Protein AF-0000000070559034 (afdb_homodimer)

Solvent-accessible surface area (backbone atoms only — not comparable to full-atom values): 26800 Å² total; per-residue (Å²): 141,83,85,79,80,79,79,81,79,82,80,80,78,82,80,79,87,78,80,76,80,77,80,80,73,84,75,80,79,71,88,69,76,77,86,72,80,87,74,88,77,80,75,73,76,69,76,69,76,65,72,72,71,69,72,69,67,62,80,67,70,68,70,63,50,72,65,54,49,49,46,54,49,37,53,53,28,54,74,70,65,40,36,67,64,34,40,59,58,45,58,78,49,70,82,71,62,47,26,74,49,27,33,51,46,18,52,31,37,36,65,66,19,70,84,44,60,68,71,55,23,52,52,25,39,52,52,20,50,50,33,38,52,49,13,43,75,47,67,24,75,87,37,31,65,42,24,42,51,50,17,51,49,58,62,66,58,81,82,58,94,40,72,66,54,43,50,53,47,52,49,49,25,52,54,24,26,52,52,14,32,74,66,36,72,83,47,62,65,41,29,27,53,41,9,52,50,47,62,61,39,69,78,32,60,68,54,45,54,53,47,44,45,60,64,41,53,74,47,74,79,64,60,76,74,77,101,142,82,86,78,79,78,80,81,80,82,80,79,76,81,77,77,85,76,78,74,76,75,76,76,70,77,70,83,75,76,79,75,75,78,82,70,76,86,70,83,73,76,78,70,77,66,78,66,75,62,72,74,67,70,70,68,66,61,78,66,67,68,69,64,50,72,65,54,48,48,45,52,48,37,53,53,26,54,76,70,64,42,36,67,64,33,39,60,59,43,58,78,50,70,82,70,59,47,25,73,51,27,33,52,47,18,50,30,36,34,66,66,19,70,84,45,60,66,72,55,24,52,50,25,38,52,53,18,50,50,32,40,53,50,12,42,75,47,68,24,75,86,37,31,64,42,25,41,51,50,16,51,49,58,62,64,58,80,82,59,95,38,71,66,54,43,50,53,48,53,50,49,26,51,55,24,26,51,52,14,32,74,65,37,72,82,48,62,65,41,28,26,52,40,9,52,51,46,59,62,39,68,77,31,61,69,53,42,55,51,44,44,44,60,66,40,52,75,48,75,79,59,60,77,73,79,98

pLDDT: mean 70.37, std 31.16, range [18.69, 98.75]

Organism: Amblyomma americanum (NCBI:txid6943)

Nearest PDB structures (foldseek):
  1zu2-assembly1_A  TM=6.435E-01  e=8.577E-03  Arabidopsis thaliana
  3edt-assembly1_B  TM=3.805E-01  e=6.101E-02  Homo sapiens
  3edt-assembly3_H  TM=3.540E-01  e=9.289E-02  Homo sapiens
  7ai4-assembly1_A  TM=3.501E-01  e=3.772E-01  Homo sapiens
  1zu2-assembly1_A  TM=7.200E-01  e=9.153E-03  Arabidopsis thaliana

Secondary structure (DSSP, 8-state):
-----------------------------------------------------------------HHHHHHHHHHHHHHHT-HHHHHHHHHTTTTS--HHHHHHHHHHHHHHHTTS-HHHHHHHHHHHHHHHHHHHHTTGGG-HHHHHHHHHHHHT----SSHHHHHHHHHHHHHHHHHHHHH-TT-HHHHHHHHHHHHHHHT-HHHHHHHHHHHHTTS-THHHHH-/-----------------------------------------------------------------HHHHHHHHHHHHHHHT-HHHHHHHHHTTTTS--HHHHHHHHHHHHHHHTTS-HHHHHHHHHHHHHHHHHHHHTTGGG-HHHHHHHHHHHHT----SSHHHHHHHHHHHHHHHHHHHHH-TT-HHHHHHHHHHHHHHHT-HHHHHHHHHHHHTTS-THHHHH-

Foldseek 3Di:
DDPCPPPPDPCPPPPDPCPPPPPPPPDPDDPDDDDDDDDDDDPPPPVPVPVCPVCCCVCCPVPCPPLNVLLVVLVVCVVVLNLVVNLVSLVVCLPVLALSSLLSNLVSLQSVCVPPPDVSNVVSLVVSLVSLVSSVVSPCQLPLSSLLSNLVSLLSNDDDPDPVSVLVSLLSNVVSLVSSCVNPVPDVSSVVSVVVSCVVCVVPVVSVVVSCCVVCVVVPPPPDPVD/DDPCPPPPDPCPPPPDPPPPPVPCPPPPDPPVDDPDDPDDDPPPPPVPVPVPPVCCCVCCPVPCPPLNVLLVVLVVCVVVLNLVVNLVSLVVCLPVLALSSLLSNLVSLQSVCVPPPDVSNVVSLVVSLVSLVSSVVSPCQLPLSSLLSNLVSLLSNDDDPDPVSVLVSLLSNVVSLVSSCVNPVPDVSSVVSVVVSCVVCVVPVVSVVVSCCVVCVVVPPPPDPVD

Sequence (454 aa):
MCYRARLWSLRYGFAPFAIGLRVRSAGLSSKFQGWRHLTAAGQLAVSGVVPQVFLLCGLALLDMSEVERAKQEADRLHEAGDHEASYKMLLHHKECGDPDLLWRLARVTFKRCELAPKAEKEAGLAEGIAYLDKAVQCGGEDLGPVHKWYSILIGSKKDHPTTKERIHDGFLIKKHVQRAIELMPQDPLNYYVLGNWCYEVAGTPWLIRKAGQLVFSEIPSSTYEEAMCYRARLWSLRYGFAPFAIGLRVRSAGLSSKFQGWRHLTAAGQLAVSGVVPQVFLLCGLALLDMSEVERAKQEADRLHEAGDHEASYKMLLHHKECGDPDLLWRLARVTFKRCELAPKAEKEAGLAEGIAYLDKAVQCGGEDLGPVHKWYSILIGSKKDHPTTKERIHDGFLIKKHVQRAIELMPQDPLNYYVLGNWCYEVAGTPWLIRKAGQLVFSEIPSSTYEEA

Radius of gyration: 35.91 Å; Cα contacts (8 Å, |Δi|>4): 394; chains: 2; bounding box: 131×72×112 Å

Structure (mmCIF, N/CA/C/O backbone):
data_AF-0000000070559034-model_v1
#
loop_
_entity.id
_entity.type
_entity.pdbx_description
1 polymer 'Regulator of microtubule dynamics protein 1'
#
loop_
_atom_site.group_PDB
_atom_site.id
_atom_site.type_symbol
_atom_site.label_atom_id
_atom_site.label_alt_id
_atom_site.label_comp_id
_atom_site.label_asym_id
_atom_site.label_entity_id
_atom_site.label_seq_id
_atom_site.pdbx_PDB_ins_code
_atom_site.Cartn_x
_atom_site.Cartn_y
_atom_site.Cartn_z
_atom_site.occupancy
_atom_site.B_iso_or_equiv
_atom_site.auth_seq_id
_atom_site.auth_comp_id
_atom_site.auth_asym_id
_atom_site.auth_atom_id
_atom_site.pdbx_PDB_model_num
ATOM 1 N N . MET A 1 1 ? 31.078 -31.828 34.5 1 23.58 1 MET A N 1
ATOM 2 C CA . MET A 1 1 ? 30.625 -31.828 33.125 1 23.58 1 MET A CA 1
ATOM 3 C C . MET A 1 1 ? 30.391 -30.406 32.625 1 23.58 1 MET A C 1
ATOM 5 O O . MET A 1 1 ? 29.422 -29.766 33 1 23.58 1 MET A O 1
ATOM 9 N N . CYS A 1 2 ? 31.438 -29.516 32.344 1 24.84 2 CYS A N 1
ATOM 10 C CA . CYS A 1 2 ? 31.922 -28.141 32.312 1 24.84 2 CYS A CA 1
ATOM 11 C C . CYS A 1 2 ? 31.453 -27.438 31.047 1 24.84 2 CYS A C 1
ATOM 13 O O . CYS A 1 2 ? 31.766 -27.875 29.938 1 24.84 2 CYS A O 1
ATOM 15 N N . TYR A 1 3 ? 30.25 -26.688 31.062 1 24.77 3 TYR A N 1
ATOM 16 C CA . TYR A 1 3 ? 29.453 -25.953 30.094 1 24.77 3 TYR A CA 1
ATOM 17 C C . TYR A 1 3 ? 30.25 -24.812 29.484 1 24.77 3 TYR A C 1
ATOM 19 O O . TYR A 1 3 ? 30.438 -23.766 30.109 1 24.77 3 TYR A O 1
ATOM 27 N N . ARG A 1 4 ? 31.359 -25.031 28.641 1 24.3 4 ARG A N 1
ATOM 28 C CA . ARG A 1 4 ? 32.312 -24.078 28.062 1 24.3 4 ARG A CA 1
ATOM 29 C C . ARG A 1 4 ? 31.625 -23.156 27.078 1 24.3 4 ARG A C 1
ATOM 31 O O . ARG A 1 4 ? 31.172 -23.594 26.016 1 24.3 4 ARG A O 1
ATOM 38 N N . ALA A 1 5 ? 30.984 -22 27.516 1 25.67 5 ALA A N 1
ATOM 39 C CA . ALA A 1 5 ? 30.234 -20.891 26.922 1 25.67 5 ALA A CA 1
ATOM 40 C C . ALA A 1 5 ? 31.094 -20.125 25.938 1 25.67 5 ALA A C 1
ATOM 42 O O . ALA A 1 5 ? 31.938 -19.312 26.328 1 25.67 5 ALA A O 1
ATOM 43 N N . ARG A 1 6 ? 31.719 -20.812 24.828 1 24.73 6 ARG A N 1
ATOM 44 C CA . ARG A 1 6 ? 32.719 -20.156 23.969 1 24.73 6 ARG A CA 1
ATOM 45 C C . ARG A 1 6 ? 32.094 -18.969 23.25 1 24.73 6 ARG A C 1
ATOM 47 O O . ARG A 1 6 ? 31.062 -19.109 22.562 1 24.73 6 ARG A O 1
ATOM 54 N N . LEU A 1 7 ? 32.312 -17.688 23.672 1 24.23 7 LEU A N 1
ATOM 55 C CA . LEU A 1 7 ? 31.984 -16.297 23.359 1 24.23 7 LEU A CA 1
ATOM 56 C C . LEU A 1 7 ? 32.438 -15.945 21.938 1 24.23 7 LEU A C 1
ATOM 58 O O . LEU A 1 7 ? 33.625 -15.852 21.672 1 24.23 7 LEU A O 1
ATOM 62 N N . TRP A 1 8 ? 31.859 -16.672 20.828 1 23.02 8 TRP A N 1
ATOM 63 C CA . TRP A 1 8 ? 32.438 -16.453 19.5 1 23.02 8 TRP A CA 1
ATOM 64 C C . TRP A 1 8 ? 32.281 -14.984 19.078 1 23.02 8 TRP A C 1
ATOM 66 O O . TRP A 1 8 ? 31.203 -14.406 19.172 1 23.02 8 TRP A O 1
ATOM 76 N N . SER A 1 9 ? 33.375 -14.109 19.156 1 22.61 9 SER A N 1
ATOM 77 C CA . SER A 1 9 ? 33.719 -12.719 18.875 1 22.61 9 SER A CA 1
ATOM 78 C C . SER A 1 9 ? 33.406 -12.336 17.438 1 22.61 9 SER A C 1
ATOM 80 O O . SER A 1 9 ? 33.875 -12.977 16.5 1 22.61 9 SER A O 1
ATOM 82 N N . LEU A 1 10 ? 32.156 -11.906 17.094 1 22.2 10 LEU A N 1
ATOM 83 C CA . LEU A 1 10 ? 31.578 -11.461 15.836 1 22.2 10 LEU A CA 1
ATOM 84 C C . LEU A 1 10 ? 32.375 -10.305 15.25 1 22.2 10 LEU A C 1
ATOM 86 O O . LEU A 1 10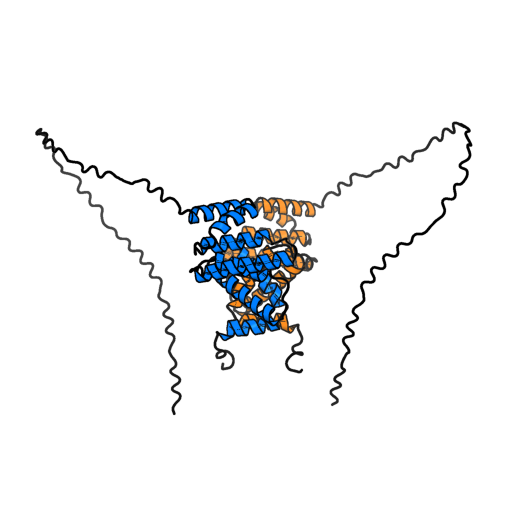 ? 32.375 -9.195 15.797 1 22.2 10 LEU A O 1
ATOM 90 N N . ARG A 1 11 ? 33.562 -10.555 14.609 1 23.16 11 ARG A N 1
ATOM 91 C CA . ARG A 1 11 ? 34.5 -9.656 13.961 1 23.16 11 ARG A CA 1
ATOM 92 C C . ARG A 1 11 ? 33.844 -8.891 12.82 1 23.16 11 ARG A C 1
ATOM 94 O O . ARG A 1 11 ? 33.5 -9.477 11.797 1 23.16 11 ARG A O 1
ATOM 101 N N . TYR A 1 12 ? 32.938 -7.906 13.023 1 21.98 12 TYR A N 1
ATOM 102 C CA . TYR A 1 12 ? 32.219 -7.027 12.102 1 21.98 12 TYR A CA 1
ATOM 103 C C . TYR A 1 12 ? 33.188 -6.18 11.289 1 21.98 12 TYR A C 1
ATOM 105 O O . TYR A 1 12 ? 33.75 -5.203 11.797 1 21.98 12 TYR A O 1
ATOM 113 N N . GLY A 1 13 ? 34.156 -6.801 10.469 1 21.5 13 GLY A N 1
ATOM 114 C CA . GLY A 1 13 ? 35.156 -6.016 9.773 1 21.5 13 GLY A CA 1
ATOM 115 C C . GLY A 1 13 ? 34.562 -5.07 8.742 1 21.5 13 GLY A C 1
ATOM 116 O O . GLY A 1 13 ? 33.75 -5.48 7.906 1 21.5 13 GLY A O 1
ATOM 117 N N . PHE A 1 14 ? 34.312 -3.779 9 1 23.31 14 PHE A N 1
ATOM 118 C CA . PHE A 1 14 ? 33.875 -2.613 8.234 1 23.31 14 PHE A CA 1
ATOM 119 C C . PHE A 1 14 ? 34.875 -2.326 7.105 1 23.31 14 PHE A C 1
ATOM 121 O O . PHE A 1 14 ? 36 -1.911 7.355 1 23.31 14 PHE A O 1
ATOM 128 N N . ALA A 1 15 ? 34.906 -3.186 6.008 1 22.55 15 ALA A N 1
ATOM 129 C CA . ALA A 1 15 ? 35.906 -3.006 4.941 1 22.55 15 ALA A CA 1
ATOM 130 C C . ALA A 1 15 ? 35.719 -1.661 4.246 1 22.55 15 ALA A C 1
ATOM 132 O O . ALA A 1 15 ? 34.594 -1.28 3.906 1 22.55 15 ALA A O 1
ATOM 133 N N . PRO A 1 16 ? 36.688 -0.667 4.297 1 23.83 16 PRO A N 1
ATOM 134 C CA . PRO A 1 16 ? 36.75 0.713 3.811 1 23.83 16 PRO A CA 1
ATOM 135 C C . PRO A 1 16 ? 36.781 0.802 2.287 1 23.83 16 PRO A C 1
ATOM 137 O O . PRO A 1 16 ? 37.219 -0.134 1.614 1 23.83 16 PRO A O 1
ATOM 140 N N . PHE A 1 17 ? 35.812 1.451 1.566 1 23.25 17 PHE A N 1
ATOM 141 C CA . PHE A 1 17 ? 35.562 1.746 0.165 1 23.25 17 PHE A CA 1
ATOM 142 C C . PHE A 1 17 ? 36.688 2.529 -0.459 1 23.25 17 PHE A C 1
ATOM 144 O O . PHE A 1 17 ? 36.875 3.711 -0.165 1 23.25 17 PHE A O 1
ATOM 151 N N . ALA A 1 18 ? 37.938 1.87 -0.698 1 20.27 18 ALA A N 1
ATOM 152 C CA . ALA A 1 18 ? 39.094 2.566 -1.259 1 20.27 18 ALA A CA 1
ATOM 153 C C . ALA A 1 18 ? 38.844 2.982 -2.705 1 20.27 18 ALA A C 1
ATOM 155 O O . ALA A 1 18 ? 38.625 2.133 -3.574 1 20.27 18 ALA A O 1
ATOM 156 N N . ILE A 1 19 ? 38.281 4.121 -3.043 1 21.56 19 ILE A N 1
ATOM 157 C CA . ILE A 1 19 ? 37.969 4.738 -4.332 1 21.56 19 ILE A CA 1
ATOM 158 C C . ILE A 1 19 ? 39.25 5.082 -5.055 1 21.56 19 ILE A C 1
ATOM 160 O O . ILE A 1 19 ? 39.938 6.043 -4.688 1 21.56 19 ILE A O 1
ATOM 164 N N . GLY A 1 20 ? 40.25 4.027 -5.289 1 19.23 20 GLY A N 1
ATOM 165 C CA . GLY A 1 20 ? 41.531 4.453 -5.848 1 19.23 20 GLY A CA 1
ATOM 166 C C . GLY A 1 20 ? 41.406 4.969 -7.27 1 19.23 20 GLY A C 1
ATOM 167 O O . GLY A 1 20 ? 40.875 4.277 -8.148 1 19.23 20 GLY A O 1
ATOM 168 N N . LEU A 1 21 ? 41.344 6.301 -7.508 1 21.3 21 LEU A N 1
ATOM 169 C CA . LEU A 1 21 ? 41.281 7.125 -8.711 1 21.3 21 LEU A CA 1
ATOM 170 C C . LEU A 1 21 ? 42.594 6.984 -9.516 1 21.3 21 LEU A C 1
ATOM 172 O O . LEU A 1 21 ? 43.625 7.512 -9.133 1 21.3 21 LEU A O 1
ATOM 176 N N . ARG A 1 22 ? 43.031 5.707 -9.922 1 21.31 22 ARG A N 1
ATOM 177 C CA . ARG A 1 22 ? 44.344 5.715 -10.523 1 21.31 22 ARG A CA 1
ATOM 178 C C . ARG A 1 22 ? 44.344 6.438 -11.867 1 21.31 22 ARG A C 1
ATOM 180 O O . ARG A 1 22 ? 43.562 6.09 -12.758 1 21.31 22 ARG A O 1
ATOM 187 N N . VAL A 1 23 ? 44.906 7.688 -11.961 1 21.83 23 VAL A N 1
ATOM 188 C CA . VAL A 1 23 ? 45.062 8.695 -13.008 1 21.83 23 VAL A CA 1
ATOM 189 C C . VAL A 1 23 ? 46.094 8.227 -14.016 1 21.83 23 VAL A C 1
ATOM 191 O O . VAL A 1 23 ? 47.312 8.211 -13.711 1 21.83 23 VAL A O 1
ATOM 194 N N . ARG A 1 24 ? 46.062 6.953 -14.602 1 21.45 24 ARG A N 1
ATOM 195 C CA . ARG A 1 24 ? 47.219 6.586 -15.383 1 21.45 24 ARG A CA 1
ATOM 196 C C . ARG A 1 24 ? 47.406 7.512 -16.578 1 21.45 24 ARG A C 1
ATOM 198 O O . ARG A 1 24 ? 46.438 7.738 -17.328 1 21.45 24 ARG A O 1
ATOM 205 N N . SER A 1 25 ? 48.469 8.344 -16.609 1 20.41 25 SER A N 1
ATOM 206 C CA . SER A 1 25 ? 48.969 9.43 -17.453 1 20.41 25 SER A CA 1
ATOM 207 C C . SER A 1 25 ? 49.469 8.906 -18.781 1 20.41 25 SER A C 1
ATOM 209 O O . SER A 1 25 ? 50.062 9.664 -19.562 1 20.41 25 SER A O 1
ATOM 211 N N . ALA A 1 26 ? 49.188 7.613 -19.266 1 23.27 26 ALA A N 1
ATOM 212 C CA . ALA A 1 26 ? 50.219 7.125 -20.203 1 23.27 26 ALA A CA 1
ATOM 213 C C . ALA A 1 26 ? 50.25 7.988 -21.453 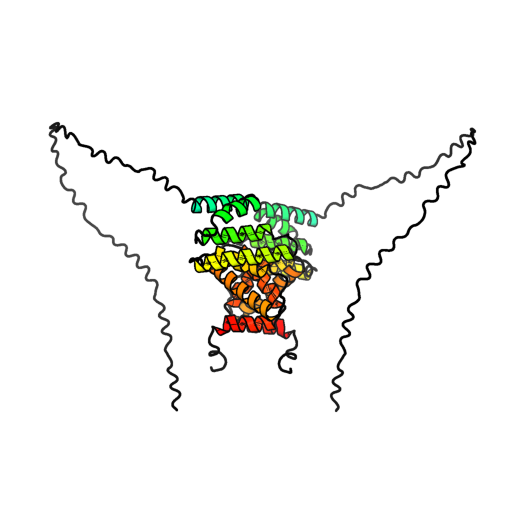1 23.27 26 ALA A C 1
ATOM 215 O O . ALA A 1 26 ? 49.219 8.336 -22.031 1 23.27 26 ALA A O 1
ATOM 216 N N . GLY A 1 27 ? 51.406 8.664 -21.641 1 20.17 27 GLY A N 1
ATOM 217 C CA . GLY A 1 27 ? 51.969 9.68 -22.516 1 20.17 27 GLY A CA 1
ATOM 218 C C . GLY A 1 27 ? 51.969 9.258 -23.984 1 20.17 27 GLY A C 1
ATOM 219 O O . GLY A 1 27 ? 52.281 8.109 -24.297 1 20.17 27 GLY A O 1
ATOM 220 N N . LEU A 1 28 ? 51.25 9.898 -24.906 1 22.48 28 LEU A N 1
ATOM 221 C CA . LEU A 1 28 ? 50.781 9.805 -26.281 1 22.48 28 LEU A CA 1
ATOM 222 C C . LEU A 1 28 ? 51.938 10.062 -27.25 1 22.48 28 LEU A C 1
ATOM 224 O O . LEU A 1 28 ? 52.156 11.195 -27.688 1 22.48 28 LEU A O 1
ATOM 228 N N . SER A 1 29 ? 53.219 9.422 -26.891 1 20.84 29 SER A N 1
ATOM 229 C CA . SER A 1 29 ? 54.281 9.992 -27.719 1 20.84 29 SER A CA 1
ATOM 230 C C . SER A 1 29 ? 54 9.773 -29.203 1 20.84 29 SER A C 1
ATOM 232 O O . SER A 1 29 ? 53.375 8.781 -29.578 1 20.84 29 SER A O 1
ATOM 234 N N . SER A 1 30 ? 54.312 10.781 -30.125 1 21.8 30 SER A N 1
ATOM 235 C CA . SER A 1 30 ? 53.969 11.422 -31.391 1 21.8 30 SER A CA 1
ATOM 236 C C . SER A 1 30 ? 54.656 10.75 -32.562 1 21.8 30 SER A C 1
ATOM 238 O O . SER A 1 30 ? 54.625 11.258 -33.688 1 21.8 30 SER A O 1
ATOM 240 N N . LYS A 1 31 ? 55.188 9.438 -32.406 1 24.55 31 LYS A N 1
ATOM 241 C CA . LYS A 1 31 ? 56.281 9.188 -33.312 1 24.55 31 LYS A CA 1
ATOM 242 C C . LYS A 1 31 ? 55.812 9.219 -34.781 1 24.55 31 LYS A C 1
ATOM 244 O O . LYS A 1 31 ? 55.031 8.359 -35.188 1 24.55 31 LYS A O 1
ATOM 249 N N . PHE A 1 32 ? 55.562 10.359 -35.406 1 20.92 32 PHE A N 1
ATOM 250 C CA . PHE A 1 32 ? 54.844 10.609 -36.656 1 20.92 32 PHE A CA 1
ATOM 251 C C . PHE A 1 32 ? 55.562 10.008 -37.844 1 20.92 32 PHE A C 1
ATOM 253 O O . PHE A 1 32 ? 54.938 9.43 -38.719 1 20.92 32 PHE A O 1
ATOM 260 N N . GLN A 1 33 ? 56.844 10.117 -37.906 1 20.33 33 GLN A N 1
ATOM 261 C CA . GLN A 1 33 ? 57.219 10.797 -39.125 1 20.33 33 GLN A CA 1
ATOM 262 C C . GLN A 1 33 ? 57.219 9.836 -40.312 1 20.33 33 GLN A C 1
ATOM 264 O O . GLN A 1 33 ? 56.719 10.172 -41.406 1 20.33 33 GLN A O 1
ATOM 269 N N . GLY A 1 34 ? 58.031 8.703 -40.375 1 20.09 34 GLY A N 1
ATOM 270 C CA . GLY A 1 34 ? 59 8.734 -41.469 1 20.09 34 GLY A CA 1
ATOM 271 C C . GLY A 1 34 ? 58.469 8.117 -42.75 1 20.09 34 GLY A C 1
ATOM 272 O O . GLY A 1 34 ? 59.188 8.039 -43.75 1 20.09 34 GLY A O 1
ATOM 273 N N . TRP A 1 35 ? 57.156 7.59 -42.844 1 20.89 35 TRP A N 1
ATOM 274 C CA . TRP A 1 35 ? 57.125 6.406 -43.688 1 20.89 35 TRP A CA 1
ATOM 275 C C . TRP A 1 35 ? 57.281 6.789 -45.156 1 20.89 35 TRP A C 1
ATOM 277 O O . TRP A 1 35 ? 56.531 7.629 -45.688 1 20.89 35 TRP A O 1
ATOM 287 N N . ARG A 1 36 ? 58.438 6.641 -45.656 1 24.53 36 ARG A N 1
ATOM 288 C CA . ARG A 1 36 ? 58.969 6.898 -46.969 1 24.53 36 ARG A CA 1
ATOM 289 C C . ARG A 1 36 ? 58.156 6.203 -48.062 1 24.53 36 ARG A C 1
ATOM 291 O O . ARG A 1 36 ? 57.625 5.113 -47.812 1 24.53 36 ARG A O 1
ATOM 298 N N . HIS A 1 37 ? 58.156 6.715 -49.375 1 25.19 37 HIS A N 1
ATOM 299 C CA . HIS A 1 37 ? 57.375 6.848 -50.594 1 25.19 37 HIS A CA 1
ATOM 300 C C . HIS A 1 37 ? 57.375 5.562 -51.406 1 25.19 37 HIS A C 1
ATOM 302 O O . HIS A 1 37 ? 56.781 5.5 -52.469 1 25.19 37 HIS A O 1
ATOM 308 N N . LEU A 1 38 ? 58 4.406 -50.969 1 24.72 38 LEU A N 1
ATOM 309 C CA . LEU A 1 38 ? 58.562 3.666 -52.094 1 24.72 38 LEU A CA 1
ATOM 310 C C . LEU A 1 38 ? 57.469 3.094 -52.969 1 24.72 38 LEU A C 1
ATOM 312 O O . LEU A 1 38 ? 56.5 2.482 -52.469 1 24.72 38 LEU A O 1
ATOM 316 N N . THR A 1 39 ? 57.438 3.404 -54.25 1 21.95 39 THR A N 1
ATOM 317 C CA . THR A 1 39 ? 56.438 3.486 -55.312 1 21.95 39 THR A CA 1
ATOM 318 C C . THR A 1 39 ? 55.938 2.094 -55.688 1 21.95 39 THR A C 1
ATOM 320 O O . THR A 1 39 ? 54.75 1.866 -55.812 1 21.95 39 THR A O 1
ATOM 323 N N . ALA A 1 40 ? 56.812 1.279 -56.375 1 24.98 40 ALA A N 1
ATOM 324 C CA . ALA A 1 40 ? 56.438 0.722 -57.688 1 24.98 40 ALA A CA 1
ATOM 325 C C . ALA A 1 40 ? 55.375 -0.379 -57.5 1 24.98 40 ALA A C 1
ATOM 327 O O . ALA A 1 40 ? 55.219 -0.912 -56.406 1 24.98 40 ALA A O 1
ATOM 328 N N . ALA A 1 41 ? 55.25 -1.415 -58.688 1 25.67 41 ALA A N 1
ATOM 329 C CA . ALA A 1 41 ? 54.25 -1.87 -59.656 1 25.67 41 ALA A CA 1
ATOM 330 C C . ALA A 1 41 ? 53.594 -3.168 -59.219 1 25.67 41 ALA A C 1
ATOM 332 O O . ALA A 1 41 ? 52.406 -3.377 -59.469 1 25.67 41 ALA A O 1
ATOM 333 N N . GLY A 1 42 ? 54.438 -4.141 -58.844 1 26.67 42 GLY A N 1
ATOM 334 C CA . GLY A 1 42 ? 54.219 -5.5 -59.281 1 26.67 42 GLY A CA 1
ATOM 335 C C . GLY A 1 42 ? 52.969 -6.117 -58.719 1 26.67 42 GLY A C 1
ATOM 336 O O . GLY A 1 42 ? 52.812 -6.199 -57.5 1 26.67 42 GLY A O 1
ATOM 337 N N . GLN A 1 43 ? 51.812 -5.957 -59.344 1 29.27 43 GLN A N 1
ATOM 338 C CA . GLN A 1 43 ? 50.469 -6.133 -58.75 1 29.27 43 GLN A CA 1
ATOM 339 C C . GLN A 1 43 ? 50.25 -7.566 -58.281 1 29.27 43 GLN A C 1
ATOM 341 O O . GLN A 1 43 ? 50.25 -8.5 -59.094 1 29.27 43 GLN A O 1
ATOM 346 N N . LEU A 1 44 ? 51.125 -7.965 -57.25 1 26.97 44 LEU A N 1
ATOM 347 C CA . LEU A 1 44 ? 50.906 -9.328 -56.781 1 26.97 44 LEU A CA 1
ATOM 348 C C . LEU A 1 44 ? 49.406 -9.586 -56.5 1 26.97 44 LEU A C 1
ATOM 350 O O . LEU A 1 44 ? 48.781 -8.875 -55.719 1 26.97 44 LEU A O 1
ATOM 354 N N . ALA A 1 45 ? 48.656 -10.023 -57.562 1 30.92 45 ALA A N 1
ATOM 355 C CA . ALA A 1 45 ? 47.25 -10.414 -57.469 1 30.92 45 ALA A CA 1
ATOM 356 C C . ALA A 1 45 ? 47 -11.375 -56.312 1 30.92 45 ALA A C 1
ATOM 358 O O . ALA A 1 45 ? 47.438 -12.523 -56.344 1 30.92 45 ALA A O 1
ATOM 359 N N . VAL A 1 46 ? 47.469 -10.953 -55.094 1 31.31 46 VAL A N 1
ATOM 360 C CA . VAL A 1 46 ? 47.125 -11.875 -54 1 31.31 46 VAL A CA 1
ATOM 361 C C . VAL A 1 46 ? 45.625 -12.148 -54.031 1 31.31 46 VAL A C 1
ATOM 363 O O . VAL A 1 46 ? 44.812 -11.234 -53.875 1 31.31 46 VAL A O 1
ATOM 366 N N . SER A 1 47 ? 45.188 -13.062 -54.906 1 34.84 47 SER A N 1
ATOM 367 C CA . SER A 1 47 ? 43.844 -13.609 -54.844 1 34.84 47 SER A CA 1
ATOM 368 C C . SER A 1 47 ? 43.438 -13.922 -53.406 1 34.84 47 SER A C 1
ATOM 370 O O . SER A 1 47 ? 43.969 -14.828 -52.781 1 34.84 47 SER A O 1
ATOM 372 N N . GLY A 1 48 ? 43.5 -12.906 -52.594 1 32.06 48 GLY A N 1
ATOM 373 C CA . GLY A 1 48 ? 43.062 -13.148 -51.219 1 32.06 48 GLY A CA 1
ATOM 374 C C . GLY A 1 48 ? 41.719 -13.852 -51.125 1 32.06 48 GLY A C 1
ATOM 375 O O . GLY A 1 48 ? 40.719 -13.375 -51.688 1 32.06 48 GLY A O 1
ATOM 376 N N . VAL A 1 49 ? 41.781 -15.203 -51.188 1 40.12 49 VAL A N 1
ATOM 377 C CA . VAL A 1 49 ? 40.656 -16.016 -50.781 1 40.12 49 VAL A CA 1
ATOM 378 C C . VAL A 1 49 ? 40.031 -15.414 -49.531 1 40.12 49 VAL A C 1
ATOM 380 O O . VAL A 1 49 ? 40.625 -15.391 -48.469 1 40.12 49 VAL A O 1
ATOM 383 N N . VAL A 1 50 ? 39.469 -14.234 -49.656 1 37.72 50 VAL A N 1
ATOM 384 C CA . VAL A 1 50 ? 38.656 -13.812 -48.531 1 37.72 50 VAL A CA 1
ATOM 385 C C . VAL A 1 50 ? 37.75 -14.945 -48.094 1 37.72 50 VAL A C 1
ATOM 387 O O . VAL A 1 50 ? 36.969 -15.461 -48.906 1 37.72 50 VAL A O 1
ATOM 390 N N . PRO A 1 51 ? 38.281 -15.719 -47.125 1 42.34 51 PRO A N 1
ATOM 391 C CA . PRO A 1 51 ? 37.25 -16.625 -46.625 1 42.34 51 PRO A CA 1
ATOM 392 C C . PRO A 1 51 ? 35.875 -15.945 -46.438 1 42.34 51 PRO A C 1
ATOM 394 O O . PRO A 1 51 ? 35.812 -14.828 -45.938 1 42.34 51 PRO A O 1
ATOM 397 N N . GLN A 1 52 ? 35.062 -16.031 -47.5 1 38.78 52 GLN A N 1
ATOM 398 C CA . GLN A 1 52 ? 33.656 -15.719 -47.25 1 38.78 52 GLN A CA 1
ATOM 399 C C . GLN A 1 52 ? 33.219 -16.203 -45.875 1 38.78 52 GLN A C 1
ATOM 401 O O . GLN A 1 52 ? 33.031 -17.406 -45.688 1 38.78 52 GLN A O 1
ATOM 406 N N . VAL A 1 53 ? 33.875 -15.695 -44.812 1 41.66 53 VAL A N 1
ATOM 407 C CA . VAL A 1 53 ? 33.094 -15.805 -43.594 1 41.66 53 VAL A CA 1
ATOM 408 C C . VAL A 1 53 ? 31.625 -15.492 -43.875 1 41.66 53 VAL A C 1
ATOM 410 O O . VAL A 1 53 ? 31.266 -14.344 -44.156 1 41.66 53 VAL A O 1
ATOM 413 N N . PHE A 1 54 ? 31.016 -16.281 -44.781 1 39.25 54 PHE A N 1
ATOM 414 C CA . PHE A 1 54 ? 29.562 -16.25 -44.688 1 39.25 54 PHE A CA 1
ATOM 415 C C . PHE A 1 54 ? 29.109 -16.062 -43.25 1 39.25 54 PHE A C 1
ATOM 417 O O . PHE A 1 54 ? 29.359 -16.906 -42.406 1 39.25 54 PHE A O 1
ATOM 424 N N . LEU A 1 55 ? 29.109 -14.758 -42.812 1 37.38 55 LEU A N 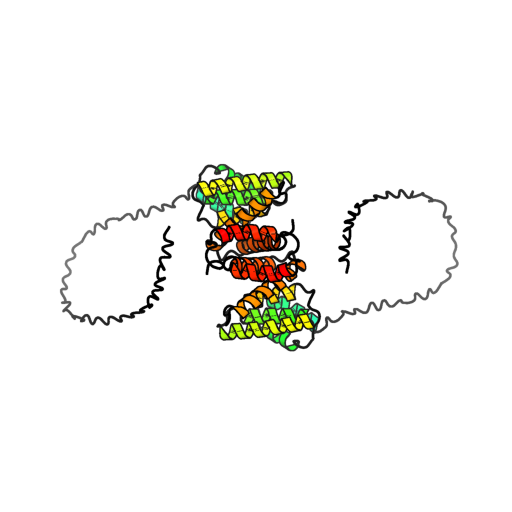1
ATOM 425 C CA . LEU A 1 55 ? 28.234 -14.312 -41.75 1 37.38 55 LEU A CA 1
ATOM 426 C C . LEU A 1 55 ? 26.891 -15.039 -41.781 1 37.38 55 LEU A C 1
ATOM 428 O O . LEU A 1 55 ? 26.016 -14.664 -42.562 1 37.38 55 LEU A O 1
ATOM 432 N N . LEU A 1 56 ? 26.828 -16.297 -42.031 1 37.94 56 LEU A N 1
ATOM 433 C CA . LEU A 1 56 ? 25.609 -16.938 -41.531 1 37.94 56 LEU A CA 1
ATOM 434 C C . LEU A 1 56 ? 25.188 -16.375 -40.188 1 37.94 56 LEU A C 1
ATOM 436 O O . LEU A 1 56 ? 25.594 -16.891 -39.156 1 37.94 56 LEU A O 1
ATOM 440 N N . CYS A 1 57 ? 25.516 -15.078 -39.906 1 42.03 57 CYS A N 1
ATOM 441 C CA . CYS A 1 57 ? 24.547 -14.562 -38.938 1 42.03 57 CYS A CA 1
ATOM 442 C C . CYS A 1 57 ? 23.141 -15.062 -39.281 1 42.03 57 CYS A C 1
ATOM 444 O O . CYS A 1 57 ? 22.469 -14.523 -40.156 1 42.03 57 CYS A O 1
ATOM 446 N N . GLY A 1 58 ? 23.016 -16.234 -39.75 1 38.59 58 GLY A N 1
ATOM 447 C CA . GLY A 1 58 ? 21.656 -16.766 -39.719 1 38.59 58 GLY A CA 1
ATOM 448 C C . GLY A 1 58 ? 20.75 -16.031 -38.781 1 38.59 58 GLY A C 1
ATOM 449 O O . GLY A 1 58 ? 21.141 -15.711 -37.656 1 38.59 58 GLY A O 1
ATOM 450 N N . LEU A 1 59 ? 19.922 -15.086 -39.156 1 39.94 59 LEU A N 1
ATOM 451 C CA . LEU A 1 59 ? 18.688 -14.602 -38.562 1 39.94 59 LEU A CA 1
ATOM 452 C C . LEU A 1 59 ? 18.078 -15.664 -37.656 1 39.94 59 LEU A C 1
ATOM 454 O O . LEU A 1 59 ? 17.328 -16.531 -38.125 1 39.94 59 LEU A O 1
ATOM 458 N N . ALA A 1 60 ? 18.734 -16.453 -36.969 1 38.16 60 ALA A N 1
ATOM 459 C CA . ALA A 1 60 ? 18.094 -17.062 -35.781 1 38.16 60 ALA A CA 1
ATOM 460 C C . ALA A 1 60 ? 17.078 -16.125 -35.156 1 38.16 60 ALA A C 1
ATOM 462 O O . ALA A 1 60 ? 17.438 -15.234 -34.375 1 38.16 60 ALA A O 1
ATOM 463 N N . LEU A 1 61 ? 16.344 -15.328 -35.875 1 42 61 LEU A N 1
ATOM 464 C CA . LEU A 1 61 ? 15.055 -15.047 -35.25 1 42 61 LEU A CA 1
ATOM 465 C C . LEU A 1 61 ? 14.695 -16.141 -34.25 1 42 61 LEU A C 1
ATOM 467 O O . LEU A 1 61 ? 14.383 -17.266 -34.625 1 42 61 LEU A O 1
ATOM 471 N N . LEU A 1 62 ? 15.445 -16.5 -33.312 1 43.69 62 LEU A N 1
ATOM 472 C CA . LEU A 1 62 ? 15.164 -17.312 -32.156 1 43.69 62 LEU A CA 1
ATOM 473 C C . LEU A 1 62 ? 13.664 -17.391 -31.891 1 43.69 62 LEU A C 1
ATOM 475 O O . LEU A 1 62 ? 13.023 -16.375 -31.609 1 43.69 62 LEU A O 1
ATOM 479 N N . ASP A 1 63 ? 12.82 -17.953 -32.688 1 53.16 63 ASP A N 1
ATOM 480 C CA . ASP A 1 63 ? 11.414 -18.297 -32.531 1 53.16 63 ASP A CA 1
ATOM 481 C C . ASP A 1 63 ? 11.023 -18.422 -31.062 1 53.16 63 ASP A C 1
ATOM 483 O O . ASP A 1 63 ? 11.586 -19.234 -30.328 1 53.16 63 ASP A O 1
ATOM 487 N N . MET A 1 64 ? 10.812 -17.281 -30.484 1 64.62 64 MET A N 1
ATOM 488 C CA . MET A 1 64 ? 10.258 -17.344 -29.141 1 64.62 64 MET A CA 1
ATOM 489 C C . MET A 1 64 ? 9.43 -18.609 -28.938 1 64.62 64 MET A C 1
ATOM 491 O O . MET A 1 64 ? 8.641 -18.969 -29.812 1 64.62 64 MET A O 1
ATOM 495 N N . SER A 1 65 ? 9.883 -19.547 -28.156 1 82.75 65 SER A N 1
ATOM 496 C CA . SER A 1 65 ? 9.102 -20.734 -27.828 1 82.75 65 SER A CA 1
ATOM 497 C C . SER A 1 65 ? 7.621 -20.391 -27.672 1 82.75 65 SER A C 1
ATOM 499 O O . SER A 1 65 ? 7.262 -19.234 -27.5 1 82.75 65 SER A O 1
ATOM 501 N N . GLU A 1 66 ? 6.832 -21.172 -28.188 1 89.75 66 GLU A N 1
ATOM 502 C CA . GLU A 1 66 ? 5.387 -21.031 -28.062 1 89.75 66 GLU A CA 1
ATOM 503 C C . GLU A 1 66 ? 5.008 -20.547 -26.656 1 89.75 66 GLU A C 1
ATOM 505 O O . GLU A 1 66 ? 4.117 -19.703 -26.516 1 89.75 66 GLU A O 1
ATOM 510 N N . VAL A 1 67 ? 5.789 -20.938 -25.75 1 90.88 67 VAL A N 1
ATOM 511 C CA . VAL A 1 67 ? 5.531 -20.578 -24.359 1 90.88 67 VAL A CA 1
ATOM 512 C C . VAL A 1 67 ? 5.875 -19.109 -24.141 1 90.88 67 VAL A C 1
ATOM 514 O O . VAL A 1 67 ? 5.121 -18.375 -23.484 1 90.88 67 VAL A O 1
ATOM 517 N N . GLU A 1 68 ? 6.934 -18.641 -24.703 1 94.38 68 GLU A N 1
ATOM 518 C CA . GLU A 1 68 ? 7.324 -17.234 -24.562 1 94.38 68 GLU A CA 1
ATOM 519 C C . GLU A 1 68 ? 6.312 -16.312 -25.25 1 94.38 68 GLU A C 1
ATOM 521 O O . GLU A 1 68 ? 5.969 -15.258 -24.719 1 94.38 68 GLU A O 1
ATOM 526 N N . ARG A 1 69 ? 5.879 -16.75 -26.359 1 94.25 69 ARG A N 1
ATOM 527 C CA . ARG A 1 69 ? 4.875 -15.977 -27.062 1 94.25 69 ARG A CA 1
ATOM 528 C C . ARG A 1 69 ? 3.576 -15.898 -26.266 1 94.25 69 ARG A C 1
ATOM 530 O O . ARG A 1 69 ? 2.932 -14.844 -26.219 1 94.25 69 ARG A O 1
ATOM 537 N N . ALA A 1 70 ? 3.221 -16.984 -25.672 1 95.88 70 ALA A N 1
ATOM 538 C CA . ALA A 1 70 ? 2.012 -17.031 -24.859 1 95.88 70 ALA A CA 1
ATOM 539 C C . ALA A 1 70 ? 2.115 -16.078 -23.672 1 95.88 70 ALA A C 1
ATOM 541 O O . ALA A 1 70 ? 1.146 -15.383 -23.328 1 95.88 70 ALA A O 1
ATOM 542 N N . LYS A 1 71 ? 3.273 -15.953 -23.109 1 97.5 71 LYS A N 1
ATOM 543 C CA . LYS A 1 71 ? 3.486 -15.055 -21.969 1 97.5 71 LYS A CA 1
ATOM 544 C C . LYS A 1 71 ? 3.328 -13.594 -22.391 1 97.5 71 LYS A C 1
ATOM 546 O O . LYS A 1 71 ? 2.648 -12.828 -21.703 1 97.5 71 LYS A O 1
ATOM 551 N N . GLN A 1 72 ? 3.873 -13.266 -23.469 1 96.81 72 GLN A N 1
ATOM 552 C CA . GLN A 1 72 ? 3.785 -11.891 -23.953 1 96.81 72 GLN A CA 1
ATOM 553 C C . GLN A 1 72 ? 2.35 -11.523 -24.312 1 96.81 72 GLN A C 1
ATOM 555 O O . GLN A 1 72 ? 1.876 -10.438 -23.984 1 96.81 72 GLN A O 1
ATOM 560 N N . GLU A 1 73 ? 1.766 -12.508 -24.953 1 96.94 73 GLU A N 1
ATOM 561 C CA . GLU A 1 73 ? 0.374 -12.273 -25.328 1 96.94 73 GLU A CA 1
ATOM 562 C C . GLU A 1 73 ? -0.521 -12.172 -24.094 1 96.94 73 GLU A C 1
ATOM 564 O O . GLU A 1 73 ? -1.448 -11.359 -24.062 1 96.94 73 GLU A O 1
ATOM 569 N N . ALA A 1 74 ? -0.25 -12.961 -23.125 1 97.88 74 ALA A N 1
ATOM 570 C CA . ALA A 1 74 ? -1.001 -12.914 -21.875 1 97.88 74 ALA A CA 1
ATOM 571 C C . ALA A 1 74 ? -0.896 -11.539 -21.219 1 97.88 74 ALA A C 1
ATOM 573 O O . ALA A 1 74 ? -1.888 -11.008 -20.719 1 97.88 74 ALA A O 1
ATOM 574 N N . ASP A 1 75 ? 0.284 -10.945 -21.25 1 97.81 75 ASP A N 1
ATOM 575 C CA . ASP A 1 75 ? 0.487 -9.617 -20.672 1 97.81 75 ASP A CA 1
ATOM 576 C C . ASP A 1 75 ? -0.284 -8.555 -21.453 1 97.81 75 ASP A C 1
ATOM 578 O O . ASP A 1 75 ? -0.878 -7.652 -20.859 1 97.81 75 ASP A O 1
ATOM 582 N N . ARG A 1 76 ? -0.256 -8.703 -22.75 1 97.62 76 ARG A N 1
ATOM 583 C CA . ARG A 1 76 ? -1.005 -7.781 -23.594 1 97.62 76 ARG A CA 1
ATOM 584 C C . ARG A 1 76 ? -2.5 -7.871 -23.312 1 97.62 76 ARG A C 1
ATOM 586 O O . ARG A 1 76 ? -3.172 -6.848 -23.172 1 97.62 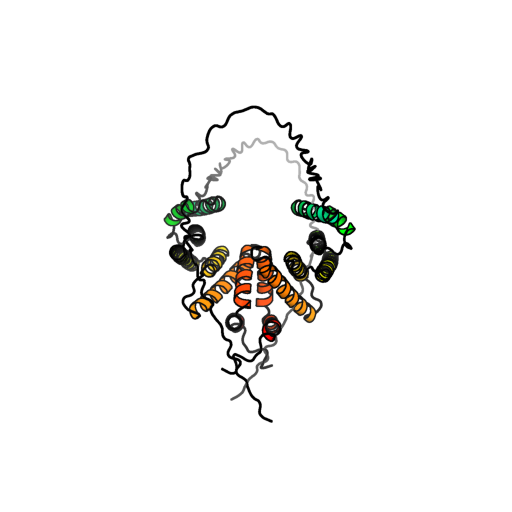76 ARG A O 1
ATOM 593 N N . LEU A 1 77 ? -3.006 -9.086 -23.25 1 97.69 77 LEU A N 1
ATOM 594 C CA . LEU A 1 77 ? -4.422 -9.312 -23 1 97.69 77 LEU A CA 1
ATOM 595 C C . LEU A 1 77 ? -4.809 -8.828 -21.594 1 97.69 77 LEU A C 1
ATOM 597 O O . LEU A 1 77 ? -5.918 -8.344 -21.391 1 97.69 77 LEU A O 1
ATOM 601 N N . HIS A 1 78 ? -3.906 -8.922 -20.641 1 97.19 78 HIS A N 1
ATOM 602 C CA . HIS A 1 78 ? -4.137 -8.43 -19.281 1 97.19 78 HIS A CA 1
ATOM 603 C C . HIS A 1 78 ? -4.324 -6.918 -19.266 1 97.19 78 HIS A C 1
ATOM 605 O O . HIS A 1 78 ? -5.254 -6.41 -18.641 1 97.19 78 HIS A O 1
ATOM 611 N N . GLU A 1 79 ? -3.484 -6.27 -20 1 96.06 79 GLU A N 1
ATOM 612 C CA . GLU A 1 79 ? -3.574 -4.816 -20.094 1 96.06 79 GLU A CA 1
ATOM 613 C C . GLU A 1 79 ? -4.867 -4.387 -20.781 1 96.06 79 GLU A C 1
ATOM 615 O O . GLU A 1 79 ? -5.453 -3.359 -20.438 1 96.06 79 GLU A O 1
ATOM 620 N N . ALA A 1 80 ? -5.312 -5.199 -21.672 1 96.25 80 ALA A N 1
ATOM 621 C CA . ALA A 1 80 ? -6.527 -4.906 -22.438 1 96.25 80 ALA A CA 1
ATOM 622 C C . ALA A 1 80 ? -7.773 -5.305 -21.656 1 96.25 80 ALA A C 1
ATOM 624 O O . ALA A 1 80 ? -8.891 -4.945 -22.016 1 96.25 80 ALA A O 1
ATOM 625 N N . GLY A 1 81 ? -7.648 -6.109 -20.625 1 95.88 81 GLY A N 1
ATOM 626 C CA . GLY A 1 81 ? -8.758 -6.531 -19.781 1 95.88 81 GLY A CA 1
ATOM 627 C C . GLY A 1 81 ? -9.492 -7.742 -20.328 1 95.88 81 GLY A C 1
ATOM 628 O O . GLY A 1 81 ? -10.602 -8.062 -19.891 1 95.88 81 GLY A O 1
ATOM 629 N N . ASP A 1 82 ? -8.945 -8.328 -21.344 1 96.81 82 ASP A N 1
ATOM 630 C CA . ASP A 1 82 ? -9.555 -9.523 -21.922 1 96.81 82 ASP A CA 1
ATOM 631 C C . ASP A 1 82 ? -9.102 -10.781 -21.188 1 96.81 82 ASP A C 1
ATOM 633 O O . ASP A 1 82 ? -8.32 -11.578 -21.719 1 96.81 82 ASP A O 1
ATOM 637 N N . HIS A 1 83 ? -9.703 -11.078 -20.078 1 97.06 83 HIS A N 1
ATOM 638 C CA . HIS A 1 83 ? -9.258 -12.141 -19.188 1 97.06 83 HIS A CA 1
ATOM 639 C C . HIS A 1 83 ? -9.695 -13.508 -19.688 1 97.06 83 HIS A C 1
ATOM 641 O O . HIS A 1 83 ? -8.977 -14.492 -19.531 1 97.06 83 HIS A O 1
ATOM 647 N N . GLU A 1 84 ? -10.812 -13.555 -20.297 1 96.88 84 GLU A N 1
ATOM 648 C CA . GLU A 1 84 ? -11.32 -14.836 -20.781 1 96.88 84 GLU A CA 1
ATOM 649 C C . GLU A 1 84 ? -10.43 -15.391 -21.891 1 96.88 84 GLU A C 1
ATOM 651 O O . GLU A 1 84 ? -10.031 -16.562 -21.844 1 96.88 84 GLU A O 1
ATOM 656 N N . ALA A 1 85 ? -10.078 -14.57 -22.844 1 97.38 85 ALA A N 1
ATOM 657 C CA . ALA A 1 85 ? -9.195 -15 -23.922 1 97.38 85 ALA A CA 1
ATOM 658 C C . ALA A 1 85 ? -7.82 -15.398 -23.391 1 97.38 85 ALA A C 1
ATOM 660 O O . ALA A 1 85 ? -7.25 -16.406 -23.812 1 97.38 85 ALA A O 1
ATOM 661 N N . SER A 1 86 ? -7.32 -14.594 -22.5 1 98.06 86 SER A N 1
ATOM 662 C CA . SER A 1 86 ? -6.027 -14.883 -21.891 1 98.06 86 SER A CA 1
ATOM 663 C C . SER A 1 86 ? -6.047 -16.219 -21.156 1 98.06 86 SER A C 1
ATOM 665 O O . SER A 1 86 ? -5.129 -17.031 -21.297 1 98.06 86 SER A O 1
ATOM 667 N N . TYR A 1 87 ? -7.09 -16.469 -20.406 1 98.19 87 TYR A N 1
ATOM 668 C CA . TYR A 1 87 ? -7.223 -17.703 -19.641 1 98.19 87 TYR A CA 1
ATOM 669 C C . TYR A 1 87 ? -7.223 -18.922 -20.562 1 98.19 87 TYR A C 1
ATOM 671 O O . TYR A 1 87 ? -6.469 -19.875 -20.344 1 98.19 87 TYR A O 1
ATOM 679 N N . LYS A 1 88 ? -8.008 -18.891 -21.562 1 97.44 88 LYS A N 1
ATOM 680 C CA . LYS A 1 88 ? -8.117 -20.016 -22.484 1 97.44 88 LYS A CA 1
ATOM 681 C C . LYS A 1 88 ? -6.781 -20.281 -23.172 1 97.44 88 LYS A C 1
ATOM 683 O O . LYS A 1 88 ? -6.379 -21.438 -23.328 1 97.44 88 LYS A O 1
ATOM 688 N N . MET A 1 89 ? -6.168 -19.281 -23.516 1 97.56 89 MET A N 1
ATOM 689 C CA . MET A 1 89 ? -4.879 -19.406 -24.188 1 97.56 89 MET A CA 1
ATOM 690 C C . MET A 1 89 ? -3.84 -20.031 -23.266 1 97.56 89 MET A C 1
ATOM 692 O O . MET A 1 89 ? -3.162 -21 -23.641 1 97.56 89 MET A O 1
ATOM 696 N N . LEU A 1 90 ? -3.73 -19.547 -22.062 1 98 90 LEU A N 1
ATOM 697 C CA . LEU A 1 90 ? -2.703 -20.016 -21.141 1 98 90 LEU A CA 1
ATOM 698 C C . LEU A 1 90 ? -3.008 -21.422 -20.641 1 98 90 LEU A C 1
ATOM 700 O O . LEU A 1 90 ? -2.09 -22.188 -20.359 1 98 90 LEU A O 1
ATOM 704 N N . LEU A 1 91 ? -4.305 -21.672 -20.531 1 96.94 91 LEU A N 1
ATOM 705 C CA . LEU A 1 91 ? -4.727 -22.984 -20.047 1 96.94 91 LEU A CA 1
ATOM 706 C C . LEU A 1 91 ? -4.145 -24.094 -20.906 1 96.94 91 LEU A C 1
ATOM 708 O O . LEU A 1 91 ? -3.832 -25.188 -20.406 1 96.94 91 LEU A O 1
ATOM 712 N N . HIS A 1 92 ? -3.848 -23.859 -22.188 1 95.25 92 HIS A N 1
ATOM 713 C CA . HIS A 1 92 ? -3.285 -24.844 -23.109 1 95.25 92 HIS A CA 1
ATOM 714 C C . HIS A 1 92 ? -1.841 -25.172 -22.75 1 95.25 92 HIS A C 1
ATOM 716 O O . HIS A 1 92 ? -1.303 -26.188 -23.188 1 95.25 92 HIS A O 1
ATOM 722 N N . HIS A 1 93 ? -1.306 -24.375 -21.938 1 94.38 93 HIS A N 1
ATOM 723 C CA . HIS A 1 93 ? 0.108 -24.547 -21.625 1 94.38 93 HIS A CA 1
ATOM 724 C C . HIS A 1 93 ? 0.317 -24.766 -20.141 1 94.38 93 HIS A C 1
ATOM 726 O O . HIS A 1 93 ? 1.428 -24.594 -19.625 1 94.38 93 HIS A O 1
ATOM 732 N N . LYS A 1 94 ? -0.702 -25.125 -19.391 1 93.75 94 LYS A N 1
ATOM 733 C CA . LYS A 1 94 ? -0.665 -25.188 -17.922 1 93.75 94 LYS A CA 1
ATOM 734 C C . LYS A 1 94 ? 0.343 -26.219 -17.438 1 93.75 94 LYS A C 1
ATOM 736 O O . LYS A 1 94 ? 0.827 -26.141 -16.312 1 93.75 94 LYS A O 1
ATOM 741 N N . GLU A 1 95 ? 0.772 -27.188 -18.328 1 92.44 95 GLU A N 1
ATOM 742 C CA . GLU A 1 95 ? 1.661 -28.281 -17.922 1 92.44 95 GLU A CA 1
ATOM 743 C C . GLU A 1 95 ? 3.102 -28 -18.344 1 92.44 95 GLU A C 1
ATOM 745 O O . GLU A 1 95 ? 3.977 -28.859 -18.188 1 92.44 95 GLU A O 1
ATOM 750 N N . CYS A 1 96 ? 3.434 -26.875 -18.859 1 90.12 96 CYS A N 1
ATOM 751 C CA . CYS A 1 96 ? 4.738 -26.578 -19.438 1 90.12 96 CYS A CA 1
ATOM 752 C C . CYS A 1 96 ? 5.801 -26.453 -18.359 1 90.12 96 CYS A C 1
ATOM 754 O O . CYS A 1 96 ? 7 -26.5 -18.641 1 90.12 96 CYS A O 1
ATOM 756 N N . GLY A 1 97 ? 5.434 -26.281 -17.078 1 92.12 97 GLY A N 1
ATOM 757 C CA . GLY A 1 97 ? 6.383 -26.219 -15.977 1 92.12 97 GLY A CA 1
ATOM 758 C C . GLY A 1 97 ? 7.137 -24.906 -15.914 1 92.12 97 GLY A C 1
ATOM 759 O O . GLY A 1 97 ? 8.164 -24.797 -15.242 1 92.12 97 GLY A O 1
ATOM 760 N N . ASP A 1 98 ? 6.805 -23.875 -16.656 1 96.12 98 ASP A N 1
ATOM 761 C CA . ASP A 1 98 ? 7.406 -22.547 -16.641 1 96.12 98 ASP A CA 1
ATOM 762 C C . ASP A 1 98 ? 6.746 -21.672 -15.578 1 96.12 98 ASP A C 1
ATOM 764 O O . ASP A 1 98 ? 5.578 -21.297 -15.711 1 96.12 98 ASP A O 1
ATOM 768 N N . PRO A 1 99 ? 7.496 -21.328 -14.555 1 97.88 99 PRO A N 1
ATOM 769 C CA . PRO A 1 99 ? 6.883 -20.562 -13.477 1 97.88 99 PRO A CA 1
ATOM 770 C C . PRO A 1 99 ? 6.363 -19.203 -13.938 1 97.88 99 PRO A C 1
ATOM 772 O O . PRO A 1 99 ? 5.375 -18.703 -13.398 1 97.88 99 PRO A O 1
ATOM 775 N N . ASP A 1 100 ? 6.977 -18.641 -14.953 1 97.94 100 ASP A N 1
ATOM 776 C CA . ASP A 1 100 ? 6.539 -17.359 -15.477 1 97.94 100 ASP A CA 1
ATOM 777 C C . ASP A 1 100 ? 5.16 -17.469 -16.125 1 97.94 100 ASP A C 1
ATOM 779 O O . ASP A 1 100 ? 4.34 -16.562 -16.016 1 97.94 100 ASP A O 1
ATOM 783 N N . LEU A 1 101 ? 5.008 -18.547 -16.766 1 98.19 101 LEU A N 1
ATOM 784 C CA . LEU A 1 101 ? 3.691 -18.766 -17.359 1 98.19 101 LEU A CA 1
ATOM 785 C C . LEU A 1 101 ? 2.654 -19.062 -16.281 1 98.19 101 LEU A C 1
ATOM 787 O O . LEU A 1 101 ? 1.524 -18.578 -16.344 1 98.19 101 LEU A O 1
ATOM 791 N N . LEU A 1 102 ? 3.035 -19.812 -15.281 1 98.38 102 LEU A N 1
ATOM 792 C CA . LEU A 1 102 ? 2.113 -20.297 -14.266 1 98.38 102 LEU A CA 1
ATOM 793 C C . LEU A 1 102 ? 1.575 -19.156 -13.414 1 98.38 102 LEU A C 1
ATOM 795 O O . LEU A 1 102 ? 0.397 -19.141 -13.055 1 98.38 102 LEU A O 1
ATOM 799 N N . TRP A 1 103 ? 2.412 -18.156 -13.047 1 98.62 103 TRP A N 1
ATOM 800 C CA . TRP A 1 103 ? 1.849 -17.062 -12.25 1 98.62 103 TRP A CA 1
ATOM 801 C C . TRP A 1 103 ? 0.931 -16.188 -13.094 1 98.62 103 TRP A C 1
ATOM 803 O O . TRP A 1 103 ? -0.03 -15.609 -12.586 1 98.62 103 TRP A O 1
ATOM 813 N N . ARG A 1 104 ? 1.174 -16.094 -14.391 1 98.75 104 ARG A N 1
ATOM 814 C CA . ARG A 1 104 ? 0.269 -15.367 -15.281 1 98.75 104 ARG A CA 1
ATOM 815 C C . ARG A 1 104 ? -1.084 -16.062 -15.367 1 98.75 104 ARG A C 1
ATOM 817 O O . ARG A 1 104 ? -2.125 -15.414 -15.438 1 98.75 104 ARG A O 1
ATOM 824 N N . LEU A 1 105 ? -0.978 -17.406 -15.43 1 98.69 105 LEU A N 1
ATOM 825 C CA . LEU A 1 105 ? -2.207 -18.188 -15.422 1 98.69 105 LEU A CA 1
ATOM 826 C C . LEU A 1 105 ? -2.969 -18 -14.117 1 98.69 105 LEU A C 1
ATOM 828 O O . LEU A 1 105 ? -4.195 -17.859 -14.125 1 98.69 105 LEU A O 1
ATOM 832 N N . ALA A 1 106 ? -2.314 -17.938 -12.992 1 98.69 106 ALA A N 1
ATOM 833 C CA . ALA A 1 106 ? -2.938 -17.656 -11.695 1 98.69 106 ALA A CA 1
ATOM 834 C C . ALA A 1 106 ? -3.578 -16.281 -11.688 1 98.69 106 ALA A C 1
ATOM 836 O O . ALA A 1 106 ? -4.711 -16.109 -11.227 1 98.69 106 ALA A O 1
ATOM 837 N N . ARG A 1 107 ? -2.834 -15.273 -12.195 1 98.69 107 ARG A N 1
ATOM 838 C CA . ARG A 1 107 ? -3.314 -13.891 -12.281 1 98.69 107 ARG A CA 1
ATOM 839 C C . ARG A 1 107 ? -4.645 -13.82 -13.023 1 98.69 107 ARG A C 1
ATOM 841 O O . ARG A 1 107 ? -5.609 -13.234 -12.523 1 98.69 107 ARG A O 1
ATOM 848 N N . VAL A 1 108 ? -4.656 -14.461 -14.188 1 98.62 108 VAL A N 1
ATOM 849 C CA . VAL A 1 108 ? -5.844 -14.328 -15.023 1 98.62 108 VAL A CA 1
ATOM 850 C C . VAL A 1 108 ? -6.988 -15.148 -14.422 1 98.62 108 VAL A C 1
ATOM 852 O O . VAL A 1 108 ? -8.156 -14.766 -14.531 1 98.62 108 VAL A O 1
ATOM 855 N N . THR A 1 109 ? -6.707 -16.281 -13.789 1 98.44 109 THR A N 1
ATOM 856 C CA . THR A 1 109 ? -7.715 -17.078 -13.086 1 98.44 109 THR A CA 1
ATOM 857 C C . THR A 1 109 ? -8.398 -16.234 -12.008 1 98.44 109 THR A C 1
ATOM 859 O O . THR A 1 109 ? -9.625 -16.25 -11.883 1 98.44 109 THR A O 1
ATOM 862 N N . PHE A 1 110 ? -7.637 -15.477 -11.312 1 98.19 110 PHE A N 1
ATOM 863 C CA . PHE A 1 110 ? -8.164 -14.609 -10.273 1 98.19 110 PHE A CA 1
ATOM 864 C C . PHE A 1 110 ? -9.016 -13.5 -10.875 1 98.19 110 PHE A C 1
ATOM 866 O O . PHE A 1 110 ? -10.141 -13.25 -10.422 1 98.19 110 PHE A O 1
ATOM 873 N N . LYS A 1 111 ? -8.469 -12.844 -11.898 1 97.75 111 LYS A N 1
ATOM 874 C CA . LYS A 1 111 ? -9.172 -11.719 -12.516 1 97.75 111 LYS A CA 1
ATOM 875 C C . LYS A 1 111 ? -10.516 -12.156 -13.078 1 97.75 111 LYS A C 1
ATOM 877 O O . LYS A 1 111 ? -11.477 -11.383 -13.07 1 97.75 111 LYS A O 1
ATOM 882 N N . ARG A 1 112 ? -10.609 -13.391 -13.484 1 96.12 112 ARG A N 1
ATOM 883 C CA . ARG A 1 112 ? -11.852 -13.93 -14.031 1 96.12 112 ARG A CA 1
ATOM 884 C C . ARG A 1 112 ? -12.906 -14.086 -12.938 1 96.12 112 ARG A C 1
ATOM 886 O O . ARG A 1 112 ? -14.102 -13.977 -13.203 1 96.12 112 ARG A O 1
ATOM 893 N N . CYS A 1 113 ? -12.5 -14.297 -11.719 1 95.44 113 CYS A N 1
ATOM 894 C CA . CYS A 1 113 ? -13.461 -14.648 -10.68 1 95.44 113 CYS A CA 1
ATOM 895 C C . CYS A 1 113 ? -13.539 -13.562 -9.617 1 95.44 113 CYS A C 1
ATOM 897 O O . CYS A 1 113 ? -14.289 -13.688 -8.648 1 95.44 113 CYS A O 1
ATOM 899 N N . GLU A 1 114 ? -12.812 -12.461 -9.789 1 93.38 114 GLU A N 1
ATOM 900 C CA . GLU A 1 114 ? -12.664 -11.43 -8.766 1 93.38 114 GLU A CA 1
ATOM 901 C C . GLU A 1 114 ? -14.023 -10.875 -8.336 1 93.38 114 GLU A C 1
ATOM 903 O O . GLU A 1 114 ? -14.25 -10.617 -7.148 1 93.38 114 GLU A O 1
ATOM 908 N N . LEU A 1 115 ? -14.953 -10.789 -9.25 1 90.69 115 LEU A N 1
ATOM 909 C CA . LEU A 1 115 ? -16.25 -10.188 -8.969 1 90.69 115 LEU A CA 1
ATOM 910 C C . LEU A 1 115 ? -17.359 -11.242 -9.016 1 90.69 115 LEU A C 1
ATOM 912 O O . LEU A 1 115 ? -18.547 -10.906 -9.031 1 90.69 115 LEU A O 1
ATOM 916 N N . ALA A 1 116 ? -17 -12.508 -9.078 1 93.19 116 ALA A N 1
ATOM 917 C CA . ALA A 1 116 ? -17.938 -13.617 -9.141 1 93.19 116 ALA A CA 1
ATOM 918 C C . ALA A 1 116 ? -18.594 -13.859 -7.781 1 93.19 116 ALA A C 1
ATOM 920 O O . ALA A 1 116 ? -18.109 -13.375 -6.758 1 93.19 116 ALA A O 1
ATOM 921 N N . PRO A 1 117 ? -19.781 -14.477 -7.773 1 94 117 PRO A N 1
ATOM 922 C CA . PRO A 1 117 ? -20.375 -14.875 -6.492 1 94 117 PRO A CA 1
ATOM 923 C C . PRO A 1 117 ? -19.406 -15.695 -5.633 1 94 117 PRO A C 1
ATOM 925 O O . PRO A 1 117 ? -18.422 -16.234 -6.145 1 94 117 PRO A O 1
ATOM 928 N N . LYS A 1 118 ? -19.703 -15.812 -4.473 1 92.94 118 LYS A N 1
ATOM 929 C CA . LYS A 1 118 ? -18.812 -16.359 -3.449 1 92.94 118 LYS A CA 1
ATOM 930 C C . LYS A 1 118 ? -18.297 -17.734 -3.85 1 92.94 118 LYS A C 1
ATOM 932 O O . LYS A 1 118 ? -17.078 -17.969 -3.84 1 92.94 118 LYS A O 1
ATOM 937 N N . ALA A 1 119 ? -19.141 -18.672 -4.152 1 92.56 119 ALA A N 1
ATOM 938 C CA . ALA A 1 119 ? -18.734 -20.047 -4.461 1 92.56 119 ALA A CA 1
ATOM 939 C C . ALA A 1 119 ? -17.781 -20.078 -5.648 1 92.56 119 ALA A C 1
ATOM 941 O O . ALA A 1 119 ? -16.781 -20.797 -5.617 1 92.56 119 ALA A O 1
ATOM 942 N N . GLU A 1 120 ? -18.109 -19.312 -6.688 1 94.69 120 GLU A N 1
ATOM 943 C CA . GLU A 1 120 ? -17.266 -19.266 -7.879 1 94.69 120 GLU A CA 1
ATOM 944 C C . GLU A 1 120 ? -15.938 -18.578 -7.578 1 94.69 120 GLU A C 1
ATOM 946 O O . GLU A 1 120 ? -14.891 -19 -8.078 1 94.69 120 GLU A O 1
ATOM 951 N N . LYS A 1 121 ? -16.016 -17.547 -6.789 1 95.81 121 LYS A N 1
ATOM 952 C CA . LYS A 1 121 ? -14.797 -16.844 -6.398 1 95.81 121 LYS A CA 1
ATOM 953 C C . LYS A 1 121 ? -13.867 -17.75 -5.605 1 95.81 121 LYS A C 1
ATOM 955 O O . LYS A 1 121 ? -12.656 -17.797 -5.859 1 95.81 121 LYS A O 1
ATOM 960 N N . GLU A 1 122 ? -14.391 -18.516 -4.715 1 94.38 122 GLU A N 1
ATOM 961 C CA . GLU A 1 122 ? -13.594 -19.422 -3.895 1 94.38 122 GLU A CA 1
ATOM 962 C C . GLU A 1 122 ? -12.945 -20.516 -4.75 1 94.38 122 GLU A C 1
ATOM 964 O O . GLU A 1 122 ? -11.789 -20.875 -4.523 1 94.38 122 GLU A O 1
ATOM 969 N N . ALA A 1 123 ? -13.688 -21.016 -5.688 1 95.81 123 ALA A N 1
ATOM 970 C CA . ALA A 1 123 ? -13.148 -22.031 -6.59 1 95.81 123 ALA A CA 1
ATOM 971 C C . ALA A 1 123 ? -12.016 -21.469 -7.438 1 95.81 123 ALA A C 1
ATOM 973 O O . ALA A 1 123 ? -10.992 -22.125 -7.641 1 95.81 123 ALA A O 1
ATOM 974 N N . GLY A 1 124 ? -12.234 -20.266 -7.961 1 97.25 124 GLY A N 1
ATOM 975 C CA . GLY A 1 124 ? -11.195 -19.594 -8.734 1 97.25 124 GLY A CA 1
ATOM 976 C C . GLY A 1 124 ? -9.938 -19.328 -7.93 1 97.25 124 GLY A C 1
ATOM 977 O O . GLY A 1 124 ? -8.82 -19.5 -8.43 1 97.25 124 GLY A O 1
ATOM 978 N N . LEU A 1 125 ? -10.125 -18.891 -6.68 1 97.81 125 LEU A N 1
ATOM 979 C CA . LEU A 1 125 ? -8.992 -18.656 -5.797 1 97.81 125 LEU A CA 1
ATOM 980 C C . LEU A 1 125 ? -8.203 -19.938 -5.562 1 97.81 125 LEU A C 1
ATOM 982 O O . LEU A 1 125 ? -6.973 -19.938 -5.637 1 97.81 125 LEU A O 1
ATOM 986 N N . ALA A 1 126 ? -8.891 -21.016 -5.309 1 97 126 ALA A N 1
ATOM 987 C CA . ALA A 1 126 ? -8.234 -22.312 -5.086 1 97 126 ALA A CA 1
ATOM 988 C C . ALA A 1 126 ? -7.461 -22.75 -6.324 1 97 126 ALA A C 1
ATOM 990 O O . ALA A 1 126 ? -6.332 -23.234 -6.219 1 97 126 ALA A O 1
ATOM 991 N N . GLU A 1 127 ? -8.102 -22.578 -7.438 1 98.19 127 GLU A N 1
ATOM 992 C CA . GLU A 1 127 ? -7.461 -22.922 -8.703 1 98.19 127 GLU A CA 1
ATOM 993 C C . GLU A 1 127 ? -6.195 -22.109 -8.93 1 98.19 127 GLU A C 1
ATOM 995 O O . GLU A 1 127 ? -5.148 -22.656 -9.273 1 98.19 127 GLU A O 1
ATOM 1000 N N . GLY A 1 128 ? -6.312 -20.812 -8.75 1 98.5 128 GLY A N 1
ATOM 1001 C CA . GLY A 1 128 ? -5.16 -19.938 -8.914 1 98.5 128 GLY A CA 1
ATOM 1002 C C . GLY A 1 128 ? -4.023 -20.266 -7.969 1 98.5 128 GLY A C 1
ATOM 1003 O O . GLY A 1 128 ? -2.859 -20.297 -8.375 1 98.5 128 GLY A O 1
ATOM 1004 N N . ILE A 1 129 ? -4.324 -20.531 -6.727 1 98.31 129 ILE A N 1
ATOM 1005 C CA . ILE A 1 129 ? -3.32 -20.859 -5.723 1 98.31 129 ILE A CA 1
ATOM 1006 C C . ILE A 1 129 ? -2.619 -22.156 -6.105 1 98.31 129 ILE A C 1
ATOM 1008 O O . ILE A 1 129 ? -1.407 -22.297 -5.922 1 98.31 129 ILE A O 1
ATOM 1012 N N . ALA A 1 130 ? -3.352 -23.078 -6.656 1 98.25 130 ALA A N 1
ATOM 1013 C CA . ALA A 1 130 ? -2.76 -24.328 -7.117 1 98.25 130 ALA A CA 1
ATOM 1014 C C . ALA A 1 130 ? -1.718 -24.062 -8.203 1 98.25 130 ALA A C 1
ATOM 1016 O O . ALA A 1 130 ? -0.673 -24.719 -8.234 1 98.25 130 ALA A O 1
ATOM 1017 N N . TYR A 1 131 ? -2.023 -23.141 -9.109 1 98.44 131 TYR A N 1
ATOM 1018 C CA . TYR A 1 131 ? -1.054 -22.781 -10.141 1 98.44 131 TYR A CA 1
ATOM 1019 C C . TYR A 1 131 ? 0.193 -22.156 -9.523 1 98.44 131 TYR A C 1
ATOM 1021 O O . TYR A 1 131 ? 1.309 -22.406 -9.992 1 98.44 131 TYR A O 1
ATOM 1029 N N . LEU A 1 132 ? 0.039 -21.422 -8.469 1 98.62 132 LEU A N 1
ATOM 1030 C CA . LEU A 1 132 ? 1.174 -20.781 -7.809 1 98.62 132 LEU A CA 1
ATOM 1031 C C . LEU A 1 132 ? 1.999 -21.812 -7.047 1 98.62 132 LEU A C 1
ATOM 1033 O O . LEU A 1 132 ? 3.229 -21.734 -7.008 1 98.62 132 LEU A O 1
ATOM 1037 N N . ASP A 1 133 ? 1.312 -22.75 -6.445 1 97.94 133 ASP A N 1
ATOM 1038 C CA . ASP A 1 133 ? 2.031 -23.875 -5.836 1 97.94 133 ASP A CA 1
ATOM 1039 C C . ASP A 1 133 ? 2.912 -24.578 -6.859 1 97.94 133 ASP A C 1
ATOM 1041 O O . ASP A 1 133 ? 4.086 -24.844 -6.594 1 97.94 133 ASP A O 1
ATOM 1045 N N . LYS A 1 134 ? 2.338 -24.844 -7.965 1 97.88 134 LYS A N 1
ATOM 1046 C CA . LYS A 1 134 ? 3.084 -25.484 -9.047 1 97.88 134 LYS A CA 1
ATOM 1047 C C . LYS A 1 134 ? 4.238 -24.609 -9.508 1 97.88 134 LYS A C 1
ATOM 1049 O O . LYS A 1 134 ? 5.32 -25.109 -9.82 1 97.88 134 LYS A O 1
ATOM 1054 N N . ALA A 1 135 ? 3.971 -23.297 -9.562 1 98.19 135 ALA A N 1
ATOM 1055 C CA . ALA A 1 135 ? 5.02 -22.375 -9.969 1 98.19 135 ALA A CA 1
ATOM 1056 C C . ALA A 1 135 ? 6.223 -22.453 -9.031 1 98.19 135 ALA A C 1
ATOM 1058 O O . ALA A 1 135 ? 7.367 -22.5 -9.484 1 98.19 135 ALA A O 1
ATOM 1059 N N . VAL A 1 136 ? 5.988 -22.5 -7.766 1 97 136 VAL A N 1
ATOM 1060 C CA . VAL A 1 136 ? 7.059 -22.609 -6.785 1 97 136 VAL A CA 1
ATOM 1061 C C . VAL A 1 136 ? 7.801 -23.922 -6.961 1 97 136 VAL A C 1
ATOM 1063 O O . VAL A 1 136 ? 9.031 -23.969 -6.941 1 97 136 VAL A O 1
ATOM 1066 N N . GLN A 1 137 ? 7.117 -24.969 -7.219 1 96.12 137 GLN A N 1
ATOM 1067 C CA . GLN A 1 137 ? 7.688 -26.297 -7.395 1 96.12 137 GLN A CA 1
ATOM 1068 C C . GLN A 1 137 ? 8.562 -26.359 -8.641 1 96.12 137 GLN A C 1
ATOM 1070 O O . GLN A 1 137 ? 9.547 -27.109 -8.68 1 96.12 137 GLN A O 1
ATOM 1075 N N . CYS A 1 138 ? 8.234 -25.562 -9.586 1 95.88 138 CYS A N 1
ATOM 1076 C CA . CYS A 1 138 ? 8.945 -25.562 -10.852 1 95.88 138 CYS A CA 1
ATOM 1077 C C . CYS A 1 138 ? 10.062 -24.531 -10.859 1 95.88 138 CYS A C 1
ATOM 1079 O O . CYS A 1 138 ? 10.492 -24.078 -11.922 1 95.88 138 CYS A O 1
ATOM 1081 N N . GLY A 1 139 ? 10.445 -23.984 -9.695 1 95.5 139 GLY A N 1
ATOM 1082 C CA . GLY A 1 139 ? 11.602 -23.109 -9.609 1 95.5 139 GLY A CA 1
ATOM 1083 C C . GLY A 1 139 ? 11.227 -21.641 -9.539 1 95.5 139 GLY A C 1
ATOM 1084 O O . GLY A 1 139 ? 12.047 -20.766 -9.852 1 95.5 139 GLY A O 1
ATOM 1085 N N . GLY A 1 140 ? 10 -21.344 -9.188 1 97.62 140 GLY A N 1
ATOM 1086 C CA . GLY A 1 140 ? 9.539 -19.969 -9.172 1 97.62 140 GLY A CA 1
ATOM 1087 C C . GLY A 1 140 ? 9.742 -19.281 -7.84 1 97.62 140 GLY A C 1
ATOM 1088 O O . GLY A 1 140 ? 9.164 -18.219 -7.582 1 97.62 140 GLY A O 1
ATOM 1089 N N . GLU A 1 141 ? 10.609 -19.781 -6.984 1 96.94 141 GLU A N 1
ATOM 1090 C CA . GLU A 1 141 ? 10.797 -19.25 -5.633 1 96.94 141 GLU A CA 1
ATOM 1091 C C . GLU A 1 141 ? 11.438 -17.875 -5.66 1 96.94 141 GLU A C 1
ATOM 1093 O O . GLU A 1 141 ? 11.211 -17.062 -4.762 1 96.94 141 GLU A O 1
ATOM 1098 N N . ASP A 1 142 ? 12.242 -17.547 -6.652 1 97.5 142 ASP A N 1
ATOM 1099 C CA . ASP A 1 142 ? 12.953 -16.281 -6.691 1 97.5 142 ASP A CA 1
ATOM 1100 C C . ASP A 1 142 ? 12.297 -15.312 -7.668 1 97.5 142 ASP A C 1
ATOM 1102 O O . ASP A 1 142 ? 12.906 -14.32 -8.078 1 97.5 142 ASP A O 1
ATOM 1106 N N . LEU A 1 143 ? 11.078 -15.656 -8.008 1 98.38 143 LEU A N 1
ATOM 1107 C CA . LEU A 1 143 ? 10.312 -14.773 -8.875 1 98.38 143 LEU A CA 1
ATOM 1108 C C . LEU A 1 143 ? 9.336 -13.93 -8.07 1 98.38 143 LEU A C 1
ATOM 1110 O O . LEU A 1 143 ? 8.398 -14.461 -7.469 1 98.38 143 LEU A O 1
ATOM 1114 N N . GLY A 1 144 ? 9.484 -12.57 -8.094 1 98.56 144 GLY A N 1
ATOM 1115 C CA . GLY A 1 144 ? 8.648 -11.625 -7.367 1 98.56 144 GLY A CA 1
ATOM 1116 C C . GLY A 1 144 ? 7.168 -11.773 -7.684 1 98.56 144 GLY A C 1
ATOM 1117 O O . GLY A 1 144 ? 6.34 -11.844 -6.773 1 98.56 144 GLY A O 1
ATOM 1118 N N . PRO A 1 145 ? 6.848 -11.867 -8.945 1 98.69 145 PRO A N 1
ATOM 1119 C CA . PRO A 1 145 ? 5.434 -11.945 -9.328 1 98.69 145 PRO A CA 1
ATOM 1120 C C . PRO A 1 145 ? 4.738 -13.18 -8.758 1 98.69 145 PRO A C 1
ATOM 1122 O O . PRO A 1 145 ? 3.541 -13.133 -8.461 1 98.69 145 PRO A O 1
ATOM 1125 N N . VAL A 1 146 ? 5.5 -14.305 -8.609 1 98.75 146 VAL A N 1
ATOM 1126 C CA . VAL A 1 146 ? 4.926 -15.5 -8.008 1 98.75 146 VAL A CA 1
ATOM 1127 C C . VAL A 1 146 ? 4.473 -15.195 -6.582 1 98.75 146 VAL A C 1
ATOM 1129 O O . VAL A 1 146 ? 3.328 -15.469 -6.215 1 98.75 146 VAL A O 1
ATOM 1132 N N . HIS A 1 147 ? 5.285 -14.547 -5.832 1 98.69 147 HIS A N 1
ATOM 1133 C CA . HIS A 1 147 ? 4.988 -14.211 -4.445 1 98.69 147 HIS A CA 1
ATOM 1134 C C . HIS A 1 147 ? 3.939 -13.102 -4.355 1 98.69 147 HIS A C 1
ATOM 1136 O O . HIS A 1 147 ? 3.102 -13.109 -3.451 1 98.69 147 HIS A O 1
ATOM 1142 N N . LYS A 1 148 ? 3.994 -12.133 -5.25 1 98.75 148 LYS A N 1
ATOM 1143 C CA . LYS A 1 148 ? 2.992 -11.07 -5.316 1 98.75 148 LYS A CA 1
ATOM 1144 C C . LYS A 1 148 ? 1.587 -11.648 -5.457 1 98.75 148 LYS A C 1
ATOM 1146 O O . LYS A 1 148 ? 0.706 -11.359 -4.645 1 98.75 148 LYS A O 1
ATOM 1151 N N . TRP A 1 149 ? 1.407 -12.531 -6.41 1 98.69 149 TRP A N 1
ATOM 1152 C CA . TRP A 1 149 ? 0.071 -13.047 -6.684 1 98.69 149 TRP A CA 1
ATOM 1153 C C . TRP A 1 149 ? -0.34 -14.078 -5.629 1 98.69 149 TRP A C 1
ATOM 1155 O O . TRP A 1 149 ? -1.521 -14.188 -5.293 1 98.69 149 TRP A O 1
ATOM 1165 N N . TYR A 1 150 ? 0.639 -14.797 -5.047 1 98.31 150 TYR A N 1
ATOM 1166 C CA . TYR A 1 150 ? 0.345 -15.672 -3.914 1 98.31 150 TYR A CA 1
ATOM 1167 C C . TYR A 1 150 ? -0.304 -14.891 -2.777 1 98.31 150 TYR A C 1
ATOM 1169 O O . TYR A 1 150 ? -1.363 -15.273 -2.277 1 98.31 150 TYR A O 1
ATOM 1177 N N . SER A 1 151 ? 0.293 -13.789 -2.418 1 97.88 151 SER A N 1
ATOM 1178 C CA . SER A 1 151 ? -0.211 -12.984 -1.312 1 97.88 151 SER A CA 1
ATOM 1179 C C . SER A 1 151 ? -1.572 -12.375 -1.642 1 97.88 151 SER A C 1
ATOM 1181 O O . SER A 1 151 ? -2.463 -12.344 -0.791 1 97.88 151 SER A O 1
ATOM 1183 N N . ILE A 1 152 ? -1.759 -11.93 -2.848 1 98 152 ILE A N 1
ATOM 1184 C CA . ILE A 1 152 ? -3.006 -11.305 -3.277 1 98 152 ILE A CA 1
ATOM 1185 C C . ILE A 1 152 ? -4.137 -12.336 -3.246 1 98 152 ILE A C 1
ATOM 1187 O O . ILE A 1 152 ? -5.219 -12.055 -2.725 1 98 152 ILE A O 1
ATOM 1191 N N . LEU A 1 153 ? -3.902 -13.547 -3.787 1 98.19 153 LEU A N 1
ATOM 1192 C CA . LEU A 1 153 ? -4.953 -14.555 -3.873 1 98.19 153 LEU A CA 1
ATOM 1193 C C . LEU A 1 153 ? -5.336 -15.062 -2.486 1 98.19 153 LEU A C 1
ATOM 1195 O O . LEU A 1 153 ? -6.52 -15.18 -2.166 1 98.19 153 LEU A O 1
ATOM 1199 N N . ILE A 1 154 ? -4.371 -15.32 -1.627 1 96.44 154 ILE A N 1
ATOM 1200 C CA . ILE A 1 154 ? -4.684 -15.773 -0.275 1 96.44 154 ILE A CA 1
ATOM 1201 C C . ILE A 1 154 ? -5.41 -14.664 0.483 1 96.44 154 ILE A C 1
ATOM 1203 O O . ILE A 1 154 ? -6.391 -14.922 1.188 1 96.44 154 ILE A O 1
ATOM 1207 N N . GLY A 1 155 ? -4.941 -13.461 0.267 1 94.81 155 GLY A N 1
ATOM 1208 C CA . GLY A 1 155 ? -5.547 -12.32 0.928 1 94.81 155 GLY A CA 1
ATOM 1209 C C . GLY A 1 155 ? -6.965 -12.047 0.462 1 94.81 155 GLY A C 1
ATOM 1210 O O . GLY A 1 155 ? -7.727 -11.352 1.143 1 94.81 155 GLY A O 1
ATOM 1211 N N . SER A 1 156 ? -7.324 -12.508 -0.636 1 95.12 156 SER A N 1
ATOM 1212 C CA . SER A 1 156 ? -8.648 -12.266 -1.211 1 95.12 156 SER A CA 1
ATOM 1213 C C . SER A 1 156 ? -9.664 -13.289 -0.707 1 95.12 156 SER A C 1
ATOM 1215 O O . SER A 1 156 ? -10.859 -13.156 -0.965 1 95.12 156 SER A O 1
ATOM 1217 N N . LYS A 1 157 ? -9.125 -14.227 0.058 1 91.94 157 LYS A N 1
ATOM 1218 C CA . LYS A 1 157 ? -10.047 -15.156 0.705 1 91.94 157 LYS A CA 1
ATOM 1219 C C . LYS A 1 157 ? -10.891 -14.445 1.76 1 91.94 157 LYS A C 1
ATOM 1221 O O . LYS A 1 157 ? -10.383 -13.625 2.521 1 91.94 157 LYS A O 1
ATOM 1226 N N . LYS A 1 158 ? -12.172 -14.516 1.805 1 80.19 158 LYS A N 1
ATOM 1227 C CA . LYS A 1 158 ? -13.023 -13.789 2.746 1 80.19 158 LYS A CA 1
ATOM 1228 C C . LYS A 1 158 ? -13.555 -14.719 3.834 1 80.19 158 LYS A C 1
ATOM 1230 O O . LYS A 1 158 ? -13.812 -14.289 4.957 1 80.19 158 LYS A O 1
ATOM 1235 N N . ASP A 1 159 ? -13.844 -15.953 3.57 1 78.81 159 ASP A N 1
ATOM 1236 C CA . ASP A 1 159 ? -14.445 -16.859 4.543 1 78.81 159 ASP A CA 1
ATOM 1237 C C . ASP A 1 159 ? -13.43 -17.875 5.051 1 78.81 159 ASP A C 1
ATOM 1239 O O . ASP A 1 159 ? -12.836 -18.609 4.262 1 78.81 159 ASP A O 1
ATOM 1243 N N . HIS A 1 160 ? -13.062 -17.578 6.336 1 81.38 160 HIS A N 1
ATOM 1244 C CA . HIS A 1 160 ? -12.227 -18.594 6.977 1 81.38 160 HIS A CA 1
ATOM 1245 C C . HIS A 1 160 ? -13.047 -19.484 7.902 1 81.38 160 HIS A C 1
ATOM 1247 O O . HIS A 1 160 ? -13.562 -19.016 8.922 1 81.38 160 HIS A O 1
ATOM 1253 N N . PRO A 1 161 ? -13.188 -20.75 7.477 1 79.69 161 PRO A N 1
ATOM 1254 C CA . PRO A 1 161 ? -14.031 -21.656 8.258 1 79.69 161 PRO A CA 1
ATOM 1255 C C . PRO A 1 161 ? -13.562 -21.797 9.703 1 79.69 161 PRO A C 1
ATOM 1257 O O . PRO A 1 161 ? -14.367 -22.094 10.586 1 79.69 161 PRO A O 1
ATOM 1260 N N . THR A 1 162 ? -12.289 -21.688 9.93 1 83.44 162 THR A N 1
ATOM 1261 C CA . THR A 1 162 ? -11.734 -21.844 11.273 1 83.44 162 THR A CA 1
ATOM 1262 C C . THR A 1 162 ? -10.719 -20.75 11.57 1 83.44 162 THR A C 1
ATOM 1264 O O . THR A 1 162 ? -10.133 -20.172 10.648 1 83.44 162 THR A O 1
ATOM 1267 N N . THR A 1 163 ? -10.633 -20.453 12.781 1 80.25 163 THR A N 1
ATOM 1268 C CA . THR A 1 163 ? -9.633 -19.484 13.234 1 80.25 163 THR A CA 1
ATOM 1269 C C . THR A 1 163 ? -8.227 -19.938 12.867 1 80.25 163 THR A C 1
ATOM 1271 O O . THR A 1 163 ? -7.371 -19.125 12.516 1 80.25 163 THR A O 1
ATOM 1274 N N . LYS A 1 164 ? -8.07 -21.234 12.945 1 82.38 164 LYS A N 1
ATOM 1275 C CA . LYS A 1 164 ? -6.766 -21.797 12.609 1 82.38 164 LYS A CA 1
ATOM 1276 C C . LYS A 1 164 ? -6.406 -21.516 11.148 1 82.38 164 LYS A C 1
ATOM 1278 O O . LYS A 1 164 ? -5.273 -21.141 10.844 1 82.38 164 LYS A O 1
ATOM 1283 N N . GLU A 1 165 ? -7.324 -21.656 10.32 1 84.69 165 GLU A N 1
ATOM 1284 C CA . GLU A 1 165 ? -7.102 -21.406 8.898 1 84.69 165 GLU A CA 1
ATOM 1285 C C . GLU A 1 165 ? -6.852 -19.922 8.641 1 84.69 165 GLU A C 1
ATOM 1287 O O . GLU A 1 165 ? -6.027 -19.562 7.801 1 84.69 165 GLU A O 1
ATOM 1292 N N . ARG A 1 166 ? -7.582 -19.172 9.367 1 84.38 166 ARG A N 1
ATOM 1293 C CA . ARG A 1 166 ? -7.414 -17.719 9.242 1 84.38 166 ARG A CA 1
ATOM 1294 C C . ARG A 1 166 ? -6.008 -17.297 9.648 1 84.38 166 ARG A C 1
ATOM 1296 O O . ARG A 1 166 ? -5.375 -16.484 8.961 1 84.38 166 ARG A O 1
ATOM 1303 N N . ILE A 1 167 ? -5.57 -17.859 10.641 1 80.75 167 ILE A N 1
ATOM 1304 C CA . ILE A 1 167 ? -4.234 -17.562 11.141 1 80.75 167 ILE A CA 1
ATOM 1305 C C . ILE A 1 167 ? -3.188 -18.062 10.148 1 80.75 167 ILE A C 1
ATOM 1307 O O . ILE A 1 167 ? -2.232 -17.359 9.836 1 80.75 167 ILE A O 1
ATOM 1311 N N . HIS A 1 168 ? -3.363 -19.281 9.719 1 85.31 168 HIS A N 1
ATOM 1312 C CA . HIS A 1 168 ? -2.449 -19.844 8.742 1 85.31 168 HIS A CA 1
ATOM 1313 C C . HIS A 1 168 ? -2.367 -18.984 7.484 1 85.31 168 HIS A C 1
ATOM 1315 O O . HIS A 1 168 ? -1.273 -18.703 6.992 1 85.31 168 HIS A O 1
ATOM 1321 N N . ASP A 1 169 ? -3.488 -18.516 6.996 1 88.88 169 ASP A N 1
ATOM 1322 C CA . ASP A 1 169 ? -3.527 -17.672 5.812 1 88.88 169 ASP A CA 1
ATOM 1323 C C . ASP A 1 169 ? -2.832 -16.328 6.07 1 88.88 169 ASP A C 1
ATOM 1325 O O . ASP A 1 169 ? -2.135 -15.805 5.199 1 88.88 169 ASP A O 1
ATOM 1329 N N . GLY A 1 170 ? -3.098 -15.82 7.258 1 87.25 170 GLY A N 1
ATOM 1330 C CA . GLY A 1 170 ? -2.42 -14.594 7.633 1 87.25 170 GLY A CA 1
ATOM 1331 C C . GLY A 1 170 ? -0.909 -14.695 7.555 1 87.25 170 GLY A C 1
ATOM 1332 O O . GLY A 1 170 ? -0.247 -13.797 7.023 1 87.25 170 GLY A O 1
ATOM 1333 N N . PHE A 1 171 ? -0.438 -15.773 7.93 1 85.25 171 PHE A N 1
ATOM 1334 C CA . PHE A 1 171 ? 1.003 -16 7.902 1 85.25 171 PHE A CA 1
ATOM 1335 C C . PHE A 1 171 ? 1.5 -16.141 6.469 1 85.25 171 PHE A C 1
ATOM 1337 O O . PHE A 1 171 ? 2.555 -15.609 6.113 1 85.25 171 PHE A O 1
ATOM 1344 N N . LEU A 1 172 ? 0.776 -16.828 5.773 1 91.19 172 LEU A N 1
ATOM 1345 C CA . LEU A 1 172 ? 1.164 -17.047 4.383 1 91.19 172 LEU A CA 1
ATOM 1346 C C . LEU A 1 172 ? 1.173 -15.742 3.6 1 91.19 172 LEU A C 1
ATOM 1348 O O . LEU A 1 172 ? 2.078 -15.5 2.799 1 91.19 172 LEU A O 1
ATOM 1352 N N . ILE A 1 173 ? 0.158 -14.875 3.857 1 93.62 173 ILE A N 1
ATOM 1353 C CA . ILE A 1 173 ? 0.102 -13.578 3.188 1 93.62 173 ILE A CA 1
ATOM 1354 C C . ILE A 1 173 ? 1.351 -12.766 3.527 1 93.62 173 ILE A C 1
ATOM 1356 O O . ILE A 1 173 ? 2.025 -12.25 2.633 1 93.62 173 ILE A O 1
ATOM 1360 N N . LYS A 1 174 ? 1.663 -12.742 4.742 1 89.69 174 LYS A N 1
ATOM 1361 C CA . LYS A 1 174 ? 2.814 -11.969 5.199 1 89.69 174 LYS A CA 1
ATOM 1362 C C . LYS A 1 174 ? 4.109 -12.492 4.582 1 89.69 174 LYS A C 1
ATOM 1364 O O . LYS A 1 174 ? 4.922 -11.711 4.078 1 89.69 174 LYS A O 1
ATOM 1369 N N . LYS A 1 175 ? 4.27 -13.758 4.621 1 91.12 175 LYS A N 1
ATOM 1370 C CA . LYS A 1 175 ? 5.465 -14.398 4.074 1 91.12 175 LYS A CA 1
ATOM 1371 C C . LYS A 1 175 ? 5.648 -14.047 2.6 1 91.12 175 LYS A C 1
ATOM 1373 O O . LYS A 1 175 ? 6.723 -13.594 2.193 1 91.12 175 LYS A O 1
ATOM 1378 N N . HIS A 1 176 ? 4.645 -14.18 1.9 1 96.31 176 HIS A N 1
ATOM 1379 C CA . HIS A 1 176 ? 4.746 -14.008 0.456 1 96.31 176 HIS A CA 1
ATOM 1380 C C . HIS A 1 176 ? 4.848 -12.531 0.084 1 96.31 176 HIS A C 1
ATOM 1382 O O . HIS A 1 176 ? 5.586 -12.164 -0.831 1 96.31 176 HIS A O 1
ATOM 1388 N N . VAL A 1 177 ? 4.117 -11.672 0.812 1 96.94 177 VAL A N 1
ATOM 1389 C CA . VAL A 1 177 ? 4.172 -10.258 0.447 1 96.94 177 VAL A CA 1
ATOM 1390 C C . VAL A 1 177 ? 5.531 -9.68 0.821 1 96.94 177 VAL A C 1
ATOM 1392 O O . VAL A 1 177 ? 6.074 -8.836 0.104 1 96.94 177 VAL A O 1
ATOM 1395 N N . GLN A 1 178 ? 6.133 -10.125 1.863 1 93.94 178 GLN A N 1
ATOM 1396 C CA . GLN A 1 178 ? 7.473 -9.68 2.229 1 93.94 178 GLN A CA 1
ATOM 1397 C C . GLN A 1 178 ? 8.5 -10.133 1.198 1 93.94 178 GLN A C 1
ATOM 1399 O O . GLN A 1 178 ? 9.367 -9.352 0.792 1 93.94 178 GLN A O 1
ATOM 1404 N N . ARG A 1 179 ? 8.398 -11.344 0.786 1 96.25 179 ARG A N 1
ATOM 1405 C CA . ARG A 1 179 ? 9.289 -11.844 -0.251 1 96.25 179 ARG A CA 1
ATOM 1406 C C . ARG A 1 179 ? 9.102 -11.086 -1.557 1 96.25 179 ARG A C 1
ATOM 1408 O O . ARG A 1 179 ? 10.07 -10.789 -2.258 1 96.25 179 ARG A O 1
ATOM 1415 N N . ALA A 1 180 ? 7.859 -10.758 -1.896 1 98.31 180 ALA A N 1
ATOM 1416 C CA . ALA A 1 180 ? 7.566 -9.969 -3.09 1 98.31 180 ALA A CA 1
ATOM 1417 C C . ALA A 1 180 ? 8.227 -8.594 -3.012 1 98.31 180 ALA A C 1
ATOM 1419 O O . ALA A 1 180 ? 8.789 -8.109 -4 1 98.31 180 ALA A O 1
ATOM 1420 N N . ILE A 1 181 ? 8.211 -7.957 -1.862 1 97.25 181 ILE A N 1
ATOM 1421 C CA . ILE A 1 181 ? 8.797 -6.637 -1.661 1 97.25 181 ILE A CA 1
ATOM 1422 C C . ILE A 1 181 ? 10.312 -6.723 -1.788 1 97.25 181 ILE A C 1
ATOM 1424 O O . ILE A 1 181 ? 10.945 -5.852 -2.391 1 97.25 181 ILE A O 1
ATOM 1428 N N . GLU A 1 182 ? 10.953 -7.746 -1.277 1 96.62 182 GLU A N 1
ATOM 1429 C CA . GLU A 1 182 ? 12.398 -7.953 -1.376 1 96.62 182 GLU A CA 1
ATOM 1430 C C . GLU A 1 182 ? 12.844 -8.07 -2.832 1 96.62 182 GLU A C 1
ATOM 1432 O O . GLU A 1 182 ? 13.875 -7.52 -3.219 1 96.62 182 GLU A O 1
ATOM 1437 N N . LEU A 1 183 ? 12.055 -8.734 -3.592 1 97.88 183 LEU A N 1
ATOM 1438 C CA . LEU A 1 183 ? 12.422 -9.039 -4.969 1 97.88 183 LEU A CA 1
ATOM 1439 C C . LEU A 1 183 ? 11.992 -7.914 -5.906 1 97.88 183 LEU A C 1
ATOM 1441 O O . LEU A 1 183 ? 12.617 -7.695 -6.949 1 97.88 183 LEU A O 1
ATOM 1445 N N . MET A 1 184 ? 10.914 -7.23 -5.57 1 98.06 184 MET A N 1
ATOM 1446 C CA . MET A 1 184 ? 10.359 -6.145 -6.375 1 98.06 184 MET A CA 1
ATOM 1447 C C . MET A 1 184 ? 10.047 -4.926 -5.508 1 98.06 184 MET A C 1
ATOM 1449 O O . MET A 1 184 ? 8.891 -4.527 -5.379 1 98.06 184 MET A O 1
ATOM 1453 N N . PRO A 1 185 ? 11.055 -4.223 -5.027 1 95.94 185 PRO A N 1
ATOM 1454 C CA . PRO A 1 185 ? 10.859 -3.143 -4.059 1 95.94 185 PRO A CA 1
ATOM 1455 C C . PRO A 1 185 ? 10.195 -1.911 -4.672 1 95.94 185 PRO A C 1
ATOM 1457 O O . PRO A 1 185 ? 9.703 -1.046 -3.949 1 95.94 185 PRO A O 1
ATOM 1460 N N . GLN A 1 186 ? 10.062 -1.819 -5.988 1 95.94 186 GLN A N 1
ATOM 1461 C CA . GLN A 1 186 ? 9.531 -0.617 -6.617 1 95.94 186 GLN A CA 1
ATOM 1462 C C . GLN A 1 186 ? 8.055 -0.794 -6.977 1 95.94 186 GLN A C 1
ATOM 1464 O O . GLN A 1 186 ? 7.41 0.139 -7.457 1 95.94 186 GLN A O 1
ATOM 1469 N N . ASP A 1 187 ? 7.547 -1.994 -6.773 1 96.88 187 ASP A N 1
ATOM 1470 C CA . ASP A 1 187 ? 6.141 -2.238 -7.082 1 96.88 187 ASP A CA 1
ATOM 1471 C C . ASP A 1 187 ? 5.242 -1.804 -5.926 1 96.88 187 ASP A C 1
ATOM 1473 O O . ASP A 1 187 ? 5.211 -2.453 -4.879 1 96.88 187 ASP A O 1
ATOM 1477 N N . PRO A 1 188 ? 4.426 -0.777 -6.125 1 95.88 188 PRO A N 1
ATOM 1478 C CA . PRO A 1 188 ? 3.629 -0.239 -5.02 1 9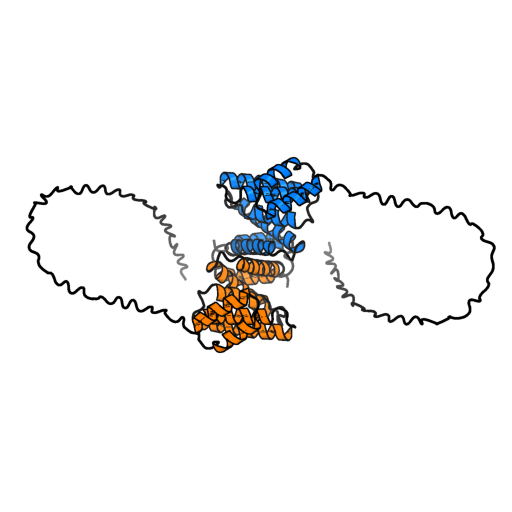5.88 188 PRO A CA 1
ATOM 1479 C C . PRO A 1 188 ? 2.523 -1.191 -4.57 1 95.88 188 PRO A C 1
ATOM 1481 O O . PRO A 1 188 ? 2.07 -1.123 -3.426 1 95.88 188 PRO A O 1
ATOM 1484 N N . LEU A 1 189 ? 2.082 -2.078 -5.469 1 96.25 189 LEU A N 1
ATOM 1485 C CA . LEU A 1 189 ? 0.992 -2.99 -5.141 1 96.25 189 LEU A CA 1
ATOM 1486 C C . LEU A 1 189 ? 1.386 -3.92 -3.998 1 96.25 189 LEU A C 1
ATOM 1488 O O . LEU A 1 189 ? 0.545 -4.289 -3.176 1 96.25 189 LEU A O 1
ATOM 1492 N N . ASN A 1 190 ? 2.66 -4.281 -3.947 1 97.75 190 ASN A N 1
ATOM 1493 C CA . ASN A 1 190 ? 3.127 -5.137 -2.863 1 97.75 190 ASN A CA 1
ATOM 1494 C C . ASN A 1 190 ? 2.988 -4.453 -1.507 1 97.75 190 ASN A C 1
ATOM 1496 O O . ASN A 1 190 ? 2.582 -5.078 -0.527 1 97.75 190 ASN A O 1
ATOM 1500 N N . TYR A 1 191 ? 3.234 -3.184 -1.449 1 95.88 191 TYR A N 1
ATOM 1501 C CA . TYR A 1 191 ? 3.09 -2.428 -0.209 1 95.88 191 TYR A CA 1
ATOM 1502 C C . TYR A 1 191 ? 1.62 -2.209 0.128 1 95.88 191 TYR A C 1
ATOM 1504 O O . TYR A 1 191 ? 1.243 -2.186 1.302 1 95.88 191 TYR A O 1
ATOM 1512 N N . TYR A 1 192 ? 0.871 -2.061 -0.888 1 96.81 192 TYR A N 1
ATOM 1513 C CA . TYR A 1 192 ? -0.57 -1.987 -0.676 1 96.81 192 TYR A CA 1
ATOM 1514 C C . TYR A 1 192 ? -1.091 -3.258 -0.016 1 96.81 192 TYR A C 1
ATOM 1516 O O . TYR A 1 192 ? -1.859 -3.195 0.946 1 96.81 192 TYR A O 1
ATOM 1524 N N . VAL A 1 193 ? -0.678 -4.379 -0.519 1 96.88 193 VAL A N 1
ATOM 1525 C CA . VAL A 1 193 ? -1.089 -5.668 0.029 1 96.88 193 VAL A CA 1
ATOM 1526 C C . VAL A 1 193 ? -0.617 -5.789 1.477 1 96.88 193 VAL A C 1
ATOM 1528 O O . VAL A 1 193 ? -1.376 -6.215 2.35 1 96.88 193 VAL A O 1
ATOM 1531 N N . LEU A 1 194 ? 0.609 -5.371 1.729 1 95.12 194 LEU A N 1
ATOM 1532 C CA . LEU A 1 194 ? 1.14 -5.406 3.088 1 95.12 194 LEU A CA 1
ATOM 1533 C C . LEU A 1 194 ? 0.36 -4.461 3.998 1 95.12 194 LEU A C 1
ATOM 1535 O O . LEU A 1 194 ? 0.113 -4.781 5.164 1 95.12 194 LEU A O 1
ATOM 1539 N N . GLY A 1 195 ? 0.054 -3.295 3.443 1 94.5 195 GLY A N 1
ATOM 1540 C CA . GLY A 1 195 ? -0.759 -2.359 4.203 1 94.5 195 GLY A CA 1
ATOM 1541 C C . GLY A 1 195 ? -2.113 -2.924 4.594 1 94.5 195 GLY A C 1
ATOM 1542 O O . GLY A 1 195 ? -2.551 -2.77 5.734 1 94.5 195 GLY A O 1
ATOM 1543 N N . ASN A 1 196 ? -2.818 -3.578 3.605 1 93.31 196 ASN A N 1
ATOM 1544 C CA . ASN A 1 196 ? -4.082 -4.246 3.904 1 93.31 196 ASN A CA 1
ATOM 1545 C C . ASN A 1 196 ? -3.912 -5.301 4.992 1 93.31 196 ASN A C 1
ATOM 1547 O O . ASN A 1 196 ? -4.746 -5.406 5.895 1 93.31 196 ASN A O 1
ATOM 1551 N N . TRP A 1 197 ? -2.869 -6.066 4.859 1 90.88 197 TRP A N 1
ATOM 1552 C CA . TRP A 1 197 ? -2.557 -7.098 5.844 1 90.88 197 TRP A CA 1
ATOM 1553 C C . TRP A 1 197 ? -2.342 -6.484 7.223 1 90.88 197 TRP A C 1
ATOM 1555 O O . TRP A 1 197 ? -2.904 -6.957 8.211 1 90.88 197 TRP A O 1
ATOM 1565 N N . CYS A 1 198 ? -1.546 -5.43 7.273 1 87.88 198 CYS A N 1
ATOM 1566 C CA . CYS A 1 198 ? -1.232 -4.754 8.531 1 87.88 198 CYS A CA 1
ATOM 1567 C C . CYS A 1 198 ? -2.49 -4.172 9.164 1 87.88 198 CYS A C 1
ATOM 1569 O O . CYS A 1 198 ? -2.674 -4.262 10.375 1 87.88 198 CYS A O 1
ATOM 1571 N N . TYR A 1 199 ? -3.328 -3.576 8.391 1 88.62 199 TYR A N 1
ATOM 1572 C CA . TYR A 1 199 ? -4.57 -2.992 8.875 1 88.62 199 TYR A CA 1
ATOM 1573 C C . TYR A 1 199 ? -5.465 -4.059 9.508 1 88.62 199 TYR A C 1
ATOM 1575 O O . TYR A 1 199 ? -6.055 -3.834 10.57 1 88.62 199 TYR A O 1
ATOM 1583 N N . GLU A 1 200 ? -5.5 -5.238 8.883 1 84.19 200 GLU A N 1
ATOM 1584 C CA . GLU A 1 200 ? -6.352 -6.324 9.359 1 84.19 200 GLU A CA 1
ATOM 1585 C C . GLU A 1 200 ? -5.797 -6.945 10.633 1 84.19 200 GLU A C 1
ATOM 1587 O O . GLU A 1 200 ? -6.559 -7.297 11.539 1 84.19 200 GLU A O 1
ATOM 1592 N N . VAL A 1 201 ? -4.551 -7.047 10.734 1 79.62 201 VAL A N 1
ATOM 1593 C CA . VAL A 1 201 ? -3.906 -7.734 11.852 1 79.62 201 VAL A CA 1
ATOM 1594 C C . VAL A 1 201 ? -3.809 -6.793 13.055 1 79.62 201 VAL A C 1
ATOM 1596 O O . VAL A 1 201 ? -3.844 -7.238 14.203 1 79.62 201 VAL A O 1
ATOM 1599 N N . ALA A 1 202 ? -3.602 -5.488 12.805 1 71.81 202 ALA A N 1
ATOM 1600 C CA . ALA A 1 202 ? -3.488 -4.5 13.875 1 71.81 202 ALA A CA 1
ATOM 1601 C C . ALA A 1 202 ? -4.695 -4.559 14.805 1 71.81 202 ALA A C 1
ATOM 1603 O O . ALA A 1 202 ? -4.578 -4.289 16 1 71.81 202 ALA A O 1
ATOM 1604 N N . GLY A 1 203 ? -5.855 -4.938 14.273 1 65.44 203 GLY A N 1
ATOM 1605 C CA . GLY A 1 203 ? -7.062 -5.055 15.078 1 65.44 203 GLY A CA 1
ATOM 1606 C C . GLY A 1 203 ? -7.145 -6.371 15.836 1 65.44 203 GLY A C 1
ATOM 1607 O O . GLY A 1 203 ? -8.094 -6.602 16.594 1 65.44 203 GLY A O 1
ATOM 1608 N N . THR A 1 204 ? -6.137 -7.211 15.625 1 67.5 204 THR A N 1
ATOM 1609 C CA . THR A 1 204 ? -6.18 -8.547 16.219 1 67.5 204 THR A CA 1
ATOM 1610 C C . THR A 1 204 ? -4.902 -8.828 17 1 67.5 204 THR A C 1
ATOM 1612 O O . THR A 1 204 ? -4.027 -9.562 16.547 1 67.5 204 THR A O 1
ATOM 1615 N N . PRO A 1 205 ? -4.785 -8.25 18.078 1 59.09 205 PRO A N 1
ATOM 1616 C CA . PRO A 1 205 ? -3.521 -8.305 18.828 1 59.09 205 PRO A CA 1
ATOM 1617 C C . PRO A 1 205 ? -3.014 -9.727 19.031 1 59.09 205 PRO A C 1
ATOM 1619 O O . PRO A 1 205 ? -1.804 -9.961 19 1 59.09 205 PRO A O 1
ATOM 1622 N N . TRP A 1 206 ? -3.922 -10.648 19.281 1 60.97 206 TRP A N 1
ATOM 1623 C CA . TRP A 1 206 ? -3.463 -12.008 19.531 1 60.97 206 TRP A CA 1
ATOM 1624 C C . TRP A 1 206 ? -2.811 -12.602 18.281 1 60.97 206 TRP A C 1
ATOM 1626 O O . TRP A 1 206 ? -1.9 -13.43 18.375 1 60.97 206 TRP A O 1
ATOM 1636 N N . LEU A 1 207 ? -3.285 -12.109 17.219 1 58.62 207 LEU A N 1
ATOM 1637 C CA . LEU A 1 207 ? -2.719 -12.602 15.961 1 58.62 207 LEU A CA 1
ATOM 1638 C C . LEU A 1 207 ? -1.28 -12.125 15.789 1 58.62 207 LEU A C 1
ATOM 1640 O O . LEU A 1 207 ? -0.425 -12.875 15.312 1 58.62 207 LEU A O 1
ATOM 1644 N N . ILE A 1 208 ? -1.13 -10.93 16.172 1 54.22 208 ILE A N 1
ATOM 1645 C CA . ILE A 1 208 ? 0.203 -10.344 16.094 1 54.22 208 ILE A CA 1
ATOM 1646 C C . ILE A 1 208 ? 1.156 -11.102 17.016 1 54.22 208 ILE A C 1
ATOM 1648 O O . ILE A 1 208 ? 2.289 -11.406 16.641 1 54.22 208 ILE A O 1
ATOM 1652 N N . ARG A 1 209 ? 0.658 -11.367 18.141 1 58.16 209 ARG A N 1
ATOM 1653 C CA . ARG A 1 209 ? 1.469 -12.102 19.094 1 58.16 209 ARG A CA 1
ATOM 1654 C C . ARG A 1 209 ? 1.839 -13.484 18.547 1 58.16 209 ARG A C 1
ATOM 1656 O O . ARG A 1 209 ? 2.98 -13.922 18.703 1 58.16 209 ARG A O 1
ATOM 1663 N N . LYS A 1 210 ? 0.94 -14.008 17.953 1 57.78 210 LYS A N 1
ATOM 1664 C CA . LYS A 1 210 ? 1.184 -15.344 17.422 1 57.78 210 LYS A CA 1
ATOM 1665 C C . LYS A 1 210 ? 2.068 -15.289 16.172 1 57.78 210 LYS A C 1
ATOM 1667 O O . LYS A 1 210 ? 2.939 -16.141 15.992 1 57.78 210 LYS A O 1
ATOM 1672 N N . ALA A 1 211 ? 1.788 -14.32 15.414 1 54.03 211 ALA A N 1
ATOM 1673 C CA . ALA A 1 211 ? 2.613 -14.117 14.227 1 54.03 211 ALA A CA 1
ATOM 1674 C C . ALA A 1 211 ? 4.047 -13.766 14.609 1 54.03 211 ALA A C 1
ATOM 1676 O O . ALA A 1 211 ? 5 -14.234 13.984 1 54.03 211 ALA A O 1
ATOM 1677 N N . GLY A 1 212 ? 4.16 -12.742 15.562 1 50.84 212 GLY A N 1
ATOM 1678 C CA . GLY A 1 212 ? 5.469 -12.406 16.109 1 50.84 212 GLY A CA 1
ATOM 1679 C C . GLY A 1 212 ? 6.215 -13.609 16.641 1 50.84 212 GLY A C 1
ATOM 1680 O O . GLY A 1 212 ? 7.422 -13.742 16.438 1 50.84 212 GLY A O 1
ATOM 1681 N N . GLN A 1 213 ? 5.535 -14.391 17.281 1 53.5 213 GLN A N 1
ATOM 1682 C CA . GLN A 1 213 ? 6.141 -15.617 17.797 1 53.5 213 GLN A CA 1
ATOM 1683 C C . GLN A 1 213 ? 6.66 -16.5 16.672 1 53.5 213 GLN A C 1
ATOM 1685 O O . GLN A 1 213 ? 7.715 -17.125 16.797 1 53.5 213 GLN A O 1
ATOM 1690 N N . LEU A 1 214 ? 5.938 -16.484 15.727 1 47.72 214 LEU A N 1
ATOM 1691 C CA . LEU A 1 214 ? 6.348 -17.328 14.609 1 47.72 214 LEU A CA 1
ATOM 1692 C C . LEU A 1 214 ? 7.449 -16.641 13.797 1 47.72 214 LEU A C 1
ATOM 1694 O O . LEU A 1 214 ? 8.367 -17.312 13.312 1 47.72 214 LEU A O 1
ATOM 1698 N N . VAL A 1 215 ? 7.117 -15.359 13.57 1 44.16 215 VAL A N 1
ATOM 1699 C CA . VAL A 1 215 ? 8.117 -14.602 12.82 1 44.16 215 VAL A CA 1
ATOM 1700 C C . VAL A 1 215 ? 9.383 -14.453 13.664 1 44.16 215 VAL A C 1
ATOM 1702 O O . VAL A 1 215 ? 10.492 -14.625 13.156 1 44.16 215 VAL A O 1
ATOM 1705 N N . PHE A 1 216 ? 9.172 -13.977 14.891 1 40.16 216 PHE A N 1
ATOM 1706 C CA . PHE A 1 216 ? 10.297 -13.727 15.789 1 40.16 216 PHE A CA 1
ATOM 1707 C C . PHE A 1 216 ? 10.758 -15.016 16.453 1 40.16 216 PHE A C 1
ATOM 1709 O O . PHE A 1 216 ? 11.828 -15.062 17.062 1 40.16 216 PHE A O 1
ATOM 1716 N N . SER A 1 217 ? 9.93 -15.867 16.656 1 42.41 217 SER A N 1
ATOM 1717 C CA . SER A 1 217 ? 10.438 -17.094 17.25 1 42.41 217 SER A CA 1
ATOM 1718 C C . SER A 1 217 ? 11.633 -17.641 16.469 1 42.41 217 SER A C 1
ATOM 1720 O O . SER A 1 217 ? 12.43 -18.406 17 1 42.41 217 SER A O 1
ATOM 1722 N N . GLU A 1 218 ? 11.695 -17.359 15.242 1 39.91 218 GLU A N 1
ATOM 1723 C CA . GLU A 1 218 ? 12.992 -17.766 14.719 1 39.91 218 GLU A CA 1
ATOM 1724 C C . GLU A 1 218 ? 14.102 -16.828 15.203 1 39.91 218 GLU A C 1
ATOM 1726 O O . GLU A 1 218 ? 15.273 -17.047 14.898 1 39.91 218 GLU A O 1
ATOM 1731 N N . ILE A 1 219 ? 13.781 -15.602 15.773 1 35.72 219 ILE A N 1
ATOM 1732 C CA . ILE A 1 219 ? 14.797 -14.852 16.5 1 35.72 219 ILE A CA 1
ATOM 1733 C C . ILE A 1 219 ? 14.953 -15.422 17.906 1 35.72 219 ILE A C 1
ATOM 1735 O O . ILE A 1 219 ? 13.977 -15.539 18.656 1 35.72 219 ILE A O 1
ATOM 1739 N N . PRO A 1 220 ? 15.961 -16.109 18.328 1 33.78 220 PRO A N 1
ATOM 1740 C CA . PRO A 1 220 ? 16.219 -16.656 19.672 1 33.78 220 PRO A CA 1
ATOM 1741 C C . PRO A 1 220 ? 15.773 -15.734 20.797 1 33.78 220 PRO A C 1
ATOM 1743 O O . PRO A 1 220 ? 15.812 -14.508 20.641 1 33.78 220 PRO A O 1
ATOM 1746 N N . SER A 1 221 ? 14.695 -15.938 21.641 1 35.56 221 SER A N 1
ATOM 1747 C CA . SER A 1 221 ? 14.281 -15.367 22.922 1 35.56 221 SER A CA 1
ATOM 1748 C C . SER A 1 221 ? 15.477 -14.836 23.703 1 35.56 221 SER A C 1
ATOM 1750 O O . SER A 1 221 ? 15.32 -14.344 24.812 1 35.56 221 SER A O 1
ATOM 1752 N N . SER A 1 222 ? 16.688 -15.117 23.438 1 34.38 222 SER A N 1
ATOM 1753 C CA . SER A 1 222 ? 17.781 -14.852 24.375 1 34.38 222 SER A CA 1
ATOM 1754 C C . SER A 1 222 ? 17.859 -13.367 24.703 1 34.38 222 SER A C 1
ATOM 1756 O O . SER A 1 222 ? 18.5 -12.977 25.688 1 34.38 222 SER A O 1
ATOM 1758 N N . THR A 1 223 ? 17.641 -12.461 23.844 1 31.47 223 THR A N 1
ATOM 1759 C CA . THR A 1 223 ? 18.297 -11.195 24.156 1 31.47 223 THR A CA 1
ATOM 1760 C C . THR A 1 223 ? 17.547 -10.469 25.281 1 31.47 223 THR A C 1
ATOM 1762 O O . THR A 1 223 ? 18.156 -9.844 26.141 1 31.47 223 THR A O 1
ATOM 1765 N N . TYR A 1 224 ? 16.219 -10.055 25.25 1 30.42 224 TYR A N 1
ATOM 1766 C CA . TYR A 1 224 ? 16 -8.953 26.172 1 30.42 224 TYR A CA 1
ATOM 1767 C C . TYR A 1 224 ? 15.844 -9.461 27.594 1 30.42 224 TYR A C 1
ATOM 1769 O O . TYR A 1 224 ? 15.719 -8.672 28.531 1 30.42 224 TYR A O 1
ATOM 1777 N N . GLU A 1 225 ? 15.477 -10.711 27.891 1 29.62 225 GLU A N 1
ATOM 1778 C CA . GLU A 1 225 ? 15.391 -10.969 29.328 1 29.62 225 GLU A CA 1
ATOM 1779 C C . GLU A 1 225 ? 16.781 -10.906 29.969 1 29.62 225 GLU A C 1
ATOM 1781 O O . GLU A 1 225 ? 16.891 -10.562 31.156 1 29.62 225 GLU A O 1
ATOM 1786 N N . GLU A 1 226 ? 17.797 -11.539 29.328 1 29.33 226 GLU A N 1
ATOM 1787 C CA . GLU A 1 226 ? 18.984 -11.617 30.156 1 29.33 226 GLU A CA 1
ATOM 1788 C C . GLU A 1 226 ? 19.75 -10.289 30.172 1 29.33 226 GLU A C 1
ATOM 1790 O O . GLU A 1 226 ? 20.781 -10.172 30.828 1 29.33 226 GLU A O 1
ATOM 1795 N N . ALA A 1 227 ? 19.344 -9.273 29.531 1 25.95 227 ALA A N 1
ATOM 1796 C CA . ALA A 1 227 ? 20.141 -8.117 29.922 1 25.95 227 ALA A CA 1
ATOM 1797 C C . ALA A 1 227 ? 19.516 -7.398 31.109 1 25.95 227 ALA A C 1
ATOM 1799 O O . ALA A 1 227 ? 18.297 -7.352 31.25 1 25.95 227 ALA A O 1
ATOM 1800 N N . MET B 1 1 ? -11.203 -6.082 53.531 1 23.97 1 MET B N 1
ATOM 1801 C CA . MET B 1 1 ? -10.492 -5.605 52.344 1 23.97 1 MET B CA 1
ATOM 1802 C C . MET B 1 1 ? -11 -6.293 51.094 1 23.97 1 MET B C 1
ATOM 1804 O O . MET B 1 1 ? -10.492 -7.348 50.719 1 23.97 1 MET B O 1
ATOM 1808 N N . CYS B 1 2 ? -12.336 -6.438 50.781 1 23.66 2 CYS B N 1
ATOM 1809 C CA . CYS B 1 2 ? -13.43 -7.211 50.188 1 23.66 2 CYS B CA 1
ATOM 1810 C C . CYS B 1 2 ? -13.523 -6.98 48.688 1 23.66 2 CYS B C 1
ATOM 1812 O O . CYS B 1 2 ? -13.719 -5.848 48.25 1 23.66 2 CYS B O 1
ATOM 1814 N N . TYR B 1 3 ? -12.781 -7.848 47.844 1 23.42 3 TYR B N 1
ATOM 1815 C CA . TYR B 1 3 ? -12.555 -7.988 46.406 1 23.42 3 TYR B CA 1
ATOM 1816 C C . TYR B 1 3 ? -13.875 -8.18 45.656 1 23.42 3 TYR B C 1
ATOM 1818 O O . TYR B 1 3 ? -14.414 -9.289 45.594 1 23.42 3 TYR B O 1
ATOM 1826 N N . ARG B 1 4 ? -14.922 -7.258 45.656 1 22.69 4 ARG B N 1
ATOM 1827 C CA . ARG B 1 4 ? -16.266 -7.402 45.094 1 22.69 4 ARG B CA 1
ATOM 1828 C C . ARG B 1 4 ? -16.234 -7.457 43.594 1 22.69 4 ARG B C 1
ATOM 1830 O O . ARG B 1 4 ? -15.914 -6.461 42.938 1 22.69 4 ARG B O 1
ATOM 1837 N N . ALA B 1 5 ? -15.883 -8.648 42.938 1 25.28 5 ALA B N 1
ATOM 1838 C CA . ALA B 1 5 ? -15.734 -9.078 41.531 1 25.28 5 ALA B CA 1
ATOM 1839 C C . ALA B 1 5 ? -17.047 -8.93 40.781 1 25.28 5 ALA B C 1
ATOM 1841 O O . ALA B 1 5 ? -17.953 -9.758 40.906 1 25.28 5 ALA B O 1
ATOM 1842 N N . ARG B 1 6 ? -17.781 -7.707 40.781 1 23.62 6 ARG B N 1
ATOM 1843 C CA . ARG B 1 6 ? -19.141 -7.695 40.219 1 23.62 6 ARG B CA 1
ATOM 1844 C C . ARG B 1 6 ? -19.125 -8.008 38.719 1 23.62 6 ARG B C 1
ATOM 1846 O O . ARG B 1 6 ? -18.359 -7.406 37.969 1 23.62 6 ARG B O 1
ATOM 1853 N N . LEU B 1 7 ? -19.625 -9.188 38.219 1 22.73 7 LEU B N 1
ATOM 1854 C CA . LEU B 1 7 ? -19.875 -9.992 37.031 1 22.73 7 LEU B CA 1
ATOM 1855 C C . LEU B 1 7 ? -20.734 -9.234 36.031 1 22.73 7 LEU B C 1
ATOM 1857 O O . LEU B 1 7 ? -21.938 -9.055 36.25 1 22.73 7 LEU B O 1
ATOM 1861 N N . TRP B 1 8 ? -20.359 -7.934 35.594 1 22.98 8 TRP B N 1
ATOM 1862 C CA . TRP B 1 8 ? -21.359 -7.215 34.812 1 22.98 8 TRP B CA 1
ATOM 1863 C C . TRP B 1 8 ? -21.703 -7.969 33.531 1 22.98 8 TRP B C 1
ATOM 1865 O O . TRP B 1 8 ? -20.812 -8.422 32.812 1 22.98 8 TRP B O 1
ATOM 1875 N N . SER B 1 9 ? -22.938 -8.617 33.375 1 21.61 9 SER B N 1
ATOM 1876 C CA . SER B 1 9 ? -23.734 -9.43 32.469 1 21.61 9 SER B CA 1
ATOM 1877 C C . SER B 1 9 ? -23.891 -8.75 31.094 1 21.61 9 SER B C 1
ATOM 1879 O O . SER B 1 9 ? -24.234 -7.57 31.031 1 21.61 9 SER B O 1
ATOM 1881 N N . LEU B 1 10 ? -23.047 -9.062 30.062 1 21.91 10 LEU B N 1
ATOM 1882 C CA . LEU B 1 10 ? -22.922 -8.727 28.656 1 21.91 10 LEU B CA 1
ATOM 1883 C C . LEU B 1 10 ? -24.219 -9.039 27.906 1 21.91 10 LEU B C 1
ATOM 1885 O O . LEU B 1 10 ? -24.5 -10.203 27.625 1 21.91 10 LEU B O 1
ATOM 1889 N N . ARG B 1 11 ? -25.375 -8.359 28.234 1 23.12 11 ARG B N 1
ATOM 1890 C CA . ARG B 1 11 ? -26.656 -8.602 27.562 1 23.12 11 ARG B CA 1
ATOM 1891 C C . ARG B 1 11 ? -26.547 -8.328 26.062 1 23.12 11 ARG B C 1
ATOM 1893 O O . ARG B 1 11 ? -26.344 -7.188 25.656 1 23.12 11 ARG B O 1
ATOM 1900 N N . TYR B 1 12 ? -26.047 -9.234 25.203 1 21.75 12 TYR B N 1
ATOM 1901 C CA . TYR B 1 12 ? -25.875 -9.375 23.766 1 21.75 12 TYR B CA 1
ATOM 1902 C C . TYR B 1 12 ? -27.219 -9.297 23.047 1 21.75 12 TYR B C 1
ATOM 1904 O O . TYR B 1 12 ? -27.953 -10.297 22.969 1 21.75 12 TYR B O 1
ATOM 1912 N N . GLY B 1 13 ? -28.141 -8.273 23.359 1 21.53 13 GLY B N 1
ATOM 1913 C CA . GLY B 1 13 ? -29.453 -8.375 22.75 1 21.53 13 GLY B CA 1
ATOM 1914 C C . GLY B 1 13 ? -29.438 -8.289 21.234 1 21.53 13 GLY B C 1
ATOM 1915 O O . GLY B 1 13 ? -28.828 -7.375 20.672 1 21.53 13 GLY B O 1
ATOM 1916 N N . PHE B 1 14 ? -29.438 -9.375 20.453 1 23.14 14 PHE B N 1
ATOM 1917 C CA . PHE B 1 14 ? -29.562 -9.695 19.031 1 23.14 14 PHE B CA 1
ATOM 1918 C C . PHE B 1 14 ? -30.875 -9.156 18.469 1 23.14 14 PHE B C 1
ATOM 1920 O O . PHE B 1 14 ? -31.953 -9.688 18.766 1 23.14 14 PHE B O 1
ATOM 1927 N N . ALA B 1 15 ? -31.062 -7.766 18.453 1 22.64 15 ALA B N 1
ATOM 1928 C CA . ALA B 1 15 ? -32.344 -7.238 18.031 1 22.64 15 ALA B CA 1
ATOM 1929 C C . ALA B 1 15 ? -32.656 -7.648 16.594 1 22.64 15 ALA B C 1
ATOM 1931 O O . ALA B 1 15 ? -31.828 -7.523 15.711 1 22.64 15 ALA B O 1
ATOM 1932 N N . PRO B 1 16 ? -33.688 -8.523 16.328 1 23.45 16 PRO B N 1
ATOM 1933 C CA . PRO B 1 16 ? -34.188 -9.148 15.102 1 23.45 16 PRO B CA 1
ATOM 1934 C C . PRO B 1 16 ? -34.719 -8.125 14.102 1 23.45 16 PRO B C 1
ATOM 1936 O O . PRO B 1 16 ? -35.156 -7.051 14.492 1 23.45 16 PRO B O 1
ATOM 1939 N N . PHE B 1 17 ? -34.125 -7.945 12.898 1 23.55 17 PHE B N 1
ATOM 1940 C CA . PHE B 1 17 ? -34.406 -7.113 11.734 1 23.55 17 PHE B CA 1
ATOM 1941 C C . PHE B 1 17 ? -35.812 -7.375 11.203 1 23.55 17 PHE B C 1
ATOM 1943 O O . PHE B 1 17 ? -36.062 -8.422 10.602 1 23.55 17 PHE B O 1
ATOM 1950 N N . ALA B 1 18 ? -36.875 -7.008 12.047 1 19.48 18 ALA B N 1
ATOM 1951 C CA . ALA B 1 18 ? -38.25 -7.258 11.641 1 19.48 18 ALA B CA 1
ATOM 1952 C C . ALA B 1 18 ? -38.594 -6.484 10.367 1 19.48 18 ALA B C 1
ATOM 1954 O O . ALA B 1 18 ? -38.531 -5.25 10.352 1 19.48 18 ALA B O 1
ATOM 1955 N N . ILE B 1 19 ? -38.312 -6.977 9.156 1 21.81 19 ILE B N 1
ATOM 1956 C CA . ILE B 1 19 ? -38.625 -6.477 7.82 1 21.81 19 ILE B CA 1
ATOM 1957 C C . ILE B 1 19 ? -40.125 -6.363 7.633 1 21.81 19 ILE B C 1
ATOM 1959 O O . ILE B 1 19 ? -40.812 -7.367 7.41 1 21.81 19 ILE B O 1
ATOM 1963 N N . GLY B 1 20 ? -40.844 -5.73 8.703 1 18.69 20 GLY B N 1
ATOM 1964 C CA . GLY B 1 20 ? -42.281 -5.844 8.539 1 18.69 20 GLY B CA 1
ATOM 1965 C C . GLY B 1 20 ? -42.812 -5.109 7.324 1 18.69 20 GLY B C 1
ATOM 1966 O O . GLY B 1 20 ? -42.625 -3.898 7.191 1 18.69 20 GLY B O 1
ATOM 1967 N N . LEU B 1 21 ? -42.875 -5.746 6.133 1 22.36 21 LEU B N 1
ATOM 1968 C CA . LEU B 1 21 ? -43.406 -5.336 4.848 1 22.36 21 LEU B CA 1
ATOM 1969 C C . LEU B 1 21 ? -44.906 -5.012 4.973 1 22.36 21 LEU B C 1
ATOM 1971 O O . LEU B 1 21 ? -45.719 -5.914 5.098 1 22.36 21 LEU B O 1
ATOM 1975 N N . ARG B 1 22 ? -45.219 -4.141 6.016 1 21.11 22 ARG B N 1
ATOM 1976 C CA . ARG B 1 22 ? -46.688 -4.086 6.133 1 21.11 22 ARG B CA 1
ATOM 1977 C C . ARG B 1 22 ? -47.312 -3.477 4.887 1 21.11 22 ARG B C 1
ATOM 1979 O O . ARG B 1 22 ? -46.969 -2.363 4.488 1 21.11 22 ARG B O 1
ATOM 1986 N N . VAL B 1 23 ? -47.75 -4.34 3.939 1 22.67 23 VAL B N 1
ATOM 1987 C CA . VAL B 1 23 ? -48.469 -4.141 2.684 1 22.67 23 VAL B CA 1
ATOM 1988 C C . VAL B 1 23 ? -49.812 -3.469 2.953 1 22.67 23 VAL B C 1
ATOM 1990 O O . VAL B 1 23 ? -50.719 -4.078 3.531 1 22.67 23 VAL B O 1
ATOM 1993 N N . ARG B 1 24 ? -49.75 -2.252 3.674 1 20.7 24 ARG B N 1
ATOM 1994 C CA . ARG B 1 24 ? -51.094 -1.768 4.035 1 20.7 24 ARG B CA 1
ATOM 1995 C C . ARG B 1 24 ? -51.938 -1.493 2.793 1 20.7 24 ARG B C 1
ATOM 1997 O O . ARG B 1 24 ? -51.5 -0.761 1.897 1 20.7 24 ARG B O 1
ATOM 2004 N N . SER B 1 25 ? -52.719 -2.471 2.43 1 21.89 25 SER B N 1
ATOM 2005 C CA . SER B 1 25 ? -53.656 -2.547 1.302 1 21.89 25 SER B CA 1
ATOM 2006 C C . SER B 1 25 ? -54.719 -1.454 1.379 1 21.89 25 SER B C 1
ATOM 2008 O O . SER B 1 25 ? -55.625 -1.401 0.546 1 21.89 25 SER B O 1
ATOM 2010 N N . ALA B 1 26 ? -54.375 -0.273 2.088 1 21.48 26 ALA B N 1
ATOM 2011 C CA . ALA B 1 26 ? -55.625 0.393 2.469 1 21.48 26 ALA B CA 1
ATOM 2012 C C . ALA B 1 26 ? -56.438 0.766 1.239 1 21.48 26 ALA B C 1
ATOM 2014 O O . ALA B 1 26 ? -55.906 1.141 0.203 1 21.48 26 ALA B O 1
ATOM 2015 N N . GLY B 1 27 ? -57.625 0.288 1.222 1 20.16 27 GLY B N 1
ATOM 2016 C CA . GLY B 1 27 ? -58.812 0.073 0.404 1 20.16 27 GLY B CA 1
ATOM 2017 C C . GLY B 1 27 ? -59.469 1.364 -0.07 1 20.16 27 GLY B C 1
ATOM 2018 O O . GLY B 1 27 ? -60.531 1.347 -0.657 1 20.16 27 GLY B O 1
ATOM 2019 N N . LEU B 1 28 ? -58.75 2.604 0.318 1 21.95 28 LEU B N 1
ATOM 2020 C CA . LEU B 1 28 ? -59.75 3.66 0.458 1 21.95 28 LEU B CA 1
ATOM 2021 C C . LEU B 1 28 ? -60.469 3.898 -0.861 1 21.95 28 LEU B C 1
ATOM 2023 O O . LEU B 1 28 ? -59.844 3.975 -1.918 1 21.95 28 LEU B O 1
ATOM 2027 N N . SER B 1 29 ? -61.781 3.693 -0.753 1 21.41 29 SER B N 1
ATOM 2028 C CA . SER B 1 29 ? -62.969 3.623 -1.577 1 21.41 29 SER B CA 1
ATOM 2029 C C . SER B 1 29 ? -63.156 4.898 -2.393 1 21.41 29 SER B C 1
ATOM 2031 O O . SER B 1 29 ? -62.781 5.984 -1.95 1 21.41 29 SER B O 1
ATOM 2033 N N . SER B 1 30 ? -63.312 4.734 -3.732 1 22.14 30 SER B N 1
ATOM 2034 C CA . SER B 1 30 ? -63.344 5.398 -5.031 1 22.14 30 SER B CA 1
ATOM 2035 C C . SER B 1 30 ? -64.562 6.348 -5.133 1 22.14 30 SER B C 1
ATOM 2037 O O . SER B 1 30 ? -65.5 6.062 -5.828 1 22.14 30 SER B O 1
ATOM 2039 N N . LYS B 1 31 ? -64.875 7.043 -3.883 1 24.05 31 LYS B N 1
ATOM 2040 C CA . LYS B 1 31 ? -66.188 7.633 -4.086 1 24.05 31 LYS B CA 1
ATOM 2041 C C . LYS B 1 31 ? -66.188 8.523 -5.324 1 24.05 31 LYS B C 1
ATOM 2043 O O . LYS B 1 31 ? -65.25 9.289 -5.562 1 24.05 31 LYS B O 1
ATOM 2048 N N . PHE B 1 32 ? -67 8.156 -6.316 1 23.03 32 PHE B N 1
ATOM 2049 C CA . PHE B 1 32 ? -67.25 8.406 -7.723 1 23.03 32 PHE B CA 1
ATOM 2050 C C . PHE B 1 32 ? -67.938 9.766 -7.898 1 23.03 32 PHE B C 1
ATOM 2052 O O . PHE B 1 32 ? -68.812 9.938 -8.75 1 23.03 32 PHE B O 1
ATOM 2059 N N . GLN B 1 33 ? -67.562 10.68 -6.785 1 21.2 33 GLN B N 1
ATOM 2060 C CA . GLN B 1 33 ? -68.625 11.664 -6.75 1 21.2 33 GLN B CA 1
ATOM 2061 C C . GLN B 1 33 ? -68.75 12.398 -8.078 1 21.2 33 GLN B C 1
ATOM 2063 O O . GLN B 1 33 ? -67.812 12.469 -8.844 1 21.2 33 GLN B O 1
ATOM 2068 N N . GLY B 1 34 ? -70 12.969 -8.352 1 21.73 34 GLY B N 1
ATOM 2069 C CA . GLY B 1 34 ? -70.938 13.43 -9.391 1 21.73 34 GLY B CA 1
ATOM 2070 C C . GLY B 1 34 ? -70.5 14.758 -10 1 21.73 34 GLY B C 1
ATOM 2071 O O . GLY B 1 34 ? -70.562 15.797 -9.336 1 21.73 34 GLY B O 1
ATOM 2072 N N . TRP B 1 35 ? -69.312 14.805 -10.719 1 22.86 35 TRP B N 1
ATOM 2073 C CA . TRP B 1 35 ? -68.688 16.031 -11.195 1 22.86 35 TRP B CA 1
ATOM 2074 C C . TRP B 1 35 ? -69.625 16.781 -12.141 1 22.86 35 TRP B C 1
ATOM 2076 O O . TRP B 1 35 ? -69.938 16.312 -13.242 1 22.86 35 TRP B O 1
ATOM 2086 N N . ARG B 1 36 ? -70.812 17.141 -11.5 1 23.78 36 ARG B N 1
ATOM 2087 C CA . ARG B 1 36 ? -71.75 17.812 -12.375 1 23.78 36 ARG B CA 1
ATOM 2088 C C . ARG B 1 36 ? -71.062 18.922 -13.18 1 23.78 36 ARG B C 1
ATOM 2090 O O . ARG B 1 36 ? -70.125 19.5 -12.742 1 23.78 36 ARG B O 1
ATOM 2097 N N . HIS B 1 37 ? -71.875 19.406 -14.258 1 25.03 37 HIS B N 1
ATOM 2098 C CA . HIS B 1 37 ? -71.75 19.984 -15.594 1 25.03 37 HIS B CA 1
ATOM 2099 C C . HIS B 1 37 ? -71.375 21.469 -15.531 1 25.03 37 HIS B C 1
ATOM 2101 O O . HIS B 1 37 ? -71.125 22.094 -16.547 1 25.03 37 HIS B O 1
ATOM 2107 N N . LEU B 1 38 ? -71.375 22.141 -14.281 1 24.81 38 LEU B N 1
ATOM 2108 C CA . LEU B 1 38 ? -71.938 23.453 -14.492 1 24.81 38 LEU B CA 1
ATOM 2109 C C . LEU B 1 38 ? -71 24.312 -15.352 1 24.81 38 LEU B C 1
ATOM 2111 O O . LEU B 1 38 ? -69.812 24.453 -15.062 1 24.81 38 LEU B O 1
ATOM 2115 N N . THR B 1 39 ? -71.5 24.641 -16.562 1 22.58 39 THR B N 1
ATOM 2116 C CA . THR B 1 39 ? -70.938 25.156 -17.812 1 22.58 39 THR B CA 1
ATOM 2117 C C . THR B 1 39 ? -70.438 26.594 -17.625 1 22.58 39 THR B C 1
ATOM 2119 O O . THR B 1 39 ? -69.438 26.984 -18.25 1 22.58 39 THR B O 1
ATOM 2122 N N . ALA B 1 40 ? -71.25 27.438 -16.906 1 27.38 40 ALA B N 1
ATOM 2123 C CA . ALA B 1 40 ? -71.438 28.75 -17.516 1 27.38 40 ALA B CA 1
ATOM 2124 C C . ALA B 1 40 ? -70.125 29.578 -17.5 1 27.38 40 ALA B C 1
ATOM 2126 O O . ALA B 1 40 ? -69.438 29.562 -16.516 1 27.38 40 ALA B O 1
ATOM 2127 N N . ALA B 1 41 ? -69.875 30.391 -18.625 1 27.28 41 ALA B N 1
ATOM 2128 C CA . ALA B 1 41 ? -68.812 30.984 -19.406 1 27.28 41 ALA B CA 1
ATOM 2129 C C . ALA B 1 41 ? -68.312 32.25 -18.75 1 27.28 41 ALA B C 1
ATOM 2131 O O . ALA B 1 41 ? -67.375 32.906 -19.266 1 27.28 41 ALA B O 1
ATOM 2132 N N . GLY B 1 42 ? -68.938 32.688 -17.594 1 26.36 42 GLY B N 1
ATOM 2133 C CA . GLY B 1 42 ? -68.75 34.125 -17.438 1 26.36 42 GLY B CA 1
ATOM 2134 C C . GLY B 1 42 ? -67.25 34.5 -17.422 1 26.36 42 GLY B C 1
ATOM 2135 O O . GLY B 1 42 ? -66.438 33.781 -16.859 1 26.36 42 GLY B O 1
ATOM 2136 N N . GLN B 1 43 ? -66.875 35.25 -18.438 1 30.53 43 GLN B N 1
ATOM 2137 C CA . GLN B 1 43 ? -65.562 35.688 -18.828 1 30.53 43 GLN B CA 1
ATOM 2138 C C . GLN B 1 43 ? -64.875 36.469 -17.688 1 30.53 43 GLN B C 1
ATOM 2140 O O . GLN B 1 43 ? -65.25 37.594 -17.391 1 30.53 43 GLN B O 1
ATOM 2145 N N . LEU B 1 44 ? -65 35.906 -16.422 1 27.86 44 LEU B N 1
ATOM 2146 C CA . LEU B 1 44 ? -64.438 36.719 -15.367 1 27.86 44 LEU B CA 1
ATOM 2147 C C . LEU B 1 44 ? -62.938 37 -15.672 1 27.86 44 LEU B C 1
ATOM 2149 O O . LEU B 1 44 ? -62.156 36.094 -15.914 1 27.86 44 LEU B O 1
ATOM 2153 N N . ALA B 1 45 ? -62.719 38.188 -16.344 1 33.19 45 ALA B N 1
ATOM 2154 C CA . ALA B 1 45 ? -61.375 38.75 -16.625 1 33.19 45 ALA B CA 1
ATOM 2155 C C . ALA B 1 45 ? -60.5 38.719 -15.375 1 33.19 45 ALA B C 1
ATOM 2157 O O . ALA B 1 45 ? -60.75 39.438 -14.414 1 33.19 45 ALA B O 1
ATOM 2158 N N . VAL B 1 46 ? -60.344 37.531 -14.789 1 31.61 46 VAL B N 1
ATOM 2159 C CA . VAL B 1 46 ? -59.469 37.5 -13.617 1 31.61 46 VAL B CA 1
ATOM 2160 C C . VAL B 1 46 ? -58.094 38.062 -13.969 1 31.61 46 VAL B C 1
ATOM 2162 O O . VAL B 1 46 ? -57.406 37.531 -14.836 1 31.61 46 VAL B O 1
ATOM 2165 N N . SER B 1 47 ? -58.062 39.469 -14.086 1 37.22 47 SER B N 1
ATOM 2166 C CA . SER B 1 47 ? -56.75 40.094 -14.148 1 37.22 47 SER B CA 1
ATOM 2167 C C . SER B 1 47 ? -55.781 39.438 -13.172 1 37.22 47 SER B C 1
ATOM 2169 O O . SER B 1 47 ? -55.938 39.531 -11.953 1 37.22 47 SER B O 1
ATOM 2171 N N . GLY B 1 48 ? -55.531 38.219 -13.422 1 32.09 48 GLY B N 1
ATOM 2172 C CA . GLY B 1 48 ? -54.594 37.5 -12.586 1 32.09 48 GLY B CA 1
ATOM 2173 C C . GLY B 1 48 ? -53.281 38.219 -12.391 1 32.09 48 GLY B C 1
ATOM 2174 O O . GLY B 1 48 ? -52.562 38.531 -13.359 1 32.09 48 GLY B O 1
ATOM 2175 N N . VAL B 1 49 ? -53.375 39.281 -11.461 1 40.38 49 VAL B N 1
ATOM 2176 C CA . VAL B 1 49 ? -52.094 39.75 -10.945 1 40.38 49 VAL B CA 1
ATOM 2177 C C . VAL B 1 49 ? -51.125 38.562 -10.734 1 40.38 49 VAL B C 1
ATOM 2179 O O . VAL B 1 49 ? -51.375 37.719 -9.891 1 40.38 49 VAL B O 1
ATOM 2182 N N . VAL B 1 50 ? -50.781 37.969 -11.828 1 38.06 50 VAL B N 1
ATOM 2183 C CA . VAL B 1 50 ? -49.688 37.031 -11.617 1 38.06 50 VAL B CA 1
ATOM 2184 C C . VAL B 1 50 ? -48.594 37.719 -10.773 1 38.06 50 VAL B C 1
ATOM 2186 O O . VAL B 1 50 ? -48.094 38.781 -11.156 1 38.06 50 VAL B O 1
ATOM 2189 N N . PRO B 1 51 ? -48.781 37.562 -9.414 1 42 51 PRO B N 1
ATOM 2190 C CA . PRO B 1 51 ? -47.562 38.062 -8.758 1 42 51 PRO B CA 1
ATOM 2191 C C . PRO B 1 51 ? -46.312 37.656 -9.516 1 42 51 PRO B C 1
ATOM 2193 O O . PRO B 1 51 ? -46.156 36.531 -9.953 1 42 51 PRO B O 1
ATOM 2196 N N . GLN B 1 52 ? -45.875 38.594 -10.406 1 38.81 52 GLN B N 1
ATOM 2197 C CA . GLN B 1 52 ? -44.5 38.375 -10.828 1 38.81 52 GLN B CA 1
ATOM 2198 C C . GLN B 1 52 ? -43.625 37.906 -9.664 1 38.81 52 GLN B C 1
ATOM 2200 O O . GLN B 1 52 ? -43.281 38.688 -8.773 1 38.81 52 GLN B O 1
ATOM 2205 N N . VAL B 1 53 ? -43.969 36.781 -9.102 1 40.91 53 VAL B N 1
ATOM 2206 C CA . VAL B 1 53 ? -42.844 36.188 -8.398 1 40.91 53 VAL B CA 1
ATOM 2207 C C . VAL B 1 53 ? -41.594 36.312 -9.234 1 40.91 53 VAL B C 1
ATOM 2209 O O . VAL B 1 53 ? -41.438 35.688 -10.281 1 40.91 53 VAL B O 1
ATOM 2212 N N . PHE B 1 54 ? -41.219 37.594 -9.523 1 39.5 54 PHE B N 1
ATOM 2213 C CA . PHE B 1 54 ? -39.812 37.688 -9.852 1 39.5 54 PHE B CA 1
ATOM 2214 C C . PHE B 1 54 ? -39 36.656 -9.062 1 39.5 54 PHE B C 1
ATOM 2216 O O . PHE B 1 54 ? -38.875 36.781 -7.84 1 39.5 54 PHE B O 1
ATOM 2223 N N . LEU B 1 55 ? -39.125 35.438 -9.5 1 36.53 55 LEU B N 1
ATOM 2224 C CA . LEU B 1 55 ? -38.031 34.5 -9.219 1 36.53 55 LEU B CA 1
ATOM 2225 C C . LEU B 1 55 ? -36.688 35.219 -9.32 1 36.53 55 LEU B C 1
ATOM 2227 O O . LEU B 1 55 ? -36.188 35.438 -10.422 1 36.53 55 LEU B O 1
ATOM 2231 N N . LEU B 1 56 ? -36.531 36.344 -8.742 1 37.47 56 LEU B N 1
ATOM 2232 C CA . LEU B 1 56 ? -35.125 36.625 -8.406 1 37.47 56 LEU B CA 1
ATOM 2233 C C . LEU B 1 56 ? -34.406 35.375 -7.961 1 37.47 56 LEU B C 1
ATOM 2235 O O . LEU B 1 56 ? -34.406 35.031 -6.777 1 37.47 56 LEU B O 1
ATOM 2239 N N . CYS B 1 57 ? -34.781 34.219 -8.516 1 41.69 57 CYS B N 1
ATOM 2240 C CA . CYS B 1 57 ? -33.625 33.312 -8.5 1 41.69 57 CYS B CA 1
ATOM 2241 C C . CYS B 1 57 ? -32.344 34.062 -8.781 1 41.69 57 CYS B C 1
ATOM 2243 O O . CYS B 1 57 ? -32.031 34.375 -9.93 1 41.69 57 CYS B O 1
ATOM 2245 N N . GLY B 1 58 ? -32.25 35.25 -8.289 1 38.31 58 GLY B N 1
ATOM 2246 C CA . GLY B 1 58 ? -30.875 35.75 -8.289 1 38.31 58 GLY B CA 1
ATOM 2247 C C . GLY B 1 58 ? -29.828 34.688 -8.469 1 38.31 58 GLY B C 1
ATOM 2248 O O . GLY B 1 58 ? -29.906 33.625 -7.832 1 38.31 58 GLY B O 1
ATOM 2249 N N . LEU B 1 59 ? -29.375 34.344 -9.625 1 39.34 59 LEU B N 1
ATOM 2250 C CA . LEU B 1 59 ? -28.078 33.75 -9.945 1 39.34 59 LEU B CA 1
ATOM 2251 C C . LEU B 1 59 ? -27.078 34.031 -8.836 1 39.34 59 LEU B C 1
ATOM 2253 O O . LEU B 1 59 ? -26.422 35.062 -8.82 1 39.34 59 LEU B O 1
ATOM 2257 N N . ALA B 1 60 ? -27.391 34.062 -7.625 1 37.53 60 ALA B N 1
ATOM 2258 C CA . ALA B 1 60 ? -26.359 33.844 -6.625 1 37.53 60 ALA B CA 1
ATOM 2259 C C . ALA B 1 60 ? -25.297 32.875 -7.145 1 37.53 60 ALA B C 1
ATOM 2261 O O . ALA B 1 60 ? -25.469 31.672 -7.09 1 37.53 60 ALA B O 1
ATOM 2262 N N . LEU B 1 61 ? -24.922 32.906 -8.391 1 42 61 LEU B N 1
ATOM 2263 C CA . LEU B 1 61 ? -23.547 32.469 -8.539 1 42 61 LEU B CA 1
ATOM 2264 C C . LEU B 1 61 ? -22.766 32.656 -7.238 1 42 61 LEU B C 1
ATOM 2266 O O . LEU B 1 61 ? -22.484 33.781 -6.844 1 42 61 LEU B O 1
ATOM 2270 N N . LEU B 1 62 ? -23.156 32.219 -6.152 1 43.59 62 LEU B N 1
ATOM 2271 C CA . LEU B 1 62 ? -22.406 32.094 -4.906 1 43.59 62 LEU B CA 1
ATOM 2272 C C . LEU B 1 62 ? -20.906 32.188 -5.16 1 43.59 62 LEU B C 1
ATOM 2274 O O . LEU B 1 62 ? -20.344 31.344 -5.848 1 43.59 62 LEU B O 1
ATOM 2278 N N . ASP B 1 63 ? -20.344 33.25 -5.582 1 53.19 63 ASP B N 1
ATOM 2279 C CA . ASP B 1 63 ? -18.922 33.594 -5.695 1 53.19 63 ASP B CA 1
ATOM 2280 C C . ASP B 1 63 ? -18.062 32.75 -4.766 1 53.19 63 ASP B C 1
ATOM 2282 O O . ASP B 1 63 ? -18.25 32.781 -3.545 1 53.19 63 ASP B O 1
ATOM 2286 N N . MET B 1 64 ? -17.828 31.562 -5.207 1 64.81 64 MET B N 1
ATOM 2287 C CA . MET B 1 64 ? -16.859 30.781 -4.441 1 64.81 64 MET B CA 1
ATOM 2288 C C . MET B 1 64 ? -15.859 31.688 -3.742 1 64.81 64 MET B C 1
ATOM 2290 O O . MET B 1 64 ? -15.367 32.656 -4.34 1 64.81 64 MET B O 1
ATOM 2294 N N . SER B 1 65 ? -15.898 31.781 -2.43 1 82.69 65 SER B N 1
ATOM 2295 C CA . SER B 1 65 ? -14.898 32.531 -1.68 1 82.69 65 SER B CA 1
ATOM 2296 C C . SER B 1 65 ? -13.508 32.375 -2.299 1 82.69 65 SER B C 1
ATOM 2298 O O . SER B 1 65 ? -13.266 31.453 -3.074 1 82.69 65 SER B O 1
ATOM 2300 N N . GLU B 1 66 ? -12.844 33.406 -2.367 1 89.62 66 GLU B N 1
ATOM 2301 C CA . GLU B 1 66 ? -11.469 33.406 -2.846 1 89.62 66 GLU B CA 1
ATOM 2302 C C . GLU B 1 66 ? -10.719 32.156 -2.369 1 89.62 66 GLU B C 1
ATOM 2304 O O . GLU B 1 66 ? -9.945 31.562 -3.125 1 89.62 66 GLU B O 1
ATOM 2309 N N . VAL B 1 67 ? -11.102 31.719 -1.249 1 91 67 VAL B N 1
ATOM 2310 C CA . VAL B 1 67 ? -10.445 30.562 -0.651 1 91 67 VAL B CA 1
ATOM 2311 C C . VAL B 1 67 ? -10.891 29.297 -1.373 1 91 67 VAL B C 1
ATOM 2313 O O . VAL B 1 67 ? -10.062 28.422 -1.674 1 91 67 VAL B O 1
ATOM 2316 N N . GLU B 1 68 ? -12.117 29.188 -1.706 1 94.38 68 GLU B N 1
ATOM 2317 C CA . GLU B 1 68 ? -12.625 28.016 -2.432 1 94.38 68 GLU B CA 1
ATOM 2318 C C . GLU B 1 68 ? -12.023 27.938 -3.832 1 94.38 68 GLU B C 1
ATOM 2320 O O . GLU B 1 68 ? -11.672 26.859 -4.301 1 94.38 68 GLU B O 1
ATOM 2325 N N . ARG B 1 69 ? -11.93 29.062 -4.41 1 94.25 69 ARG B N 1
ATOM 2326 C CA . ARG B 1 69 ? -11.328 29.109 -5.738 1 94.25 69 ARG B CA 1
ATOM 2327 C C . ARG B 1 69 ? -9.867 28.688 -5.688 1 94.25 69 ARG B C 1
ATOM 2329 O O . ARG B 1 69 ? -9.383 27.969 -6.574 1 94.25 69 ARG B O 1
ATOM 2336 N N . ALA B 1 70 ? -9.195 29.141 -4.68 1 95.81 70 ALA B N 1
ATOM 2337 C CA . ALA B 1 70 ? -7.785 28.781 -4.504 1 95.81 70 ALA B CA 1
ATOM 2338 C C . ALA B 1 70 ? -7.621 27.266 -4.324 1 95.81 70 ALA B C 1
ATOM 2340 O O . ALA B 1 70 ? -6.695 26.672 -4.875 1 95.81 70 ALA B O 1
ATOM 2341 N N . LYS B 1 71 ? -8.531 26.656 -3.652 1 97.5 71 LYS B N 1
ATOM 2342 C CA . LYS B 1 71 ? -8.477 25.203 -3.424 1 97.5 71 LYS B CA 1
ATOM 2343 C C . LYS B 1 71 ? -8.656 24.438 -4.727 1 97.5 71 LYS B C 1
ATOM 2345 O O . LYS B 1 71 ? -7.898 23.516 -5.016 1 97.5 71 LYS B O 1
ATOM 2350 N N . GLN B 1 72 ? -9.562 24.844 -5.488 1 96.81 72 GLN B N 1
ATOM 2351 C CA . GLN B 1 72 ? -9.82 24.172 -6.762 1 96.81 72 GLN B CA 1
ATOM 2352 C C . GLN B 1 72 ? -8.648 24.344 -7.719 1 96.81 72 GLN B C 1
ATOM 2354 O O . GLN B 1 72 ? -8.242 23.391 -8.391 1 96.81 72 GLN B O 1
ATOM 2359 N N . GLU B 1 73 ? -8.188 25.562 -7.691 1 96.88 73 GLU B N 1
ATOM 2360 C CA . GLU B 1 73 ? -7.039 25.844 -8.555 1 96.88 73 GLU B CA 1
ATOM 2361 C C . GLU B 1 73 ? -5.809 25.062 -8.094 1 96.88 73 GLU B C 1
ATOM 2363 O O . GLU B 1 73 ? -5.035 24.562 -8.922 1 96.88 73 GLU B O 1
ATOM 2368 N N . ALA B 1 74 ? -5.637 24.938 -6.828 1 97.88 74 ALA B N 1
ATOM 2369 C CA . ALA B 1 74 ? -4.527 24.172 -6.273 1 97.88 74 ALA B CA 1
ATOM 2370 C C . ALA B 1 74 ? -4.594 22.719 -6.727 1 97.88 74 ALA B C 1
ATOM 2372 O O . ALA B 1 74 ? -3.57 22.109 -7.07 1 97.88 74 ALA B O 1
ATOM 2373 N N . ASP B 1 75 ? -5.781 22.141 -6.746 1 97.81 75 ASP B N 1
ATOM 2374 C CA . ASP B 1 75 ? -5.957 20.766 -7.184 1 97.81 75 ASP B CA 1
ATOM 2375 C C . ASP B 1 75 ? -5.637 20.609 -8.672 1 97.81 75 ASP B C 1
ATOM 2377 O O . ASP B 1 75 ? -5.008 19.625 -9.078 1 97.81 75 ASP B O 1
ATOM 2381 N N . ARG B 1 76 ? -6.074 21.594 -9.422 1 97.56 76 ARG B N 1
ATOM 2382 C CA . ARG B 1 76 ? -5.773 21.578 -10.852 1 97.56 76 ARG B CA 1
ATOM 2383 C C . ARG B 1 76 ? -4.27 21.656 -11.094 1 97.56 76 ARG B C 1
ATOM 2385 O O . ARG B 1 76 ? -3.729 20.891 -11.898 1 97.56 76 ARG B O 1
ATOM 2392 N N . LEU B 1 77 ? -3.619 22.562 -10.406 1 97.69 77 LEU B N 1
ATOM 2393 C CA . LEU B 1 77 ? -2.18 22.734 -10.555 1 97.69 77 LEU B CA 1
ATOM 2394 C C . LEU B 1 77 ? -1.425 21.5 -10.07 1 97.69 77 LEU B C 1
ATOM 2396 O O . LEU B 1 77 ? -0.381 21.156 -10.633 1 97.69 77 LEU B O 1
ATOM 2400 N N . HIS B 1 78 ? -1.93 20.797 -9.078 1 97.19 78 HIS B N 1
ATOM 2401 C CA . HIS B 1 78 ? -1.33 19.562 -8.578 1 97.19 78 HIS B CA 1
ATOM 2402 C C . HIS B 1 78 ? -1.35 18.484 -9.648 1 97.19 78 HIS B C 1
ATOM 2404 O O . HIS B 1 78 ? -0.339 17.812 -9.875 1 97.19 78 HIS B O 1
ATOM 2410 N N . GLU B 1 79 ? -2.463 18.391 -10.289 1 96.12 79 GLU B N 1
ATOM 2411 C CA . GLU B 1 79 ? -2.602 17.406 -11.359 1 96.12 79 GLU B CA 1
ATOM 2412 C C . GLU B 1 79 ? -1.676 17.719 -12.523 1 96.12 79 GLU B C 1
ATOM 2414 O O . GLU B 1 79 ? -1.152 16.812 -13.18 1 96.12 79 GLU B O 1
ATOM 2419 N N . ALA B 1 80 ? -1.446 18.969 -12.727 1 96.19 80 ALA B N 1
ATOM 2420 C CA . ALA B 1 80 ? -0.599 19.438 -13.82 1 96.19 80 ALA B CA 1
ATOM 2421 C C . ALA B 1 80 ? 0.877 19.359 -13.438 1 96.19 80 ALA B C 1
ATOM 2423 O O . ALA B 1 80 ? 1.753 19.5 -14.297 1 96.19 80 ALA B O 1
ATOM 2424 N N . GLY B 1 81 ? 1.203 19.25 -12.18 1 95.88 81 GLY B N 1
ATOM 2425 C CA . GLY B 1 81 ? 2.574 19.141 -11.711 1 95.88 81 GLY B CA 1
ATOM 2426 C C . GLY B 1 81 ? 3.236 20.484 -11.5 1 95.88 81 GLY B C 1
ATOM 2427 O O . GLY B 1 81 ? 4.457 20.578 -11.352 1 95.88 81 GLY B O 1
ATOM 2428 N N . ASP B 1 82 ? 2.465 21.516 -11.609 1 96.75 82 ASP B N 1
ATOM 2429 C CA . ASP B 1 82 ? 3.006 22.859 -11.391 1 96.75 82 ASP B CA 1
ATOM 2430 C C . ASP B 1 82 ? 2.992 23.219 -9.906 1 96.75 82 ASP B C 1
ATOM 2432 O O . ASP B 1 82 ? 2.193 24.062 -9.477 1 96.75 82 ASP B O 1
ATOM 2436 N N . HIS B 1 83 ? 3.957 22.781 -9.172 1 97.06 83 HIS B N 1
ATOM 2437 C CA . HIS B 1 83 ? 3.975 22.906 -7.723 1 97.06 83 HIS B CA 1
ATOM 2438 C C . HIS B 1 83 ? 4.41 24.297 -7.281 1 97.06 83 HIS B C 1
ATOM 2440 O O . HIS B 1 83 ? 3.914 24.812 -6.281 1 97.06 83 HIS B O 1
ATOM 2446 N N . GLU B 1 84 ? 5.258 24.891 -8.023 1 96.81 84 GLU B N 1
ATOM 2447 C CA . GLU B 1 84 ? 5.738 26.219 -7.652 1 96.81 84 GLU B CA 1
ATOM 2448 C C . GLU B 1 84 ? 4.613 27.25 -7.719 1 96.81 84 GLU B C 1
ATOM 2450 O O . GLU B 1 84 ? 4.414 28.016 -6.777 1 96.81 84 GLU B O 1
ATOM 2455 N N . ALA B 1 85 ? 3.859 27.234 -8.789 1 97.38 85 ALA B N 1
ATOM 2456 C CA . ALA B 1 85 ? 2.734 28.156 -8.93 1 97.38 85 ALA B CA 1
ATOM 2457 C C . ALA B 1 85 ? 1.681 27.906 -7.855 1 97.38 85 ALA B C 1
ATOM 2459 O O . ALA B 1 85 ? 1.138 28.859 -7.277 1 97.38 85 ALA B O 1
ATOM 2460 N N . SER B 1 86 ? 1.389 26.656 -7.645 1 98.06 86 SER B N 1
ATOM 2461 C CA . SER B 1 86 ? 0.418 26.281 -6.617 1 98.06 86 SER B CA 1
ATOM 2462 C C . SER B 1 86 ? 0.854 26.766 -5.242 1 98.06 86 SER B C 1
ATOM 2464 O O . SER B 1 86 ? 0.052 27.344 -4.5 1 98.06 86 SER B O 1
ATOM 2466 N N . TYR B 1 87 ? 2.115 26.594 -4.902 1 98.19 87 TYR B N 1
ATOM 2467 C CA . TYR B 1 87 ? 2.654 27 -3.611 1 98.19 87 TYR B CA 1
ATOM 2468 C C . TYR B 1 87 ? 2.51 28.5 -3.412 1 98.19 87 TYR B C 1
ATOM 2470 O O . TYR B 1 87 ? 1.996 28.953 -2.385 1 98.19 87 TYR B O 1
ATOM 2478 N N . LYS B 1 88 ? 2.92 29.266 -4.355 1 97.44 88 LYS B N 1
ATOM 2479 C CA . LYS B 1 88 ? 2.859 30.719 -4.262 1 97.44 88 LYS B CA 1
ATOM 2480 C C . LYS B 1 88 ? 1.42 31.203 -4.098 1 97.44 88 LYS B C 1
ATOM 2482 O O . LYS B 1 88 ? 1.146 32.094 -3.287 1 97.44 88 LYS B O 1
ATOM 2487 N N . MET B 1 89 ? 0.605 30.609 -4.805 1 97.56 89 MET B N 1
ATOM 2488 C CA . MET B 1 89 ? -0.805 30.984 -4.742 1 97.56 89 MET B CA 1
ATOM 2489 C C . MET B 1 89 ? -1.392 30.672 -3.369 1 97.56 89 MET B C 1
ATOM 2491 O O . MET B 1 89 ? -2.023 31.547 -2.756 1 97.56 89 MET B O 1
ATOM 2495 N N . LEU B 1 90 ? -1.162 29.516 -2.85 1 98 90 LEU B N 1
ATOM 2496 C CA . LEU B 1 90 ? -1.757 29.094 -1.588 1 98 90 LEU B CA 1
ATOM 2497 C C . LEU B 1 90 ? -1.127 29.828 -0.412 1 98 90 LEU B C 1
ATOM 2499 O O . LEU B 1 90 ? -1.792 30.078 0.595 1 98 90 LEU B O 1
ATOM 2503 N N . LEU B 1 91 ? 0.154 30.109 -0.601 1 96.94 91 LEU B N 1
ATOM 2504 C CA . LEU B 1 91 ? 0.879 30.797 0.465 1 96.94 91 LEU B CA 1
ATOM 2505 C C . LEU B 1 91 ? 0.196 32.125 0.832 1 96.94 91 LEU B C 1
ATOM 2507 O O . LEU B 1 91 ? 0.211 32.531 1.995 1 96.94 91 LEU B O 1
ATOM 2511 N N . HIS B 1 92 ? -0.537 32.75 -0.089 1 95.25 92 HIS B N 1
ATOM 2512 C CA . HIS B 1 92 ? -1.238 34 0.139 1 95.25 92 HIS B CA 1
ATOM 2513 C C . HIS B 1 92 ? -2.43 33.812 1.071 1 95.25 92 HIS B C 1
ATOM 2515 O O . HIS B 1 92 ? -2.943 34.781 1.64 1 95.25 92 HIS B O 1
ATOM 2521 N N . HIS B 1 93 ? -2.766 32.625 1.253 1 94.38 93 HIS B N 1
ATOM 2522 C CA . HIS B 1 93 ? -3.963 32.344 2.041 1 94.38 93 HIS B CA 1
ATOM 2523 C C . HIS B 1 93 ? -3.641 31.484 3.25 1 94.38 93 HIS B C 1
ATOM 2525 O O . HIS B 1 93 ? -4.535 30.875 3.836 1 94.38 93 HIS B O 1
ATOM 2531 N N . LYS B 1 94 ? -2.398 31.375 3.65 1 93.75 94 LYS B N 1
ATOM 2532 C CA . LYS B 1 94 ? -1.948 30.438 4.676 1 93.75 94 LYS B CA 1
ATOM 2533 C C . LYS B 1 94 ? -2.596 30.75 6.023 1 93.75 94 LYS B C 1
ATOM 2535 O O . LYS B 1 94 ? -2.691 29.875 6.887 1 93.75 94 LYS B O 1
ATOM 2540 N N . GLU B 1 95 ? -3.158 32 6.23 1 92.44 95 GLU B N 1
ATOM 2541 C CA . GLU B 1 95 ? -3.713 32.406 7.523 1 92.44 95 GLU B CA 1
ATOM 2542 C C . GLU B 1 95 ? -5.234 32.281 7.527 1 92.44 95 GLU B C 1
ATOM 2544 O O . GLU B 1 95 ? -5.887 32.688 8.492 1 92.44 95 GLU B O 1
ATOM 2549 N N . CYS B 1 96 ? -5.855 31.766 6.535 1 90 96 CYS B N 1
ATOM 2550 C CA . CYS B 1 96 ? -7.305 31.75 6.383 1 90 96 CYS B CA 1
ATOM 2551 C C . CYS B 1 96 ? -7.953 30.797 7.379 1 90 96 CYS B C 1
ATOM 2553 O O . CYS B 1 96 ? -9.156 30.859 7.613 1 90 96 CYS B O 1
ATOM 2555 N N . GLY B 1 97 ? -7.203 29.859 7.98 1 92.06 97 GLY B N 1
ATOM 2556 C CA . GLY B 1 97 ? -7.738 28.953 8.984 1 92.06 97 GLY B CA 1
ATOM 2557 C C . GLY B 1 97 ? -8.602 27.844 8.391 1 92.06 97 GLY B C 1
ATOM 2558 O O . GLY B 1 97 ? -9.359 27.188 9.109 1 92.06 97 GLY B O 1
ATOM 2559 N N . ASP B 1 98 ? -8.664 27.656 7.109 1 96.12 98 ASP B N 1
ATOM 2560 C CA . ASP B 1 98 ? -9.398 26.594 6.434 1 96.12 98 ASP B CA 1
ATOM 2561 C C . ASP B 1 98 ? -8.547 25.328 6.332 1 96.12 98 ASP B C 1
ATOM 2563 O O . ASP B 1 98 ? -7.551 25.297 5.605 1 96.12 98 ASP B O 1
ATOM 2567 N N . PRO B 1 99 ? -8.945 24.281 7.031 1 97.94 99 PRO B N 1
ATOM 2568 C CA . PRO B 1 99 ? -8.117 23.078 7.031 1 97.94 99 PRO B CA 1
ATOM 2569 C C . PRO B 1 99 ? -7.965 22.469 5.641 1 97.94 99 PRO B C 1
ATOM 2571 O O . PRO B 1 99 ? -6.93 21.859 5.332 1 97.94 99 PRO B O 1
ATOM 2574 N N . ASP B 1 100 ? -8.945 22.656 4.801 1 98 100 ASP B N 1
ATOM 2575 C CA . ASP B 1 100 ? -8.883 22.125 3.441 1 98 100 ASP B CA 1
ATOM 2576 C C . ASP B 1 100 ? -7.793 22.828 2.633 1 98 100 ASP B C 1
ATOM 2578 O O . ASP B 1 100 ? -7.117 22.203 1.815 1 98 100 ASP B O 1
ATOM 2582 N N . LEU B 1 101 ? -7.723 24.078 2.881 1 98.19 101 LEU B N 1
ATOM 2583 C CA . LEU B 1 101 ? -6.656 24.797 2.193 1 98.19 101 LEU B CA 1
ATOM 2584 C C . LEU B 1 101 ? -5.293 24.438 2.773 1 98.19 101 LEU B C 1
ATOM 2586 O O . LEU B 1 101 ? -4.32 24.281 2.033 1 98.19 101 LEU B O 1
ATOM 2590 N N . LEU B 1 102 ? -5.227 24.25 4.059 1 98.38 102 LEU B N 1
ATOM 2591 C CA . LEU B 1 102 ? -3.963 24.047 4.766 1 98.38 102 LEU B CA 1
ATOM 2592 C C . LEU B 1 102 ? -3.33 22.719 4.387 1 98.38 102 LEU B C 1
ATOM 2594 O O . LEU B 1 102 ? -2.109 22.625 4.23 1 98.38 102 LEU B O 1
ATOM 2598 N N . TRP B 1 103 ? -4.121 21.625 4.234 1 98.62 103 TRP B N 1
ATOM 2599 C CA . TRP B 1 103 ? -3.471 20.375 3.85 1 98.62 103 TRP B CA 1
ATOM 2600 C C . TRP B 1 103 ? -3.008 20.422 2.396 1 98.62 103 TRP B C 1
ATOM 2602 O O . TRP B 1 103 ? -2.02 19.781 2.031 1 98.62 103 TRP B O 1
ATOM 2612 N N . ARG B 1 104 ? -3.674 21.188 1.555 1 98.75 104 ARG B N 1
ATOM 2613 C CA . ARG B 1 104 ? -3.213 21.375 0.183 1 98.75 104 ARG B CA 1
ATOM 2614 C C . ARG B 1 104 ? -1.885 22.125 0.149 1 98.75 104 ARG B C 1
ATOM 2616 O O . ARG B 1 104 ? -1.02 21.828 -0.679 1 98.75 104 ARG B O 1
ATOM 2623 N N . LEU B 1 105 ? -1.823 23.141 1.034 1 98.69 105 LEU B N 1
ATOM 2624 C CA . LEU B 1 105 ? -0.567 23.875 1.161 1 98.69 105 LEU B CA 1
ATOM 2625 C C . LEU B 1 105 ? 0.549 22.953 1.65 1 98.69 105 LEU B C 1
ATOM 2627 O O . LEU B 1 105 ? 1.674 23.016 1.148 1 98.69 105 LEU B O 1
ATOM 2631 N N . ALA B 1 106 ? 0.292 22.062 2.572 1 98.69 106 ALA B N 1
ATOM 2632 C CA . ALA B 1 106 ? 1.263 21.078 3.041 1 98.69 106 ALA B CA 1
ATOM 2633 C C . ALA B 1 106 ? 1.686 20.141 1.912 1 98.69 106 ALA B C 1
ATOM 2635 O O . ALA B 1 106 ? 2.875 19.875 1.735 1 98.69 106 ALA B O 1
ATOM 2636 N N . ARG B 1 107 ? 0.692 19.656 1.145 1 98.69 107 ARG B N 1
ATOM 2637 C CA . ARG B 1 107 ? 0.937 18.766 0.013 1 98.69 107 ARG B CA 1
ATOM 2638 C C . ARG B 1 107 ? 1.923 19.391 -0.969 1 98.69 107 ARG B C 1
ATOM 2640 O O . ARG B 1 107 ? 2.914 18.766 -1.346 1 98.69 107 ARG B O 1
ATOM 2647 N N . VAL B 1 108 ? 1.632 20.625 -1.319 1 98.56 108 VAL B N 1
ATOM 2648 C CA . VAL B 1 108 ? 2.449 21.25 -2.354 1 98.56 108 VAL B CA 1
ATOM 2649 C C . VAL B 1 108 ? 3.822 21.609 -1.786 1 98.56 108 VAL B C 1
ATOM 2651 O O . VAL B 1 108 ? 4.828 21.562 -2.498 1 98.56 108 VAL B O 1
ATOM 2654 N N . THR B 1 109 ? 3.922 21.984 -0.507 1 98.44 109 THR B N 1
ATOM 2655 C CA . THR B 1 109 ? 5.199 22.219 0.155 1 98.44 109 THR B CA 1
ATOM 2656 C C . THR B 1 109 ? 6.086 20.984 0.086 1 98.44 109 THR B C 1
ATOM 2658 O O . THR B 1 109 ? 7.277 21.078 -0.223 1 98.44 109 THR B O 1
ATOM 2661 N N . PHE B 1 110 ? 5.496 19.859 0.289 1 98.19 110 PHE B N 1
ATOM 2662 C CA . PHE B 1 110 ? 6.219 18.594 0.222 1 98.19 110 PHE B CA 1
ATOM 2663 C C . PHE B 1 110 ? 6.668 18.297 -1.204 1 98.19 110 PHE B C 1
ATOM 2665 O O . PHE B 1 110 ? 7.832 17.969 -1.439 1 98.19 110 PHE B O 1
ATOM 2672 N N . LYS B 1 111 ? 5.738 18.438 -2.141 1 97.75 111 LYS B N 1
ATOM 2673 C CA . LYS B 1 111 ? 6.039 18.125 -3.535 1 97.75 111 LYS B CA 1
ATOM 2674 C C . LYS B 1 111 ? 7.172 18.984 -4.062 1 97.75 111 LYS B C 1
ATOM 2676 O O . LYS B 1 111 ? 7.973 18.547 -4.891 1 97.75 111 LYS B O 1
ATOM 2681 N N . ARG B 1 112 ? 7.293 20.188 -3.527 1 96.12 112 ARG B N 1
ATOM 2682 C CA . ARG B 1 112 ? 8.344 21.109 -3.939 1 96.12 112 ARG B CA 1
ATOM 2683 C C . ARG B 1 112 ? 9.711 20.641 -3.453 1 96.12 112 ARG B C 1
ATOM 2685 O O . ARG B 1 112 ? 10.727 20.875 -4.102 1 96.12 112 ARG B O 1
ATOM 2692 N N . CYS B 1 113 ? 9.75 19.906 -2.369 1 95.38 113 CYS B N 1
ATOM 2693 C CA . CYS B 1 113 ? 11.039 19.609 -1.763 1 95.38 113 CYS B CA 1
ATOM 2694 C C . CYS B 1 113 ? 11.32 18.109 -1.81 1 95.38 113 CYS B C 1
ATOM 2696 O O . CYS B 1 113 ? 12.367 17.656 -1.341 1 95.38 113 CYS B O 1
ATOM 2698 N N . GLU B 1 114 ? 10.438 17.328 -2.41 1 93.5 114 GLU B N 1
ATOM 2699 C CA . GLU B 1 114 ? 10.5 15.859 -2.371 1 93.5 114 GLU B CA 1
ATOM 2700 C C . GLU B 1 114 ? 11.844 15.359 -2.9 1 93.5 114 GLU B C 1
ATOM 2702 O O . GLU B 1 114 ? 12.406 14.406 -2.361 1 93.5 114 GLU B O 1
ATOM 2707 N N . LEU B 1 115 ? 12.406 16.031 -3.889 1 90.75 115 LEU B N 1
ATOM 2708 C CA . LEU B 1 115 ? 13.641 15.578 -4.527 1 90.75 115 LEU B CA 1
ATOM 2709 C C . LEU B 1 115 ? 14.789 16.531 -4.223 1 90.75 115 LEU B C 1
ATOM 2711 O O . LEU B 1 115 ? 15.852 16.453 -4.848 1 90.75 115 LEU B O 1
ATOM 2715 N N . ALA B 1 116 ? 14.602 17.453 -3.293 1 93.06 116 ALA B N 1
ATOM 2716 C CA . ALA B 1 116 ? 15.609 18.422 -2.898 1 93.06 116 ALA B CA 1
ATOM 2717 C C . ALA B 1 116 ? 16.703 17.781 -2.051 1 93.06 116 ALA B C 1
ATOM 2719 O O . ALA B 1 116 ? 16.516 16.672 -1.538 1 93.06 116 ALA B O 1
ATOM 2720 N N . PRO B 1 117 ? 17.891 18.391 -2.016 1 94 117 PRO B N 1
ATOM 2721 C CA . PRO B 1 117 ? 18.922 17.906 -1.092 1 94 117 PRO B CA 1
ATOM 2722 C C . PRO B 1 117 ? 18.406 17.797 0.346 1 94 117 PRO B C 1
ATOM 2724 O O . PRO B 1 117 ? 17.391 18.391 0.69 1 94 117 PRO B O 1
ATOM 2727 N N . LYS B 1 118 ? 19.078 17.141 1.099 1 92.81 118 LYS B N 1
ATOM 2728 C CA . LYS B 1 118 ? 18.656 16.734 2.436 1 92.81 118 LYS B CA 1
ATOM 2729 C C . LYS B 1 118 ? 18.203 17.938 3.264 1 92.81 118 LYS B C 1
ATOM 2731 O O . LYS B 1 118 ? 17.109 17.938 3.824 1 92.81 118 LYS B O 1
ATOM 2736 N N . ALA B 1 119 ? 19.031 18.953 3.416 1 92.44 119 ALA B N 1
ATOM 2737 C CA . ALA B 1 119 ? 18.734 20.094 4.262 1 92.44 119 ALA B CA 1
ATOM 2738 C C . ALA B 1 119 ? 17.453 20.797 3.816 1 92.44 119 ALA B C 1
ATOM 2740 O O . ALA B 1 119 ? 16.609 21.156 4.648 1 92.44 119 ALA B O 1
ATOM 2741 N N . GLU B 1 120 ? 17.312 20.969 2.498 1 94.62 120 GLU B N 1
ATOM 2742 C CA . GLU B 1 120 ? 16.125 21.609 1.943 1 94.62 120 GLU B CA 1
ATOM 2743 C C . GLU B 1 120 ? 14.883 20.734 2.127 1 94.62 120 GLU B C 1
ATOM 2745 O O . GLU B 1 120 ? 13.797 21.234 2.424 1 94.62 120 GLU B O 1
ATOM 2750 N N . LYS B 1 121 ? 15.078 19.453 1.926 1 95.75 121 LYS B N 1
ATOM 2751 C CA . LYS B 1 121 ? 13.977 18.516 2.117 1 95.75 121 LYS B CA 1
ATOM 2752 C C . LYS B 1 121 ? 13.492 18.531 3.564 1 95.75 121 LYS B C 1
ATOM 2754 O O . LYS B 1 121 ? 12.289 18.562 3.82 1 95.75 121 LYS B O 1
ATOM 2759 N N . GLU B 1 122 ? 14.383 18.562 4.5 1 94.25 122 GLU B N 1
ATOM 2760 C CA . GLU B 1 122 ? 14.023 18.562 5.918 1 94.25 122 GLU B CA 1
ATOM 2761 C C . GLU B 1 122 ? 13.281 19.844 6.293 1 94.25 122 GLU B C 1
ATOM 2763 O O . GLU B 1 122 ? 12.328 19.797 7.07 1 94.25 122 GLU B O 1
ATOM 2768 N N . ALA B 1 123 ? 13.727 20.938 5.758 1 95.81 123 ALA B N 1
ATOM 2769 C CA . ALA B 1 123 ? 13.055 22.219 6.016 1 95.81 123 ALA B CA 1
ATOM 2770 C C . ALA B 1 123 ? 11.641 22.219 5.441 1 95.81 123 ALA B C 1
ATOM 2772 O O . ALA B 1 123 ? 10.703 22.703 6.082 1 95.81 123 ALA B O 1
ATOM 2773 N N . GLY B 1 124 ? 11.516 21.719 4.219 1 97.19 124 GLY B N 1
ATOM 2774 C CA . GLY B 1 124 ? 10.203 21.609 3.598 1 97.19 124 GLY B CA 1
ATOM 2775 C C . GLY B 1 124 ? 9.258 20.703 4.363 1 97.19 124 GLY B C 1
ATOM 2776 O O . GLY B 1 124 ? 8.078 21.016 4.52 1 97.19 124 GLY B O 1
ATOM 2777 N N . LEU B 1 125 ? 9.797 19.594 4.844 1 97.75 125 LEU B N 1
ATOM 2778 C CA . LEU B 1 125 ? 8.992 18.672 5.645 1 97.75 125 LEU B CA 1
ATOM 2779 C C . LEU B 1 125 ? 8.5 19.344 6.918 1 97.75 125 LEU B C 1
ATOM 2781 O O . LEU B 1 125 ? 7.328 19.234 7.273 1 97.75 125 LEU B O 1
ATOM 2785 N N . ALA B 1 126 ? 9.367 20.047 7.586 1 97 126 ALA B N 1
ATOM 2786 C CA . ALA B 1 126 ? 9 20.75 8.812 1 97 126 ALA B CA 1
ATOM 2787 C C . ALA B 1 126 ? 7.922 21.797 8.539 1 97 126 ALA B C 1
ATOM 2789 O O . ALA B 1 126 ? 6.965 21.922 9.312 1 97 126 ALA B O 1
ATOM 2790 N N . GLU B 1 127 ? 8.133 22.5 7.469 1 98.19 127 GLU B N 1
ATOM 2791 C CA . GLU B 1 127 ? 7.164 23.531 7.082 1 98.19 127 GLU B CA 1
ATOM 2792 C C . GLU B 1 127 ? 5.801 22.906 6.793 1 98.19 127 GLU B C 1
ATOM 2794 O O . GLU B 1 127 ? 4.777 23.406 7.273 1 98.19 127 GLU B O 1
ATOM 2799 N N . GLY B 1 128 ? 5.793 21.859 6 1 98.5 128 GLY B N 1
ATOM 2800 C CA . GLY B 1 128 ? 4.551 21.172 5.68 1 98.5 128 GLY B CA 1
ATOM 2801 C C . GLY B 1 128 ? 3.846 20.625 6.902 1 98.5 128 GLY B C 1
ATOM 2802 O O . GLY B 1 128 ? 2.627 20.766 7.039 1 98.5 128 GLY B O 1
ATOM 2803 N N . ILE B 1 129 ? 4.566 20.031 7.812 1 98.38 129 ILE B N 1
ATOM 2804 C CA . ILE B 1 129 ? 4.004 19.469 9.031 1 98.38 129 ILE B CA 1
ATOM 2805 C C . ILE B 1 129 ? 3.393 20.578 9.883 1 98.38 129 ILE B C 1
ATOM 2807 O O . ILE B 1 129 ? 2.336 20.391 10.492 1 98.38 129 ILE B O 1
ATOM 2811 N N . ALA B 1 130 ? 4.023 21.703 9.891 1 98.19 130 ALA B N 1
ATOM 2812 C CA . ALA B 1 130 ? 3.482 22.859 10.617 1 98.19 130 ALA B CA 1
ATOM 2813 C C . ALA B 1 130 ? 2.117 23.25 10.07 1 98.19 130 ALA B C 1
ATOM 2815 O O . ALA B 1 130 ? 1.215 23.609 10.828 1 98.19 130 ALA B O 1
ATOM 2816 N N . TYR B 1 131 ? 1.985 23.219 8.75 1 98.44 131 TYR B N 1
ATOM 2817 C CA . TYR B 1 131 ? 0.693 23.531 8.141 1 98.44 131 TYR B CA 1
ATOM 2818 C C . TYR B 1 131 ? -0.354 22.484 8.539 1 98.44 131 TYR B C 1
ATOM 2820 O O . TYR B 1 131 ? -1.521 22.828 8.75 1 98.44 131 TYR B O 1
ATOM 2828 N N . LEU B 1 132 ? 0.044 21.266 8.68 1 98.62 132 LEU B N 1
ATOM 2829 C CA . LEU B 1 132 ? -0.881 20.203 9.078 1 98.62 132 LEU B CA 1
ATOM 2830 C C . LEU B 1 132 ? -1.264 20.344 10.547 1 98.62 132 LEU B C 1
ATOM 2832 O O . LEU B 1 132 ? -2.414 20.094 10.914 1 98.62 132 LEU B O 1
ATOM 2836 N N . ASP B 1 133 ? -0.309 20.703 11.352 1 97.94 133 ASP B N 1
ATOM 2837 C CA . ASP B 1 133 ? -0.633 21.016 12.742 1 97.94 133 ASP B CA 1
ATOM 2838 C C . ASP B 1 133 ? -1.701 22.109 12.828 1 97.94 133 ASP B C 1
ATOM 2840 O O . ASP B 1 133 ? -2.674 21.969 13.57 1 97.94 133 ASP B O 1
ATOM 2844 N N . LYS B 1 134 ? -1.498 23.125 12.086 1 97.81 134 LYS B N 1
ATOM 2845 C CA . LYS B 1 134 ? -2.467 24.219 12.039 1 97.81 134 LYS B CA 1
ATOM 2846 C C . LYS B 1 134 ? -3.816 23.734 11.516 1 97.81 134 LYS B C 1
ATOM 2848 O O . LYS B 1 134 ? -4.867 24.156 12 1 97.81 134 LYS B O 1
ATOM 2853 N N . ALA B 1 135 ? -3.754 22.844 10.516 1 98.19 135 ALA B N 1
ATOM 2854 C CA . ALA B 1 135 ? -4.992 22.312 9.969 1 98.19 135 ALA B CA 1
ATOM 2855 C C . ALA B 1 135 ? -5.797 21.578 11.039 1 98.19 135 ALA B C 1
ATOM 2857 O O . ALA B 1 135 ? -7.016 21.766 11.141 1 98.19 135 ALA B O 1
ATOM 2858 N N . VAL B 1 136 ? -5.156 20.797 11.828 1 96.94 136 VAL B N 1
ATOM 2859 C CA . VAL B 1 136 ? -5.824 20.078 12.906 1 96.94 136 VAL B CA 1
ATOM 2860 C C . VAL B 1 136 ? -6.398 21.062 13.922 1 96.94 136 VAL B C 1
ATOM 2862 O O . VAL B 1 136 ? -7.539 20.922 14.359 1 96.94 136 VAL B O 1
ATOM 2865 N N . GLN B 1 137 ? -5.699 22.078 14.227 1 96.12 137 GLN B N 1
ATOM 2866 C CA . GLN B 1 137 ? -6.113 23.109 15.188 1 96.12 137 GLN B CA 1
ATOM 2867 C C . GLN B 1 137 ? -7.34 23.859 14.688 1 96.12 137 GLN B C 1
ATOM 2869 O O . GLN B 1 137 ? -8.172 24.297 15.484 1 96.12 137 GLN B O 1
ATOM 2874 N N . CYS B 1 138 ? -7.441 23.938 13.414 1 95.88 138 CYS B N 1
ATOM 2875 C CA . CYS B 1 138 ? -8.531 24.703 12.812 1 95.88 138 CYS B CA 1
ATOM 2876 C C . CYS B 1 138 ? -9.711 23.797 12.477 1 95.88 138 CYS B C 1
ATOM 2878 O O . CYS B 1 138 ? -10.531 24.141 11.625 1 95.88 138 CYS B O 1
ATOM 2880 N N . GLY B 1 139 ? -9.742 22.578 1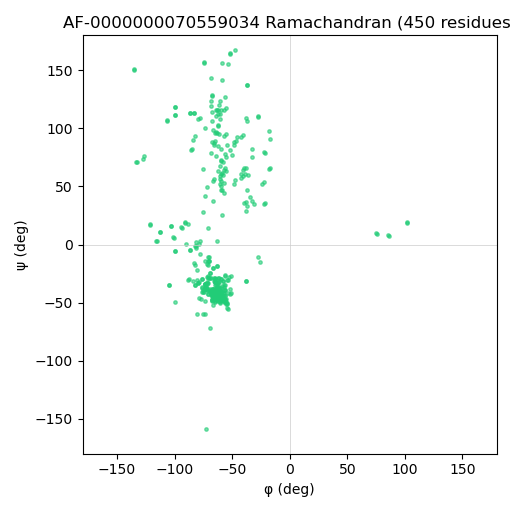3.016 1 95.5 139 GLY B N 1
ATOM 2881 C CA . GLY B 1 139 ? -10.906 21.719 12.875 1 95.5 139 GLY B CA 1
ATOM 2882 C C . GLY B 1 139 ? -10.734 20.641 11.812 1 95.5 139 GLY B C 1
ATOM 2883 O O . GLY B 1 139 ? -11.719 20.125 11.289 1 95.5 139 GLY B O 1
ATOM 2884 N N . GLY B 1 140 ? -9.516 20.359 11.445 1 97.62 140 GLY B N 1
ATOM 2885 C CA . GLY B 1 140 ? -9.266 19.422 10.375 1 97.62 140 GLY B CA 1
ATOM 2886 C C . GLY B 1 140 ? -9.102 17.984 10.875 1 97.62 140 GLY B C 1
ATOM 2887 O O . GLY B 1 140 ? -8.617 17.125 10.141 1 97.62 140 GLY B O 1
ATOM 2888 N N . GLU B 1 141 ? -9.547 17.656 12.055 1 96.88 141 GLU B N 1
ATOM 2889 C CA . GLU B 1 141 ? -9.344 16.344 12.664 1 96.88 141 GLU B CA 1
ATOM 2890 C C . GLU B 1 141 ? -10.141 15.266 11.93 1 96.88 141 GLU B C 1
ATOM 2892 O O . GLU B 1 141 ? -9.734 14.102 11.906 1 96.88 141 GLU B O 1
ATOM 2897 N N . ASP B 1 142 ? -11.266 15.594 11.32 1 97.5 142 ASP B N 1
ATOM 2898 C CA . ASP B 1 142 ? -12.109 14.594 10.672 1 97.5 142 ASP B CA 1
ATOM 2899 C C . ASP B 1 142 ? -11.945 14.625 9.156 1 97.5 142 ASP B C 1
ATOM 2901 O O . ASP B 1 142 ? -12.781 14.094 8.422 1 97.5 142 ASP B O 1
ATOM 2905 N N . LEU B 1 143 ? -10.875 15.273 8.773 1 98.31 143 LEU B N 1
ATOM 2906 C CA . LEU B 1 143 ? -10.562 15.312 7.344 1 98.31 143 LEU B CA 1
ATOM 2907 C C . LEU B 1 143 ? -9.492 14.289 6.988 1 98.31 143 LEU B C 1
ATOM 2909 O O . LEU B 1 143 ? -8.352 14.398 7.438 1 98.31 143 LEU B O 1
ATOM 2913 N N . GLY B 1 144 ? -9.82 13.297 6.109 1 9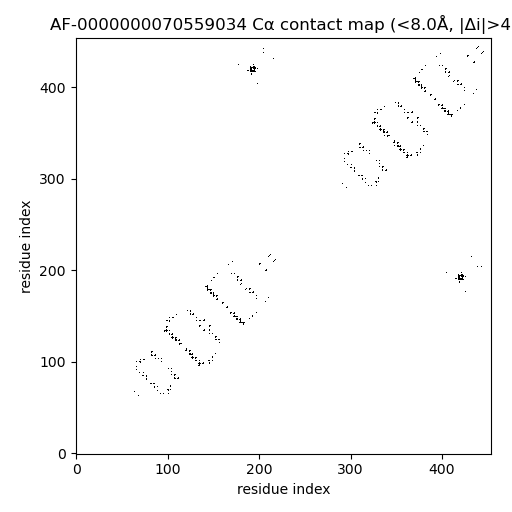8.62 144 GLY B N 1
ATOM 2914 C CA . GLY B 1 144 ? -8.922 12.234 5.68 1 98.62 144 GLY B CA 1
ATOM 2915 C C . GLY B 1 144 ? -7.625 12.75 5.086 1 98.62 144 GLY B C 1
ATOM 2916 O O . GLY B 1 144 ? -6.543 12.297 5.461 1 98.62 144 GLY B O 1
ATOM 2917 N N . PRO B 1 145 ? -7.719 13.711 4.211 1 98.69 145 PRO B N 1
ATOM 2918 C CA . PRO B 1 145 ? -6.512 14.211 3.545 1 98.69 145 PRO B CA 1
ATOM 2919 C C . PRO B 1 145 ? -5.508 14.82 4.523 1 98.69 145 PRO B C 1
ATOM 2921 O O . PRO B 1 145 ? -4.301 14.742 4.297 1 98.69 145 PRO B O 1
ATOM 2924 N N . VAL B 1 146 ? -6.027 15.43 5.621 1 98.75 146 VAL B N 1
ATOM 2925 C CA . VAL B 1 146 ? -5.129 15.977 6.637 1 98.75 146 VAL B CA 1
ATOM 2926 C C . VAL B 1 146 ? -4.277 14.859 7.23 1 98.75 146 VAL B C 1
ATOM 2928 O O . VAL B 1 146 ? -3.051 14.961 7.277 1 98.75 146 VAL B O 1
ATOM 2931 N N . HIS B 1 147 ? -4.887 13.773 7.555 1 98.69 147 HIS B N 1
ATOM 2932 C CA . HIS B 1 147 ? -4.199 12.641 8.156 1 98.69 147 HIS B CA 1
ATOM 2933 C C . HIS B 1 147 ? -3.334 11.914 7.129 1 98.69 147 HIS B C 1
ATOM 2935 O O . HIS B 1 147 ? -2.252 11.422 7.457 1 98.69 147 HIS B O 1
ATOM 2941 N N . LYS B 1 148 ? -3.809 11.797 5.898 1 98.75 148 LYS B N 1
ATOM 2942 C CA . LYS B 1 148 ? -3.033 11.211 4.812 1 98.75 148 LYS B CA 1
ATOM 2943 C C . LYS B 1 148 ? -1.69 11.914 4.648 1 98.75 148 LYS B C 1
ATOM 2945 O O . LYS B 1 148 ? -0.637 11.273 4.699 1 98.75 148 LYS B O 1
ATOM 2950 N N . TRP B 1 149 ? -1.717 13.219 4.555 1 98.69 149 TRP B N 1
ATOM 2951 C CA . TRP B 1 149 ? -0.49 13.961 4.281 1 98.69 149 TRP B CA 1
ATOM 2952 C C . TRP B 1 149 ? 0.376 14.055 5.535 1 98.69 149 TRP B C 1
ATOM 2954 O O . TRP B 1 149 ? 1.606 14.07 5.445 1 98.69 149 TRP B O 1
ATOM 2964 N N . TYR B 1 150 ? -0.244 14.055 6.73 1 98.31 150 TYR B N 1
ATOM 2965 C CA . TYR B 1 150 ? 0.521 13.969 7.969 1 98.31 150 TYR B CA 1
ATOM 2966 C C . TYR B 1 150 ? 1.399 12.719 7.98 1 98.31 150 TYR B C 1
ATOM 2968 O O . TYR B 1 150 ? 2.605 12.805 8.219 1 98.31 150 TYR B O 1
ATOM 2976 N N . SER B 1 151 ? 0.801 11.594 7.676 1 97.88 151 SER B N 1
ATOM 2977 C CA . SER B 1 151 ? 1.53 10.336 7.707 1 97.88 151 SER B CA 1
ATOM 2978 C C . SER B 1 151 ? 2.615 10.297 6.633 1 97.88 151 SER B C 1
ATOM 2980 O O . SER B 1 151 ? 3.723 9.812 6.879 1 97.88 151 SER B O 1
ATOM 2982 N N . ILE B 1 152 ? 2.336 10.82 5.477 1 98 152 ILE B N 1
ATOM 2983 C CA . ILE B 1 152 ? 3.277 10.812 4.363 1 98 152 ILE B CA 1
ATOM 2984 C C . ILE B 1 152 ? 4.48 11.695 4.703 1 98 152 ILE B C 1
ATOM 2986 O O . ILE B 1 152 ? 5.629 11.289 4.508 1 98 152 ILE B O 1
ATOM 2990 N N . LEU B 1 153 ? 4.242 12.906 5.23 1 98.19 153 LEU B N 1
ATOM 2991 C CA . LEU B 1 153 ? 5.332 13.836 5.504 1 98.19 153 LEU B CA 1
ATOM 2992 C C . LEU B 1 153 ? 6.211 13.328 6.641 1 98.19 153 LEU B C 1
ATOM 2994 O O . LEU B 1 153 ? 7.441 13.352 6.535 1 98.19 153 LEU B O 1
ATOM 2998 N N . ILE B 1 154 ? 5.621 12.812 7.699 1 96.38 154 ILE B N 1
ATOM 2999 C CA . ILE B 1 154 ? 6.414 12.273 8.797 1 96.38 154 ILE B CA 1
ATOM 3000 C C . ILE B 1 154 ? 7.199 11.055 8.312 1 96.38 154 ILE B C 1
ATOM 3002 O O . ILE B 1 154 ? 8.383 10.906 8.633 1 96.38 154 ILE B O 1
ATOM 3006 N N . GLY B 1 155 ? 6.527 10.266 7.531 1 94.81 155 GLY B N 1
ATOM 3007 C CA . GLY B 1 155 ? 7.164 9.07 7.004 1 94.81 155 GLY B CA 1
ATOM 3008 C C . GLY B 1 155 ? 8.297 9.367 6.043 1 94.81 155 GLY B C 1
ATOM 3009 O O . GLY B 1 155 ? 9.141 8.508 5.777 1 94.81 155 GLY B O 1
ATOM 3010 N N . SER B 1 156 ? 8.336 10.492 5.508 1 95.06 156 SER B N 1
ATOM 3011 C CA . SER B 1 156 ? 9.344 10.883 4.531 1 95.06 156 SER B CA 1
ATOM 3012 C C . SER B 1 156 ? 10.594 11.422 5.215 1 95.06 156 SER B C 1
ATOM 3014 O O . SER B 1 156 ? 11.617 11.656 4.562 1 95.06 156 SER B O 1
ATOM 3016 N N . LYS B 1 157 ? 10.477 11.523 6.52 1 91.81 157 LYS B N 1
ATOM 3017 C CA . LYS B 1 157 ? 11.672 11.891 7.27 1 91.81 157 LYS B CA 1
ATOM 3018 C C . LYS B 1 157 ? 12.719 10.781 7.219 1 91.81 157 LYS B C 1
ATOM 3020 O O . LYS B 1 157 ? 12.383 9.602 7.344 1 91.81 157 LYS B O 1
ATOM 3025 N N . LYS B 1 158 ? 13.93 10.977 6.875 1 80.12 158 LYS B N 1
ATOM 3026 C CA . LYS B 1 158 ? 14.938 9.93 6.734 1 80.12 158 LYS B CA 1
ATOM 3027 C C . LYS B 1 158 ? 15.922 9.953 7.902 1 80.12 158 LYS B C 1
ATOM 3029 O O . LYS B 1 158 ? 16.469 8.922 8.273 1 80.12 158 LYS B O 1
ATOM 3034 N N . ASP B 1 159 ? 16.281 11.062 8.461 1 78.38 159 ASP B N 1
ATOM 3035 C CA . ASP B 1 159 ? 17.281 11.156 9.516 1 78.38 159 ASP B CA 1
ATOM 3036 C C . ASP B 1 159 ? 16.625 11.43 10.875 1 78.38 159 ASP B C 1
ATOM 3038 O O . ASP B 1 159 ? 15.945 12.438 11.047 1 78.38 159 ASP B O 1
ATOM 3042 N N . HIS B 1 160 ? 16.656 10.289 11.641 1 81 160 HIS B N 1
ATOM 3043 C CA . HIS B 1 160 ? 16.203 10.484 13.016 1 81 160 HIS B CA 1
ATOM 3044 C C . HIS B 1 160 ? 17.406 10.617 13.961 1 81 160 HIS B C 1
ATOM 3046 O O . HIS B 1 160 ? 18.156 9.664 14.141 1 81 160 HIS B O 1
ATOM 3052 N N . PRO B 1 161 ? 17.562 11.852 14.492 1 78.69 161 PRO B N 1
ATOM 3053 C CA . PRO B 1 161 ? 18.734 12.102 15.344 1 78.69 161 PRO B CA 1
ATOM 3054 C C . PRO B 1 161 ? 18.797 11.172 16.547 1 78.69 161 PRO B C 1
ATOM 3056 O O . PRO B 1 161 ? 19.875 10.891 17.062 1 78.69 161 PRO B O 1
ATOM 3059 N N . THR B 1 162 ? 17.656 10.766 17.047 1 82.88 162 THR B N 1
ATOM 3060 C CA . THR B 1 162 ? 17.609 9.898 18.219 1 82.88 162 THR B CA 1
ATOM 3061 C C . THR B 1 162 ? 16.609 8.766 18.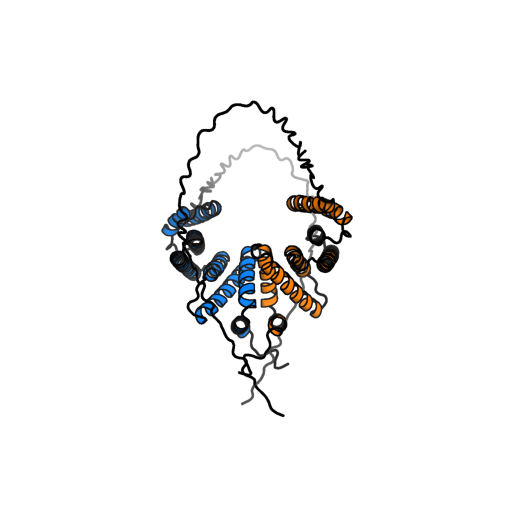016 1 82.88 162 THR B C 1
ATOM 3063 O O . THR B 1 162 ? 15.68 8.883 17.219 1 82.88 162 THR B O 1
ATOM 3066 N N . THR B 1 163 ? 16.906 7.711 18.641 1 79.88 163 THR B N 1
ATOM 3067 C CA . THR B 1 163 ? 15.992 6.566 18.625 1 79.88 163 THR B CA 1
ATOM 3068 C C . THR B 1 163 ? 14.617 6.961 19.156 1 79.88 163 THR B C 1
ATOM 3070 O O . THR B 1 163 ? 13.594 6.488 18.656 1 79.88 163 THR B O 1
ATOM 3073 N N . LYS B 1 164 ? 14.656 7.82 20.141 1 81.94 164 LYS B N 1
ATOM 3074 C CA . LYS B 1 164 ? 13.398 8.289 20.719 1 81.94 164 LYS B CA 1
ATOM 3075 C C . LYS B 1 164 ? 12.547 9.016 19.688 1 81.94 164 LYS B C 1
ATOM 3077 O O . LYS B 1 164 ? 11.336 8.797 19.609 1 81.94 164 LYS B O 1
ATOM 3082 N N . GLU B 1 165 ? 13.164 9.797 18.938 1 84.25 165 GLU B N 1
ATOM 3083 C CA . GLU B 1 165 ? 12.453 10.531 17.891 1 84.25 165 GLU B CA 1
ATOM 3084 C C . GLU B 1 165 ? 11.93 9.594 16.812 1 84.25 165 GLU B C 1
ATOM 3086 O O . GLU B 1 165 ? 10.836 9.797 16.281 1 84.25 165 GLU B O 1
ATOM 3091 N N . ARG B 1 166 ? 12.75 8.656 16.531 1 84.19 166 ARG B N 1
ATOM 3092 C CA . ARG B 1 166 ? 12.359 7.672 15.531 1 84.19 166 ARG B CA 1
ATOM 3093 C C . ARG B 1 166 ? 11.125 6.898 15.977 1 84.19 166 ARG B C 1
ATOM 3095 O O . ARG B 1 166 ? 10.203 6.684 15.188 1 84.19 166 ARG B O 1
ATOM 3102 N N . ILE B 1 167 ? 11.125 6.578 17.156 1 80.44 167 ILE B N 1
ATOM 3103 C CA . ILE B 1 167 ? 10 5.848 17.719 1 80.44 167 ILE B CA 1
ATOM 3104 C C . ILE B 1 167 ? 8.758 6.738 17.75 1 80.44 167 ILE B C 1
ATOM 3106 O O . ILE B 1 167 ? 7.668 6.301 17.375 1 80.44 167 ILE B O 1
ATOM 3110 N N . HIS B 1 168 ? 8.945 7.934 18.219 1 84.88 168 HIS B N 1
ATOM 3111 C CA . HIS B 1 168 ? 7.844 8.891 18.266 1 84.88 168 HIS B CA 1
ATOM 3112 C C . HIS B 1 168 ? 7.242 9.094 16.875 1 84.88 168 HIS B C 1
ATOM 3114 O O . HIS B 1 168 ? 6.02 9.078 16.719 1 84.88 168 HIS B O 1
ATOM 3120 N N . ASP B 1 169 ? 8.062 9.234 15.859 1 88.5 169 ASP B N 1
ATOM 3121 C CA . ASP B 1 169 ? 7.598 9.414 14.492 1 88.5 169 ASP B CA 1
ATOM 3122 C C . ASP B 1 169 ? 6.855 8.18 13.992 1 88.5 169 ASP B C 1
ATOM 3124 O O . ASP B 1 169 ? 5.844 8.297 13.297 1 88.5 169 ASP B O 1
ATOM 3128 N N . GLY B 1 170 ? 7.422 7.043 14.359 1 87 170 GLY B N 1
ATOM 3129 C CA . GLY B 1 170 ? 6.746 5.809 14.008 1 87 170 GLY B CA 1
ATOM 3130 C C . GLY B 1 170 ? 5.324 5.734 14.523 1 87 170 GLY B C 1
ATOM 3131 O O . GLY B 1 170 ? 4.41 5.355 13.789 1 87 170 GLY B O 1
ATOM 3132 N N . PHE B 1 171 ? 5.152 6.195 15.648 1 85.12 171 PHE B N 1
ATOM 3133 C CA . PHE B 1 171 ? 3.83 6.188 16.266 1 85.12 171 PHE B CA 1
ATOM 3134 C C . PHE B 1 171 ? 2.912 7.191 15.57 1 85.12 171 PHE B C 1
ATOM 3136 O O . PHE B 1 171 ? 1.739 6.902 15.328 1 85.12 171 PHE B O 1
ATOM 3143 N N . LEU B 1 172 ? 3.445 8.258 15.32 1 91.06 172 LEU B N 1
ATOM 3144 C CA . LEU B 1 172 ? 2.656 9.305 14.68 1 91.06 172 LEU B CA 1
ATOM 3145 C C . LEU B 1 172 ? 2.219 8.875 13.281 1 91.06 172 LEU B C 1
ATOM 3147 O O . LEU B 1 172 ? 1.076 9.117 12.883 1 91.06 172 LEU B O 1
ATOM 3151 N N . ILE B 1 173 ? 3.137 8.203 12.531 1 93.5 173 ILE B N 1
ATOM 3152 C CA . ILE B 1 173 ? 2.801 7.719 11.203 1 93.5 173 ILE B CA 1
ATOM 3153 C C . ILE B 1 173 ? 1.638 6.73 11.289 1 93.5 173 ILE B C 1
ATOM 3155 O O . ILE B 1 173 ? 0.644 6.867 10.57 1 93.5 173 ILE B O 1
ATOM 3159 N N . LYS B 1 174 ? 1.742 5.855 12.18 1 89.69 174 LYS B N 1
ATOM 3160 C CA . LYS B 1 174 ? 0.714 4.828 12.336 1 89.69 174 LYS B CA 1
ATOM 3161 C C . LYS B 1 174 ? -0.629 5.453 12.711 1 89.69 174 LYS B C 1
ATOM 3163 O O . LYS B 1 174 ? -1.658 5.117 12.117 1 89.69 174 LYS B O 1
ATOM 3168 N N . LYS B 1 175 ? -0.604 6.336 13.641 1 91.12 175 LYS B N 1
ATOM 3169 C CA . LYS B 1 175 ? -1.819 7.004 14.102 1 91.12 175 LYS B CA 1
ATOM 3170 C C . LYS B 1 175 ? -2.523 7.711 12.945 1 91.12 175 LYS B C 1
ATOM 3172 O O . LYS B 1 175 ? -3.721 7.512 12.727 1 91.12 175 LYS B O 1
ATOM 3177 N N . HIS B 1 176 ? -1.787 8.406 12.242 1 96.25 176 HIS B N 1
ATOM 3178 C CA . HIS B 1 176 ? -2.383 9.234 11.203 1 96.25 176 HIS B CA 1
ATOM 3179 C C . HIS B 1 176 ? -2.793 8.391 9.992 1 96.25 176 HIS B C 1
ATOM 3181 O O . HIS B 1 176 ? -3.836 8.641 9.383 1 96.25 176 HIS B O 1
ATOM 3187 N N . VAL B 1 177 ? -1.993 7.375 9.664 1 96.94 177 VAL B N 1
ATOM 3188 C CA . VAL B 1 177 ? -2.35 6.586 8.492 1 96.94 177 VAL B CA 1
ATOM 3189 C C . VAL B 1 177 ? -3.576 5.727 8.797 1 96.94 177 VAL B C 1
ATOM 3191 O O . VAL B 1 177 ? -4.43 5.52 7.934 1 96.94 177 VAL B O 1
ATOM 3194 N N . GLN B 1 178 ? -3.727 5.27 9.984 1 93.94 178 GLN B N 1
ATOM 3195 C CA . GLN B 1 178 ? -4.918 4.52 10.367 1 93.94 178 GLN B CA 1
ATOM 3196 C C . GLN B 1 178 ? -6.16 5.406 10.328 1 93.94 178 GLN B C 1
ATOM 3198 O O . GLN B 1 178 ? -7.207 4.992 9.82 1 93.94 178 GLN B O 1
ATOM 3203 N N . ARG B 1 179 ? -6.043 6.582 10.844 1 96.19 179 ARG B N 1
ATOM 3204 C CA . ARG B 1 179 ? -7.156 7.523 10.781 1 96.19 179 ARG B CA 1
ATOM 3205 C C . ARG B 1 179 ? -7.508 7.867 9.336 1 96.19 179 ARG B C 1
ATOM 3207 O O . ARG B 1 179 ? -8.688 7.992 8.992 1 96.19 179 ARG B O 1
ATOM 3214 N N . ALA B 1 180 ? -6.504 8.023 8.492 1 98.31 180 ALA B N 1
ATOM 3215 C CA . ALA B 1 180 ? -6.727 8.281 7.07 1 98.31 180 ALA B CA 1
ATOM 3216 C C . ALA B 1 180 ? -7.504 7.141 6.418 1 98.31 180 ALA B C 1
ATOM 3218 O O . ALA B 1 180 ? -8.414 7.375 5.625 1 98.31 180 ALA B O 1
ATOM 3219 N N . ILE B 1 181 ? -7.188 5.918 6.75 1 97.25 181 ILE B N 1
ATOM 3220 C CA . ILE B 1 181 ? -7.844 4.742 6.191 1 97.25 181 ILE B CA 1
ATOM 3221 C C . ILE B 1 181 ? -9.297 4.688 6.664 1 97.25 181 ILE B C 1
ATOM 3223 O O . ILE B 1 181 ? -10.195 4.371 5.887 1 97.25 181 ILE B O 1
ATOM 3227 N N . GLU B 1 182 ? -9.594 5 7.906 1 96.62 182 GLU B N 1
ATOM 3228 C CA . GLU B 1 182 ? -10.945 5.031 8.453 1 96.62 182 GLU B CA 1
ATOM 3229 C C . GLU B 1 182 ? -11.82 6.031 7.707 1 96.62 182 GLU B C 1
ATOM 3231 O O . GLU B 1 182 ? -12.992 5.754 7.418 1 96.62 182 GLU B O 1
ATOM 3236 N N . LEU B 1 183 ? -11.25 7.125 7.391 1 97.88 183 LEU B N 1
ATOM 3237 C CA . LEU B 1 183 ? -12 8.227 6.797 1 97.88 183 LEU B CA 1
ATOM 3238 C C . LEU B 1 183 ? -12.055 8.094 5.277 1 97.88 183 LEU B C 1
ATOM 3240 O O . LEU B 1 183 ? -13.008 8.547 4.641 1 97.88 183 LEU B O 1
ATOM 3244 N N . MET B 1 184 ? -11.023 7.492 4.688 1 98.06 184 MET B N 1
ATOM 3245 C CA . MET B 1 184 ? -10.922 7.316 3.24 1 98.06 184 MET B CA 1
ATOM 3246 C C . MET B 1 184 ? -10.508 5.887 2.896 1 98.06 184 MET B C 1
ATOM 3248 O O . MET B 1 184 ? -9.43 5.668 2.33 1 98.06 184 MET B O 1
ATOM 3252 N N . PRO B 1 185 ? -11.367 4.918 3.086 1 95.94 185 PRO B N 1
ATOM 3253 C CA . PRO B 1 185 ? -11.008 3.508 2.939 1 95.94 185 PRO B CA 1
ATOM 3254 C C . PRO B 1 185 ? -10.758 3.111 1.484 1 95.94 185 PRO B C 1
ATOM 3256 O O . PRO B 1 185 ? -10.172 2.061 1.219 1 95.94 185 PRO B O 1
ATOM 3259 N N . GLN B 1 186 ? -11.086 3.967 0.511 1 96 186 GLN B N 1
ATOM 3260 C CA . GLN B 1 186 ? -10.953 3.582 -0.891 1 96 186 GLN B CA 1
ATOM 3261 C C . GLN B 1 186 ? -9.664 4.148 -1.495 1 96 186 GLN B C 1
ATOM 3263 O O . GLN B 1 186 ? -9.352 3.877 -2.654 1 96 186 GLN B O 1
ATOM 3268 N N . ASP B 1 187 ? -8.969 4.949 -0.723 1 96.88 187 ASP B N 1
ATOM 3269 C CA . ASP B 1 187 ? -7.723 5.523 -1.228 1 96.88 187 ASP B CA 1
ATOM 3270 C C . ASP B 1 187 ? -6.559 4.551 -1.049 1 96.88 187 ASP B C 1
ATOM 3272 O O . ASP B 1 187 ? -6.098 4.328 0.072 1 96.88 187 ASP B O 1
ATOM 3276 N N . PRO B 1 188 ? -5.996 4.035 -2.133 1 95.88 188 PRO B N 1
ATOM 3277 C CA . PRO B 1 188 ? -4.957 3.008 -2.021 1 95.88 188 PRO B CA 1
ATOM 3278 C C . PRO B 1 188 ? -3.648 3.549 -1.452 1 95.88 188 PRO B C 1
ATOM 3280 O O . PRO B 1 188 ? -2.857 2.793 -0.884 1 95.88 188 PRO B O 1
ATOM 3283 N N . LEU B 1 189 ? -3.412 4.859 -1.609 1 96.19 189 LEU B N 1
ATOM 3284 C CA . LEU B 1 189 ? -2.166 5.453 -1.14 1 96.19 189 LEU B CA 1
ATOM 3285 C C . LEU B 1 189 ? -2.033 5.316 0.374 1 96.19 189 LEU B C 1
ATOM 3287 O O . LEU B 1 189 ? -0.927 5.145 0.892 1 96.19 189 LEU B O 1
ATOM 3291 N N . ASN B 1 190 ? -3.162 5.371 1.071 1 97.75 190 ASN B N 1
ATOM 3292 C CA . ASN B 1 190 ? -3.129 5.207 2.521 1 97.75 190 ASN B CA 1
ATOM 3293 C C . ASN B 1 190 ? -2.646 3.816 2.92 1 97.75 190 ASN B C 1
ATOM 3295 O O . ASN B 1 190 ? -1.863 3.672 3.859 1 97.75 190 ASN B O 1
ATOM 3299 N N . TYR B 1 191 ? -3.023 2.816 2.199 1 95.88 191 TYR B N 1
ATOM 3300 C CA . TYR B 1 191 ? -2.578 1.453 2.471 1 95.88 191 TYR B CA 1
ATOM 3301 C C . TYR B 1 191 ? -1.121 1.266 2.066 1 95.88 191 TYR B C 1
ATOM 3303 O O . TYR B 1 191 ? -0.384 0.515 2.709 1 95.88 191 TYR B O 1
ATOM 3311 N N . TYR B 1 192 ? -0.78 1.937 1.037 1 96.88 192 TYR B N 1
ATOM 3312 C CA . TYR B 1 192 ? 0.627 1.932 0.653 1 96.88 192 TYR B CA 1
ATOM 3313 C C . TYR B 1 192 ? 1.5 2.486 1.773 1 96.88 192 TYR B C 1
ATOM 3315 O O . TYR B 1 192 ? 2.525 1.896 2.119 1 96.88 192 TYR B O 1
ATOM 3323 N N . VAL B 1 193 ? 1.1 3.596 2.324 1 96.94 193 VAL B N 1
ATOM 3324 C CA . VAL B 1 193 ? 1.836 4.223 3.418 1 96.94 193 VAL B CA 1
ATOM 3325 C C . VAL B 1 193 ? 1.889 3.275 4.613 1 96.94 193 VAL B C 1
ATOM 3327 O O . VAL B 1 193 ? 2.943 3.102 5.23 1 96.94 193 VAL B O 1
ATOM 3330 N N . LEU B 1 194 ? 0.777 2.629 4.906 1 94.94 194 LEU B N 1
ATOM 3331 C CA . LEU B 1 194 ? 0.733 1.675 6.008 1 94.94 194 LEU B CA 1
ATOM 3332 C C . LEU B 1 194 ? 1.636 0.478 5.727 1 94.94 194 LEU B C 1
ATOM 3334 O O . LEU B 1 194 ? 2.291 -0.038 6.637 1 94.94 194 LEU B O 1
ATOM 3338 N N . GLY B 1 195 ? 1.578 0.039 4.477 1 94.5 195 GLY B N 1
ATOM 3339 C CA . GLY B 1 195 ? 2.465 -1.047 4.09 1 94.5 195 GLY B CA 1
ATOM 3340 C C . GLY B 1 195 ? 3.934 -0.716 4.281 1 94.5 195 GLY B C 1
ATOM 3341 O O . GLY B 1 195 ? 4.699 -1.535 4.793 1 94.5 195 GLY B O 1
ATOM 3342 N N . ASN B 1 196 ? 4.352 0.516 3.832 1 93.31 196 ASN B N 1
ATOM 3343 C CA . ASN B 1 196 ? 5.719 0.97 4.059 1 93.31 196 ASN B CA 1
ATOM 3344 C C . ASN B 1 196 ? 6.059 0.992 5.547 1 93.31 196 ASN B C 1
ATOM 3346 O O . ASN B 1 196 ? 7.152 0.583 5.945 1 93.31 196 ASN B O 1
ATOM 3350 N N . TRP B 1 197 ? 5.145 1.504 6.312 1 90.75 197 TRP B N 1
ATOM 3351 C CA . TRP B 1 197 ? 5.312 1.56 7.762 1 90.75 197 TRP B CA 1
ATOM 3352 C C . TRP B 1 197 ? 5.484 0.161 8.344 1 90.75 197 TRP B C 1
ATOM 3354 O O . TRP B 1 197 ? 6.398 -0.079 9.141 1 90.75 197 TRP B O 1
ATOM 3364 N N . CYS B 1 198 ? 4.617 -0.749 7.93 1 87.75 198 CYS B N 1
ATOM 3365 C CA . CYS B 1 198 ? 4.652 -2.123 8.414 1 87.75 198 CYS B CA 1
ATOM 3366 C C . CYS B 1 198 ? 5.957 -2.807 8.031 1 87.75 198 CYS B C 1
ATOM 3368 O O . CYS B 1 198 ? 6.543 -3.533 8.844 1 87.75 198 CYS B O 1
ATOM 3370 N N . TYR B 1 199 ? 6.406 -2.611 6.852 1 88.56 199 TYR B N 1
ATOM 3371 C CA . TYR B 1 199 ? 7.652 -3.201 6.375 1 88.56 199 TYR B CA 1
ATOM 3372 C C . TYR B 1 199 ? 8.836 -2.729 7.211 1 88.56 199 TYR B C 1
ATOM 3374 O O . TYR B 1 199 ? 9.711 -3.523 7.57 1 88.56 199 TYR B O 1
ATOM 3382 N N . GLU B 1 200 ? 8.828 -1.444 7.566 1 84.12 200 GLU B N 1
ATOM 3383 C CA . GLU B 1 200 ? 9.93 -0.854 8.328 1 84.12 200 GLU B CA 1
ATOM 3384 C C . GLU B 1 200 ? 9.914 -1.329 9.773 1 84.12 200 GLU B C 1
ATOM 3386 O O . GLU B 1 200 ? 10.969 -1.572 10.367 1 84.12 200 GLU B O 1
ATOM 3391 N N . VAL B 1 201 ? 8.797 -1.49 10.328 1 79.31 201 VAL B N 1
ATOM 3392 C CA . VAL B 1 201 ? 8.656 -1.823 11.742 1 79.31 201 VAL B CA 1
ATOM 3393 C C . VAL B 1 201 ? 8.828 -3.328 11.938 1 79.31 201 VAL B C 1
ATOM 3395 O O . VAL B 1 201 ? 9.305 -3.771 12.984 1 79.31 201 VAL B O 1
ATOM 3398 N N . ALA B 1 202 ? 8.375 -4.152 10.969 1 71.62 202 ALA B N 1
ATOM 3399 C CA . ALA B 1 202 ? 8.477 -5.605 11.055 1 71.62 202 ALA B CA 1
ATOM 3400 C C . ALA B 1 202 ? 9.922 -6.035 11.305 1 71.62 202 ALA B C 1
ATOM 3402 O O . ALA B 1 202 ? 10.164 -7.059 11.953 1 71.62 202 ALA B O 1
ATOM 3403 N N . GLY B 1 203 ? 10.891 -5.277 10.828 1 65.38 203 GLY B N 1
ATOM 3404 C CA . GLY B 1 203 ? 12.297 -5.586 11.031 1 65.38 203 GLY B CA 1
ATOM 3405 C C . GLY B 1 203 ? 12.812 -5.137 12.391 1 65.38 203 GLY B C 1
ATOM 3406 O O . GLY B 1 203 ? 13.977 -5.363 12.719 1 65.38 203 GLY B O 1
ATOM 3407 N N . THR B 1 204 ? 11.93 -4.52 13.164 1 67 204 THR B N 1
ATOM 3408 C CA . THR B 1 204 ? 12.359 -3.963 14.438 1 67 204 THR B CA 1
ATOM 3409 C C . THR B 1 204 ? 11.477 -4.484 15.578 1 67 204 THR B C 1
ATOM 3411 O O . THR B 1 204 ? 10.562 -3.791 16.031 1 67 204 THR B O 1
ATOM 3414 N N . PRO B 1 205 ? 11.695 -5.629 15.938 1 58.59 205 PRO B N 1
ATOM 3415 C CA . PRO B 1 205 ? 10.781 -6.289 16.875 1 58.59 205 PRO B CA 1
ATOM 3416 C C . PRO B 1 205 ? 10.5 -5.441 18.109 1 58.59 205 PRO B C 1
ATOM 3418 O O . PRO B 1 205 ? 9.375 -5.445 18.625 1 58.59 205 PRO B O 1
ATOM 3421 N N . TRP B 1 206 ? 11.5 -4.797 18.656 1 59.53 206 TRP B N 1
ATOM 3422 C CA . TRP B 1 206 ? 11.266 -4.02 19.859 1 59.53 206 TRP B CA 1
ATOM 3423 C C . TRP B 1 206 ? 10.305 -2.869 19.594 1 59.53 206 TRP B C 1
ATOM 3425 O O . TRP B 1 206 ? 9.547 -2.469 20.484 1 59.53 206 TRP B O 1
ATOM 3435 N N . LEU B 1 207 ? 10.375 -2.438 18.406 1 57.78 207 LEU B N 1
ATOM 3436 C CA . LEU B 1 207 ? 9.484 -1.334 18.047 1 57.78 207 LEU B CA 1
ATOM 3437 C C . LEU B 1 207 ? 8.031 -1.796 18.016 1 57.78 207 LEU B C 1
ATOM 3439 O O . LEU B 1 207 ? 7.133 -1.064 18.438 1 57.78 207 LEU B O 1
ATOM 3443 N N . ILE B 1 208 ? 7.922 -2.959 17.531 1 54.03 208 ILE B N 1
ATOM 3444 C CA . ILE B 1 208 ? 6.59 -3.555 17.453 1 54.03 208 ILE B CA 1
ATOM 3445 C C . ILE B 1 208 ? 6.031 -3.74 18.859 1 54.03 208 ILE B C 1
ATOM 3447 O O . ILE B 1 208 ? 4.863 -3.441 19.109 1 54.03 208 ILE B O 1
ATOM 3451 N N . ARG B 1 209 ? 6.887 -4.203 19.672 1 57.34 209 ARG B N 1
ATOM 3452 C CA . ARG B 1 209 ? 6.477 -4.406 21.062 1 57.34 209 ARG B CA 1
ATOM 3453 C C . ARG B 1 209 ? 6.055 -3.088 21.703 1 57.34 209 ARG B C 1
ATOM 3455 O O . ARG B 1 209 ? 5.051 -3.033 22.422 1 57.34 209 ARG B O 1
ATOM 3462 N N . LYS B 1 210 ? 6.738 -2.17 21.391 1 57.28 210 LYS B N 1
ATOM 3463 C CA . LYS B 1 210 ? 6.438 -0.868 21.969 1 57.28 210 LYS B CA 1
ATOM 3464 C C . LYS B 1 210 ? 5.219 -0.233 21.312 1 57.28 210 LYS B C 1
ATOM 3466 O O . LYS B 1 210 ? 4.391 0.385 21.969 1 57.28 210 LYS B O 1
ATOM 3471 N N . ALA B 1 211 ? 5.211 -0.41 20.062 1 54.25 211 ALA B N 1
ATOM 3472 C CA . ALA B 1 211 ? 4.059 0.093 19.328 1 54.25 211 ALA B CA 1
ATOM 3473 C C . ALA B 1 211 ? 2.787 -0.649 19.719 1 54.25 211 ALA B C 1
ATOM 3475 O O . ALA B 1 211 ? 1.721 -0.042 19.844 1 54.25 211 ALA B O 1
ATOM 3476 N N . GLY B 1 212 ? 2.902 -2.014 19.75 1 51.03 212 GLY B N 1
ATOM 3477 C CA . GLY B 1 212 ? 1.802 -2.824 20.234 1 51.03 212 GLY B CA 1
ATOM 3478 C C . GLY B 1 212 ? 1.332 -2.41 21.625 1 51.03 212 GLY B C 1
ATOM 3479 O O . GLY B 1 212 ? 0.129 -2.361 21.891 1 51.03 212 GLY B O 1
ATOM 3480 N N . GLN B 1 213 ? 2.221 -2.141 22.422 1 53.19 213 GLN B N 1
ATOM 3481 C CA . GLN B 1 213 ? 1.884 -1.663 23.75 1 53.19 213 GLN B CA 1
ATOM 3482 C C . GLN B 1 213 ? 1.105 -0.353 23.688 1 53.19 213 GLN B C 1
ATOM 3484 O O . GLN B 1 213 ? 0.178 -0.137 24.469 1 53.19 213 GLN B O 1
ATOM 3489 N N . LEU B 1 214 ? 1.51 0.332 22.844 1 47.03 214 LEU B N 1
ATOM 3490 C CA . LEU B 1 214 ? 0.836 1.62 22.719 1 47.03 214 LEU B CA 1
ATOM 3491 C C . LEU B 1 214 ? -0.508 1.468 22.016 1 47.03 214 LEU B C 1
ATOM 3493 O O . LEU B 1 214 ? -1.479 2.141 22.375 1 47.03 214 LEU B O 1
ATOM 3497 N N . VAL B 1 215 ? -0.356 0.719 20.938 1 44.47 215 VAL B N 1
ATOM 3498 C CA . VAL B 1 215 ? -1.598 0.461 20.219 1 44.47 215 VAL B CA 1
ATOM 3499 C C . VAL B 1 215 ? -2.547 -0.349 21.094 1 44.47 215 VAL B C 1
ATOM 3501 O O . VAL B 1 215 ? -3.748 -0.069 21.141 1 44.47 215 VAL B O 1
ATOM 3504 N N . PHE B 1 216 ? -1.988 -1.397 21.672 1 40.09 216 PHE B N 1
ATOM 3505 C CA . PHE B 1 216 ? -2.775 -2.307 22.5 1 40.09 216 PHE B CA 1
ATOM 3506 C C . PHE B 1 216 ? -2.893 -1.781 23.922 1 40.09 216 PHE B C 1
ATOM 3508 O O . PHE B 1 216 ? -3.723 -2.26 24.703 1 40.09 216 PHE B O 1
ATOM 3515 N N . SER B 1 217 ? -1.997 -1.145 24.375 1 42.75 217 SER B N 1
ATOM 3516 C CA . SER B 1 217 ? -2.141 -0.659 25.734 1 42.75 217 SER B CA 1
ATOM 3517 C C . SER B 1 217 ? -3.447 0.109 25.922 1 42.75 217 SER B C 1
ATOM 3519 O O . SER B 1 217 ? -3.943 0.249 27.047 1 42.75 217 SER B O 1
ATOM 3521 N N . GLU B 1 218 ? -3.934 0.686 24.906 1 40.06 218 GLU B N 1
ATOM 3522 C CA . GLU B 1 218 ? -5.266 1.175 25.25 1 40.06 218 GLU B CA 1
ATOM 3523 C C . GLU B 1 218 ? -6.258 0.023 25.391 1 40.06 218 GLU B C 1
ATOM 3525 O O . GLU B 1 218 ? -7.43 0.241 25.703 1 40.06 218 GLU B O 1
ATOM 3530 N N . ILE B 1 219 ? -5.926 -1.227 24.922 1 35.62 219 ILE B N 1
ATOM 3531 C CA . ILE B 1 219 ? -6.734 -2.371 25.328 1 35.62 219 ILE B CA 1
ATOM 3532 C C . ILE B 1 219 ? -6.359 -2.795 26.75 1 35.62 219 ILE B C 1
ATOM 3534 O O . ILE B 1 219 ? -5.184 -3.043 27.031 1 35.62 219 ILE B O 1
ATOM 3538 N N . PRO B 1 220 ? -7.074 -2.639 27.781 1 33.59 220 PRO B N 1
ATOM 3539 C CA . PRO B 1 220 ? -6.828 -3.078 29.156 1 33.59 220 PRO B CA 1
ATOM 3540 C C . PRO B 1 220 ? -6.156 -4.449 29.234 1 33.59 220 PRO B C 1
ATOM 3542 O O . PRO B 1 220 ? -6.406 -5.309 28.375 1 33.59 220 PRO B O 1
ATOM 3545 N N . SER B 1 221 ? -4.832 -4.672 29.562 1 35.88 221 SER B N 1
ATOM 3546 C CA . SER B 1 221 ? -4.129 -5.879 29.984 1 35.88 221 SER B CA 1
ATOM 3547 C C . SER B 1 221 ? -5.07 -6.852 30.688 1 35.88 221 SER B C 1
ATOM 3549 O O . SER B 1 221 ? -4.637 -7.883 31.203 1 35.88 221 SER B O 1
ATOM 3551 N N . SER B 1 222 ? -6.258 -6.566 31.062 1 33.72 222 SER B N 1
ATOM 3552 C CA . SER B 1 222 ? -6.996 -7.473 31.938 1 33.72 222 SER B CA 1
ATOM 3553 C C . SER B 1 222 ? -7.117 -8.859 31.328 1 33.72 222 SER B C 1
ATOM 3555 O O . SER B 1 222 ? -7.426 -9.828 32.031 1 33.72 222 SER B O 1
ATOM 3557 N N . THR B 1 223 ? -7.336 -9.031 30.047 1 31.19 223 THR B N 1
ATOM 3558 C CA . THR B 1 223 ? -7.996 -10.305 29.766 1 31.19 223 THR B CA 1
ATOM 3559 C C . THR B 1 223 ? -7.02 -11.461 29.922 1 31.19 223 THR B C 1
ATOM 3561 O O . THR B 1 223 ? -7.402 -12.547 30.375 1 31.19 223 THR B O 1
ATOM 3564 N N . TYR B 1 224 ? -5.852 -11.68 29.25 1 30.88 224 TYR B N 1
ATOM 3565 C CA . TYR B 1 224 ? -5.523 -13.102 29.25 1 30.88 224 TYR B CA 1
ATOM 3566 C C . TYR B 1 224 ? -4.906 -13.516 30.578 1 30.88 224 TYR B C 1
ATOM 3568 O O . TYR B 1 224 ? -4.801 -14.711 30.875 1 30.88 224 TYR B O 1
ATOM 3576 N N . GLU B 1 225 ? -4.156 -12.719 31.312 1 27.88 225 GLU B N 1
ATOM 3577 C CA . GLU B 1 225 ? -3.598 -13.398 32.469 1 27.88 225 GLU B CA 1
ATOM 3578 C C . GLU B 1 225 ? -4.668 -13.648 33.531 1 27.88 225 GLU B C 1
ATOM 3580 O O . GLU B 1 225 ? -4.617 -14.648 34.25 1 27.88 225 GLU B O 1
ATOM 3585 N N . GLU B 1 226 ? -5.484 -12.641 33.906 1 27.94 226 GLU B N 1
ATOM 3586 C CA . GLU B 1 226 ? -6.297 -12.906 35.094 1 27.94 226 GLU B CA 1
ATOM 3587 C C . GLU B 1 226 ? -7.539 -13.719 34.719 1 27.94 226 GLU B C 1
ATOM 3589 O O . GLU B 1 226 ? -8.375 -13.992 35.594 1 27.94 226 GLU B O 1
ATOM 3594 N N . ALA B 1 227 ? -7.715 -14.125 33.438 1 25.77 227 ALA B N 1
ATOM 3595 C CA . ALA B 1 227 ? -8.711 -15.188 33.594 1 25.77 227 ALA B CA 1
ATOM 3596 C C . ALA B 1 227 ? -8.047 -16.531 33.875 1 25.77 227 ALA B C 1
ATOM 3598 O O . ALA B 1 227 ? -6.965 -16.812 33.375 1 25.77 227 ALA B O 1
#